Protein AF-A0A8A4TLY7-F1 (afdb_monomer)

Solvent-accessible surface area (backbone atoms only — not comparable to full-atom values): 33771 Å² total; per-residue (Å²): 129,90,72,63,81,39,60,44,93,92,32,53,36,43,56,42,56,28,84,80,42,100,59,26,86,75,41,83,77,33,62,30,24,40,37,38,47,52,96,90,32,53,32,36,40,30,24,27,74,54,91,55,27,34,25,43,28,35,39,38,34,41,57,95,89,39,61,37,50,36,40,36,80,76,35,32,53,64,45,65,43,84,80,46,86,71,40,71,50,76,32,67,37,42,30,53,30,44,52,90,88,43,61,31,42,35,45,35,38,29,36,28,33,23,77,46,73,42,73,47,74,58,92,93,47,75,44,62,69,22,39,30,34,40,34,42,36,41,34,38,38,40,33,69,59,95,88,43,80,45,57,34,42,37,39,37,43,35,41,35,30,33,29,84,87,46,99,53,51,48,31,39,38,36,38,38,40,37,37,47,88,86,46,78,46,77,50,77,50,75,44,57,56,57,82,54,66,96,62,84,66,59,68,59,60,50,60,48,66,46,91,71,59,89,87,72,46,46,46,48,26,38,37,39,36,28,71,34,92,48,70,43,52,35,34,42,34,30,19,49,70,44,42,74,75,52,72,44,80,47,79,36,50,43,37,22,45,45,79,41,51,38,57,74,75,29,70,93,57,70,47,41,28,33,32,37,36,73,48,90,44,48,45,76,47,79,49,69,44,56,67,43,103,71,54,49,61,63,46,77,44,71,48,89,64,73,33,40,63,49,58,39,51,61,48,92,47,89,79,37,53,56,26,40,34,40,27,29,71,29,94,51,61,23,42,35,36,38,37,34,21,33,69,67,50,48,82,74,47,74,46,78,77,44,77,65,36,38,46,56,16,62,51,74,46,35,43,73,76,76,35,100,69,71,66,47,23,40,38,34,42,36,38,86,28,33,30,26,40,32,39,36,27,46,53,62,86,92,59,83,68,75,90,85,58,74,60,77,74,80,66,97,62,91,56,86,56,60,49,74,44,81,48,81,47,78,56,59,97,88,41,46,41,45,48,33,41,37,39,35,23,72,32,93,50,67,42,57,34,38,36,38,29,16,30,52,77,30,48,77,65,46,77,43,78,48,77,33,49,47,49,29,49,48,78,35,47,51,50,61,66,52,78,58,55,84,50,32,26,31,39,34,41,21,47,63,42,51,46,77,48,79,48,73,44,66,74,38,94,86,54,44,56,59,52,73,52,67,53,89,52,83,21,42,38,48,50,35,40,56,32,86,60,79,67,61,46,54,26,34,43,36,31,30,69,24,95,51,61,21,41,31,36,38,31,32,18,33,54,65,48,48,78,74,49,77,46,77,77,37,78,66,38,39,43,48,12,49,47,79,46,62,48,54,88,76,54,53,83,70,78,47,36,28,40,38,37,37,33,83,33,35,25,40,44,34,39,36,26,47,53,61,96,86,61,76,80,71,51,82,51,77,59,93,77,50,79,133

Organism: Sulfidibacter corallicola (NCBI:txid2818388)

Secondary structure (DSSP, 8-state):
-----EEETTEEEEEE-GGGSTTGGG-TT-SEEEEEEETTEEEEEEEEEETTEEEEEEEEEEETTEEEEEEEEEEEEEEESS--TT-EEEEEEEEEEEETTEEEEEEEEEEEEEEEEEEEEETTEEEEEEEEEEEEEEEEEEEEETTEEEEEEEEEEEEEEEETT-SSEEEEEEEEEEEETTEEEEEEEEEE--SS-SS--------EE----TTSSEEEEEEEEE-SSS-EEEEEEEEETTEEEEEEEEEE-TT-EEEEEHHHHSSSS--SEEEEES-SSEEEEEEEEESSTTPPPPEEEE--S-EEEEEE--TT-TTTEEEEEEEE-SSS-EEEEEEEEETTS-EEEEEEEEEEE-TT-EEEE-HHHH-S---SEEEEEEEEEEEEEEEEE---TTPPP-------PPPS----S-EEEEEE----TT-SEEEEEEEEE-SSS-EEEEEEEE-TTS-EEEEEEEEEPTT-EEEEEHHHHTTT---SEEEEEE-TTEEEEEEEEE-STT-PPPEEEE-SS-EEEEEEE--SSS----EEEEEE-SSS-EEEEEEEE-TTS-EEEEEEEEEEE-TT-EEEE--HHHHTTS--SEEEEEEEEEEEEEEEEPPPTT------EE------

Nearest PDB structures (foldseek):
  1nqe-assembly1_A  TM=2.118E-01  e=2.341E+00  Escherichia coli
  3rgm-assembly1_A  TM=2.129E-01  e=8.788E+00  Escherichia coli K-12

Radius of gyration: 29.09 Å; Cα contacts (8 Å, |Δi|>4): 1602; chains: 1; bounding box: 74×59×86 Å

pLDDT: mean 78.03, std 18.23, range [28.12, 98.12]

Foldseek 3Di:
DDWDWFDDDPKIWTKDALVPDPCSVVQVQFGIWIWIDDPPKIKIWTWHDDQFAIFGQWMWMQDPNWIKTKGWPPTATATGPPDDAFDKDKDWTWIWIATPNWIKIKTKMKIKTQHDFAWDDDPPDIAGGKTKIKIKIWMKIWTQDPNDIWIKIKIKIKIFIDGPLDPGGQKMKMKMWMATPNDIDIDIDITGRDPDDSDPPPQQQQKDADDDWPPPFKWKKKKKFQQAQAWWKKKKWAAAQNHTLDIDIDIAGHGFIDIGTQCRRRVVTGGRIITMGGDPRMDMDMDIGGPDPFWDGWDKDWQRDWDQKFKFQCAPPQDWWQWKKKAFQFQFFKWKKKWKAALFLHTDDIDTPDGRRGHGGMDIDGVVRVDVGHHRTMMMIGMPGTMIMIIITTDHGPDFDDDGDGDRPPDPDPPQFFDKDKFFDDDDPVPFKWKKKKKFQQDQAKKKKKKWFAAQLRHTPDIDIDIAGHSGMDMATPCRVRVHGDGRMMIMTMGPRMDMDMDIGGRDDQWHDKDKDKQPDFAQKWKKFPFPDLDWFQWKKKFFQFPAFKWKKKFFAANRRDTQDMDTQDGGRGHGHMGIGGCNVPCSPRRGGMIMMGMPGTMMMITTTTDHPPDDDGDIDTDRDDDD

Mean predicted aligned error: 16.48 Å

Sequence (628 aa):
MPVTHLESNDRVIDILEVGDTPRGASFPGANAAFVTTEADVTGYTYYDMTASGIDYWGVSALQDGQELVSVNDNGALLLDFPLSYQSTSQSTYTSTFDFSGISTRREGTIESVSDAYGTLTVGEETFSNVLRVKTTQAHTDTVEVSGVSVTVETEVVSYSYFSEAYRYPVYVYSEVTAIASGVRTEAKNAYVLVTGDGGSAVMANRYVPHVTRPGQGFESSLILNNQGDATEEVEIVGFDNGRTLGSQPFTLAAKEIRTVPLGDAFPEEPPTNLAITGSEQVRVSIAYRASVDQAASAHLAEQPNQGRTLWVYPGNWDLVFDGAAIVNVGSNDTDITLTVYDATGQLVQETEVAGNLAPGEKFLATFDSLFDRVPQGLVKFSATQNISAIFLKGSYPGQSPNFLFANQPFTDRDITQADFRWLPHITAPGGGFETEVLLINRGSESQTIQMVGYRTDGSIVGNRSETLAAGATLRLGQDEVFDGDEFSHMSTVGGASITVSVGYRAIADQAATAYVHESTAEENSVQIYLGEGDLVFDGMALVNVGAAPATVTATLLAGDGQELDTLTLESDLAPFAKKLAVFNSTFSSQGGVAVRVQSDQPFHAVFLRGTYVGAEPAYLYTNPAFSD

Structure (mmCIF, N/CA/C/O backbone):
data_AF-A0A8A4TLY7-F1
#
_entry.id   AF-A0A8A4TLY7-F1
#
loop_
_atom_site.group_PDB
_atom_site.id
_atom_site.type_symbol
_atom_site.label_atom_id
_atom_site.label_alt_id
_atom_site.label_comp_id
_atom_site.label_asym_id
_atom_site.label_entity_id
_atom_site.label_seq_id
_atom_site.pdbx_PDB_ins_code
_atom_site.Cartn_x
_atom_site.Cartn_y
_atom_site.Cartn_z
_atom_site.occupancy
_atom_site.B_iso_or_equiv
_atom_site.auth_seq_id
_atom_site.auth_comp_id
_atom_site.auth_asym_id
_atom_site.auth_atom_id
_atom_site.pdbx_PDB_model_num
ATOM 1 N N . MET A 1 1 ? 3.477 -5.138 11.483 1.00 31.17 1 MET A N 1
ATOM 2 C CA . MET A 1 1 ? 2.655 -6.062 10.652 1.00 31.17 1 MET A CA 1
ATOM 3 C C . MET A 1 1 ? 2.154 -5.249 9.460 1.00 31.17 1 MET A C 1
ATOM 5 O O . MET A 1 1 ? 1.934 -4.072 9.691 1.00 31.17 1 MET A O 1
ATOM 9 N N . PRO A 1 2 ? 2.008 -5.759 8.221 1.00 28.61 2 PRO A N 1
ATOM 10 C CA . PRO A 1 2 ? 1.543 -4.903 7.127 1.00 28.61 2 PRO A CA 1
ATOM 11 C C . PRO A 1 2 ? 0.054 -4.556 7.304 1.00 28.61 2 PRO A C 1
ATOM 13 O O . PRO A 1 2 ? -0.775 -5.445 7.512 1.00 28.61 2 PRO A O 1
ATOM 16 N N . VAL A 1 3 ? -0.243 -3.256 7.263 1.00 33.78 3 VAL A N 1
ATOM 17 C CA . VAL A 1 3 ? -1.565 -2.633 7.433 1.00 33.78 3 VAL A CA 1
ATOM 18 C C . VAL A 1 3 ? -2.506 -3.080 6.310 1.00 33.78 3 VAL A C 1
ATOM 20 O O . VAL A 1 3 ? -2.136 -3.042 5.141 1.00 33.78 3 VAL A O 1
ATOM 23 N N . THR A 1 4 ? -3.710 -3.546 6.658 1.00 39.09 4 THR A N 1
ATOM 24 C CA . THR A 1 4 ? -4.744 -3.962 5.693 1.00 39.09 4 THR A CA 1
ATOM 25 C C . THR A 1 4 ? -5.996 -3.118 5.916 1.00 39.09 4 THR A C 1
ATOM 27 O O . THR A 1 4 ? -6.497 -3.051 7.036 1.00 39.09 4 THR A O 1
ATOM 30 N N . HIS A 1 5 ? -6.457 -2.469 4.850 1.00 38.25 5 HIS A N 1
ATOM 31 C CA . HIS A 1 5 ? -7.667 -1.652 4.777 1.00 38.25 5 HIS A CA 1
ATOM 32 C C . HIS A 1 5 ? -8.907 -2.557 4.668 1.00 38.25 5 HIS A C 1
ATOM 34 O O . HIS A 1 5 ? -8.881 -3.542 3.928 1.00 38.25 5 HIS A O 1
ATOM 40 N N . LEU A 1 6 ? -9.971 -2.251 5.414 1.00 41.78 6 LEU A N 1
ATOM 41 C CA . LEU A 1 6 ? -11.242 -2.986 5.401 1.00 41.78 6 LEU A CA 1
ATOM 42 C C . LEU A 1 6 ? -12.384 -2.000 5.113 1.00 41.78 6 LEU A C 1
ATOM 44 O O . LEU A 1 6 ? -12.629 -1.093 5.911 1.00 41.78 6 LEU A O 1
ATOM 48 N N . GLU A 1 7 ? -13.097 -2.187 4.000 1.00 38.94 7 GLU A N 1
ATOM 49 C CA . GLU A 1 7 ? -14.306 -1.420 3.679 1.00 38.94 7 GLU A CA 1
ATOM 50 C C . GLU A 1 7 ? -15.566 -2.208 4.068 1.00 38.94 7 GLU A C 1
ATOM 52 O O . GLU A 1 7 ? -15.727 -3.375 3.721 1.00 38.94 7 GLU A O 1
ATOM 57 N N . SER A 1 8 ? -16.508 -1.564 4.759 1.00 42.38 8 SER A N 1
ATOM 58 C CA . SER A 1 8 ? -17.895 -2.038 4.824 1.00 42.38 8 SER A CA 1
ATOM 59 C C . SER A 1 8 ? -18.823 -0.824 4.856 1.00 42.38 8 SER A C 1
ATOM 61 O O . SER A 1 8 ? -18.646 0.009 5.734 1.00 42.38 8 SER A O 1
ATOM 63 N N . ASN A 1 9 ? -19.781 -0.706 3.925 1.00 42.34 9 ASN A N 1
ATOM 64 C CA . ASN A 1 9 ? -20.840 0.325 3.879 1.00 42.34 9 ASN A CA 1
ATOM 65 C C . ASN A 1 9 ? -20.433 1.707 4.459 1.00 42.34 9 ASN A C 1
ATOM 67 O O . ASN A 1 9 ? -20.734 1.992 5.617 1.00 42.34 9 ASN A O 1
ATOM 71 N N . ASP A 1 10 ? -19.742 2.541 3.669 1.00 53.84 10 ASP A N 1
ATOM 72 C CA . ASP A 1 10 ? -19.230 3.890 4.022 1.00 53.84 10 ASP A CA 1
ATOM 73 C C . ASP A 1 10 ? -18.282 3.977 5.237 1.00 53.84 10 ASP A C 1
ATOM 75 O O . ASP A 1 10 ? -17.838 5.065 5.610 1.00 53.84 10 ASP A O 1
ATOM 79 N N . ARG A 1 11 ? -17.928 2.848 5.854 1.00 56.78 11 ARG A N 1
ATOM 80 C CA . ARG A 1 11 ? -17.071 2.788 7.035 1.00 56.78 11 ARG A CA 1
ATOM 81 C C . ARG A 1 11 ? -15.713 2.222 6.646 1.00 56.78 11 ARG A C 1
ATOM 83 O O . ARG A 1 11 ? -15.578 1.030 6.369 1.00 56.78 11 ARG A O 1
ATOM 90 N N . VAL A 1 12 ? -14.718 3.102 6.642 1.00 59.16 12 VAL A N 1
ATOM 91 C CA . VAL A 1 12 ? -13.308 2.746 6.485 1.00 59.16 12 VAL A CA 1
ATOM 92 C C . VAL A 1 12 ? -12.764 2.319 7.844 1.00 59.16 12 VAL A C 1
ATOM 94 O O . VAL A 1 12 ? -12.844 3.079 8.817 1.00 59.16 12 VAL A O 1
ATOM 97 N N . ILE A 1 13 ? -12.235 1.097 7.912 1.00 71.81 13 ILE A N 1
ATOM 98 C CA . ILE A 1 13 ? -11.452 0.621 9.050 1.00 71.81 13 ILE A CA 1
ATOM 99 C C . ILE A 1 13 ? -9.986 0.587 8.625 1.00 71.81 13 ILE A C 1
ATOM 101 O O . ILE A 1 13 ? -9.575 -0.274 7.844 1.00 71.81 13 ILE A O 1
ATOM 105 N N . ASP A 1 14 ? -9.205 1.512 9.177 1.00 80.31 14 ASP A N 1
ATOM 106 C CA . ASP A 1 14 ? -7.752 1.552 9.018 1.00 80.31 14 ASP A CA 1
ATOM 107 C C . ASP A 1 14 ? -7.070 1.017 10.279 1.00 80.31 14 ASP A C 1
ATOM 109 O O . ASP A 1 14 ? -7.567 1.191 11.395 1.00 80.31 14 ASP A O 1
ATOM 113 N N . ILE A 1 15 ? -5.913 0.379 10.113 1.00 84.62 15 ILE A N 1
ATOM 114 C CA . ILE A 1 15 ? -5.068 -0.060 11.228 1.00 84.62 15 ILE A CA 1
ATOM 115 C C . ILE A 1 15 ? -3.854 0.865 11.282 1.00 84.62 15 ILE A C 1
ATOM 117 O O . ILE A 1 15 ? -3.116 0.967 10.308 1.00 84.62 15 ILE A O 1
ATOM 121 N N . LEU A 1 16 ? -3.646 1.525 12.416 1.00 91.25 16 LEU A N 1
ATOM 122 C CA . LEU A 1 16 ? -2.521 2.424 12.665 1.00 91.25 16 LEU A CA 1
ATOM 123 C C . LEU A 1 16 ? -1.593 1.859 13.742 1.00 91.25 16 LEU A C 1
ATOM 125 O O . LEU A 1 16 ? -2.027 1.126 14.641 1.00 91.25 16 LEU A O 1
ATOM 129 N N . GLU A 1 17 ? -0.327 2.269 13.696 1.00 90.69 17 GLU A N 1
ATOM 130 C CA . GLU A 1 17 ? 0.570 2.150 14.842 1.00 90.69 17 GLU A CA 1
ATOM 131 C C . GLU A 1 17 ? 0.038 3.018 15.993 1.00 90.69 17 GLU A C 1
ATOM 133 O O . GLU A 1 17 ? -0.501 4.111 15.802 1.00 90.69 17 GLU A O 1
ATOM 138 N N . VAL A 1 18 ? 0.183 2.539 17.231 1.00 95.12 18 VAL A N 1
ATOM 139 C CA . VAL A 1 18 ? -0.403 3.212 18.407 1.00 95.12 18 VAL A CA 1
ATOM 140 C C . VAL A 1 18 ? 0.120 4.641 18.550 1.00 95.12 18 VAL A C 1
ATOM 142 O O . VAL A 1 18 ? -0.655 5.543 18.877 1.00 95.12 18 VAL A O 1
ATOM 145 N N . GLY A 1 19 ? 1.408 4.850 18.257 1.00 92.75 19 GLY A N 1
ATOM 146 C CA . GLY A 1 19 ? 2.078 6.152 18.314 1.00 92.75 19 GLY A CA 1
ATOM 147 C C . GLY A 1 19 ? 1.522 7.202 17.349 1.00 92.75 19 GLY A C 1
ATOM 148 O O . GLY A 1 19 ? 1.642 8.390 17.643 1.00 92.75 19 GLY A O 1
ATOM 149 N N . ASP A 1 20 ? 0.857 6.777 16.273 1.00 93.69 20 ASP A N 1
ATOM 150 C CA . ASP A 1 20 ? 0.289 7.671 15.256 1.00 93.69 20 ASP A CA 1
ATOM 151 C C . ASP A 1 20 ? -1.124 8.145 15.610 1.00 93.69 20 ASP A C 1
ATOM 153 O O . ASP A 1 20 ? -1.693 9.021 14.957 1.00 93.69 20 ASP A O 1
ATOM 157 N N . THR A 1 21 ? -1.712 7.594 16.673 1.00 95.25 21 THR A N 1
ATOM 158 C CA . THR A 1 21 ? -3.037 8.004 17.137 1.00 95.25 21 THR A CA 1
ATOM 159 C C . THR A 1 21 ? -2.960 9.152 18.150 1.00 95.25 21 THR A C 1
ATOM 161 O O . THR A 1 21 ? -2.024 9.207 18.955 1.00 95.25 21 THR A O 1
ATOM 164 N N . PRO A 1 22 ? -3.988 10.021 18.242 1.00 95.12 22 PRO A N 1
ATOM 165 C CA . PRO A 1 22 ? -4.001 11.134 19.199 1.00 95.12 22 PRO A CA 1
ATOM 166 C C . PRO A 1 22 ? -3.838 10.722 20.671 1.00 95.12 22 PRO A C 1
ATOM 168 O O . PRO A 1 22 ? -3.413 11.529 21.501 1.00 95.12 22 PRO A O 1
ATOM 171 N N . ARG A 1 23 ? -4.197 9.475 21.014 1.00 95.31 23 ARG A N 1
ATOM 172 C CA . ARG A 1 23 ? -4.203 8.949 22.387 1.00 95.31 23 ARG A CA 1
ATOM 173 C C . ARG A 1 23 ? -3.314 7.733 22.607 1.00 95.31 23 ARG A C 1
ATOM 175 O O . ARG A 1 23 ? -3.417 7.117 23.662 1.00 95.31 23 ARG A O 1
ATOM 182 N N . GLY A 1 24 ? -2.380 7.441 21.703 1.00 95.81 24 GLY A N 1
ATOM 183 C CA . GLY A 1 24 ? -1.514 6.263 21.812 1.00 95.81 24 GLY A CA 1
ATOM 184 C C . GLY A 1 24 ? -0.808 6.109 23.161 1.00 95.81 24 GLY A C 1
ATOM 185 O O . GLY A 1 24 ? -0.785 5.029 23.743 1.00 95.81 24 GLY A O 1
ATOM 186 N N . ALA A 1 25 ? -0.322 7.218 23.726 1.00 96.38 25 ALA A N 1
ATOM 187 C CA . ALA A 1 25 ? 0.366 7.232 25.019 1.00 96.38 25 ALA A CA 1
ATOM 188 C C . ALA A 1 25 ? -0.504 6.786 26.215 1.00 96.38 25 ALA A C 1
ATOM 190 O O . ALA A 1 25 ? 0.037 6.424 27.260 1.00 96.38 25 ALA A O 1
ATOM 191 N N . SER A 1 26 ? -1.836 6.813 26.090 1.00 95.50 26 SER A N 1
ATOM 192 C CA . SER A 1 26 ? -2.769 6.346 27.125 1.00 95.50 26 SER A CA 1
ATOM 193 C C . SER A 1 26 ? -2.947 4.824 27.137 1.00 95.50 26 SER A C 1
ATOM 195 O O . SER A 1 26 ? -3.505 4.300 28.098 1.00 95.50 26 SER A O 1
ATOM 197 N N . PHE A 1 27 ? -2.447 4.117 26.119 1.00 96.50 27 PHE A N 1
ATOM 198 C CA . PHE A 1 27 ? -2.595 2.670 25.949 1.00 96.50 27 PHE A CA 1
ATOM 199 C C . PHE A 1 27 ? -1.219 1.989 25.864 1.00 96.50 27 PHE A C 1
ATOM 201 O O . PHE A 1 27 ? -0.882 1.409 24.835 1.00 96.50 27 PHE A O 1
ATOM 208 N N . PRO A 1 28 ? -0.394 2.036 26.929 1.00 95.25 28 PRO A N 1
ATOM 209 C CA . PRO A 1 28 ? 1.005 1.597 26.878 1.00 95.25 28 PRO A CA 1
ATOM 210 C C . PRO A 1 28 ? 1.196 0.095 26.620 1.00 95.25 28 PRO A C 1
ATOM 212 O O . PRO A 1 28 ? 2.314 -0.326 26.338 1.00 95.25 28 PRO A O 1
ATOM 215 N N . GLY A 1 29 ? 0.140 -0.709 26.764 1.00 94.94 29 GLY A N 1
ATOM 216 C CA . GLY A 1 29 ? 0.161 -2.130 26.434 1.00 94.94 29 GLY A CA 1
ATOM 217 C C . GLY A 1 29 ? -0.299 -2.454 25.014 1.00 94.94 29 GLY A C 1
ATOM 218 O O . GLY A 1 29 ? -0.086 -3.573 24.575 1.00 94.94 29 GLY A O 1
ATOM 219 N N . ALA A 1 30 ? -0.905 -1.507 24.294 1.00 97.44 30 ALA A N 1
ATOM 220 C CA . ALA A 1 30 ? -1.347 -1.727 22.925 1.00 97.44 30 ALA A CA 1
ATOM 221 C C . ALA A 1 30 ? -0.176 -1.615 21.937 1.00 97.44 30 ALA A C 1
ATOM 223 O O . ALA A 1 30 ? 0.735 -0.807 22.123 1.00 97.44 30 ALA A O 1
ATOM 224 N N . ASN A 1 31 ? -0.247 -2.379 20.849 1.00 96.88 31 ASN A N 1
ATOM 225 C CA . ASN A 1 31 ? 0.682 -2.314 19.720 1.00 96.88 31 ASN A CA 1
ATOM 226 C C . ASN A 1 31 ? -0.010 -2.034 18.372 1.00 96.88 31 ASN A C 1
ATOM 228 O O . ASN A 1 31 ? 0.670 -1.868 17.368 1.00 96.88 31 ASN A O 1
ATOM 232 N N . ALA A 1 32 ? -1.343 -1.935 18.349 1.00 95.25 32 ALA A N 1
ATOM 233 C CA . ALA A 1 32 ? -2.105 -1.481 17.192 1.00 95.25 32 ALA A CA 1
ATOM 234 C C . ALA A 1 32 ? -3.360 -0.703 17.599 1.00 95.25 32 ALA A C 1
ATOM 236 O O . ALA A 1 32 ? -3.912 -0.898 18.688 1.00 95.25 32 ALA A O 1
ATOM 237 N N . ALA A 1 33 ? -3.842 0.148 16.695 1.00 96.56 33 ALA A N 1
ATOM 238 C CA . ALA A 1 33 ? -5.100 0.862 16.843 1.00 96.56 33 ALA A CA 1
ATOM 239 C C . ALA A 1 33 ? -5.955 0.745 15.578 1.00 96.56 33 ALA A C 1
ATOM 241 O O . ALA A 1 33 ? -5.486 1.003 14.476 1.00 96.56 33 ALA A O 1
ATOM 242 N N . PHE A 1 34 ? -7.224 0.386 15.742 1.00 92.25 34 PHE A N 1
ATOM 243 C CA . PHE A 1 34 ? -8.205 0.347 14.663 1.00 92.25 34 PHE A CA 1
ATOM 244 C C . PHE A 1 34 ? -8.957 1.669 14.659 1.00 92.25 34 PHE A C 1
ATOM 246 O O . PHE A 1 34 ? -9.604 2.017 15.652 1.00 92.25 34 PHE A O 1
ATOM 253 N N . VAL A 1 35 ? -8.860 2.399 13.557 1.00 92.38 35 VAL A N 1
ATOM 254 C CA . VAL A 1 35 ? -9.573 3.651 13.342 1.00 92.38 35 VAL A CA 1
ATOM 255 C C . VAL A 1 35 ? -10.919 3.341 12.743 1.00 92.38 35 VAL A C 1
ATOM 257 O O . VA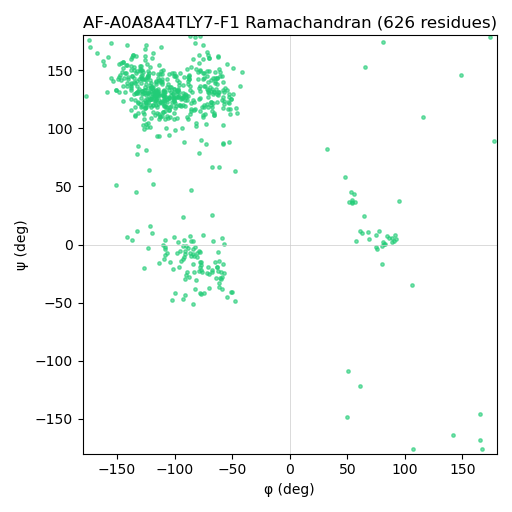L A 1 35 ? -11.081 2.453 11.911 1.00 92.38 35 VAL A O 1
ATOM 260 N N . THR A 1 36 ? -11.916 4.075 13.190 1.00 86.94 36 THR A N 1
ATOM 261 C CA . THR A 1 36 ? -13.249 3.979 12.651 1.00 86.94 36 THR A CA 1
ATOM 262 C C . THR A 1 36 ? -13.817 5.370 12.508 1.00 86.94 36 THR A C 1
ATOM 264 O O . THR A 1 36 ? -14.017 6.064 13.506 1.00 86.94 36 THR A O 1
ATOM 267 N N . THR A 1 37 ? -14.078 5.757 11.267 1.00 82.31 37 THR A N 1
ATOM 268 C CA . THR A 1 37 ? -14.646 7.062 10.937 1.00 82.31 37 THR A CA 1
ATOM 269 C C . THR A 1 37 ? -16.077 6.860 10.465 1.00 82.31 37 THR A C 1
ATOM 271 O O . THR A 1 37 ? -16.317 6.138 9.501 1.00 82.31 37 THR A O 1
ATOM 274 N N . GLU A 1 38 ? -17.033 7.468 11.161 1.00 80.81 38 GLU A N 1
ATOM 275 C CA . GLU A 1 38 ? -18.447 7.460 10.785 1.00 80.81 38 GLU A CA 1
ATOM 276 C C . GLU A 1 38 ? -18.995 8.885 10.917 1.00 80.81 38 GLU A C 1
ATOM 278 O O . GLU A 1 38 ? -19.113 9.415 12.024 1.00 80.81 38 GLU A O 1
ATOM 283 N N . ALA A 1 39 ? -19.298 9.516 9.777 1.00 82.62 39 ALA A N 1
ATOM 284 C CA . ALA A 1 39 ? -19.666 10.931 9.685 1.00 82.62 39 ALA A CA 1
ATOM 285 C C . ALA A 1 39 ? -18.655 11.850 10.410 1.00 82.62 39 ALA A C 1
ATOM 287 O O . ALA A 1 39 ? -17.528 12.000 9.945 1.00 82.62 39 ALA A O 1
ATOM 288 N N . ASP A 1 40 ? -19.047 12.428 11.551 1.00 79.44 40 ASP A N 1
ATOM 289 C CA . ASP A 1 40 ? -18.244 13.360 12.358 1.00 79.44 40 ASP A CA 1
ATOM 290 C C . ASP A 1 40 ? -17.583 12.694 13.585 1.00 79.44 40 ASP A C 1
ATOM 292 O O . ASP A 1 40 ? -17.007 13.374 14.437 1.00 79.44 40 ASP A O 1
ATOM 296 N N . VAL A 1 41 ? -17.685 11.366 13.714 1.00 81.31 41 VAL A N 1
ATOM 297 C CA . VAL A 1 41 ? -17.121 10.603 14.834 1.00 81.31 41 VAL A CA 1
ATOM 298 C C . VAL A 1 41 ? -15.911 9.816 14.351 1.00 81.31 41 VAL A C 1
ATOM 300 O O . VAL A 1 41 ? -16.023 8.925 13.510 1.00 81.31 41 VAL A O 1
ATOM 303 N N . THR A 1 42 ? -14.750 10.111 14.932 1.00 89.25 42 THR A N 1
ATOM 304 C CA . THR A 1 42 ? -13.548 9.282 14.798 1.00 89.25 42 THR A CA 1
ATOM 305 C C . THR A 1 42 ? -13.315 8.539 16.106 1.00 89.25 42 THR A C 1
ATOM 307 O O . THR A 1 42 ? -13.127 9.151 17.163 1.00 89.25 42 THR A O 1
ATOM 310 N N . GLY A 1 43 ? -13.353 7.211 16.032 1.00 93.19 43 GLY A N 1
ATOM 311 C CA . GLY A 1 43 ? -13.021 6.302 17.122 1.00 93.19 43 GLY A CA 1
ATOM 312 C C . GLY A 1 43 ? -11.723 5.549 16.847 1.00 93.19 43 GLY A C 1
ATOM 313 O O . GLY A 1 43 ? -11.424 5.213 15.707 1.00 93.19 43 GLY A O 1
ATOM 314 N N . TYR A 1 44 ? -10.979 5.261 17.906 1.00 95.56 44 TYR A N 1
ATOM 315 C CA . TYR A 1 44 ? -9.757 4.470 17.926 1.00 95.56 44 TYR A CA 1
ATOM 316 C C . TYR A 1 44 ? -9.934 3.344 18.934 1.00 95.56 44 TYR A C 1
ATOM 318 O O . TYR A 1 44 ? -10.186 3.597 20.113 1.00 95.56 44 TYR A O 1
ATOM 326 N N . THR A 1 45 ? -9.789 2.105 18.488 1.00 95.62 45 THR A N 1
ATOM 327 C CA . THR A 1 45 ? -9.860 0.925 19.353 1.00 95.62 45 THR A CA 1
ATOM 328 C C . THR A 1 45 ? -8.475 0.307 19.458 1.00 95.62 45 THR A C 1
ATOM 330 O O . THR A 1 45 ? -7.874 -0.027 18.442 1.00 95.62 45 THR A O 1
ATOM 333 N N . TYR A 1 46 ? -7.953 0.183 20.672 1.00 96.88 46 TYR A N 1
ATOM 334 C CA . TYR A 1 46 ? -6.564 -0.180 20.934 1.00 96.88 46 TYR A CA 1
ATOM 335 C C . TYR A 1 46 ? -6.437 -1.655 21.299 1.00 96.88 46 TYR A C 1
ATOM 337 O O . TYR A 1 46 ? -7.180 -2.159 22.148 1.00 96.88 46 TYR A O 1
ATOM 345 N N . TYR A 1 47 ? -5.462 -2.328 20.691 1.00 96.94 47 TYR A N 1
ATOM 346 C CA . TYR A 1 47 ? -5.213 -3.755 20.872 1.00 96.94 47 TYR A CA 1
ATOM 347 C C . TYR A 1 47 ? -3.728 -4.055 21.057 1.00 96.94 47 TYR A C 1
ATOM 349 O O . TYR A 1 47 ? -2.872 -3.349 20.527 1.00 96.94 47 TYR A O 1
ATOM 357 N N . ASP A 1 48 ? -3.429 -5.139 21.765 1.00 96.62 48 ASP A N 1
ATOM 358 C CA . ASP A 1 48 ? -2.136 -5.821 21.702 1.00 96.62 48 ASP A CA 1
ATOM 359 C C . ASP A 1 48 ? -2.326 -7.087 20.881 1.00 96.62 48 ASP A C 1
ATOM 361 O O . ASP A 1 48 ? -3.035 -8.010 21.283 1.00 96.62 48 ASP A O 1
ATOM 365 N N . MET A 1 49 ? -1.758 -7.091 19.682 1.00 94.06 49 MET A N 1
ATOM 366 C CA . MET A 1 49 ? -1.833 -8.211 18.758 1.00 94.06 49 MET A CA 1
ATOM 367 C C . MET A 1 49 ? -0.493 -8.929 18.746 1.00 94.06 49 MET A C 1
ATOM 369 O O . MET A 1 49 ? 0.524 -8.388 18.311 1.00 94.06 49 MET A O 1
ATOM 373 N N . THR A 1 50 ? -0.484 -10.174 19.197 1.00 93.19 50 THR A N 1
ATOM 374 C CA . THR A 1 50 ? 0.709 -11.021 19.228 1.00 93.19 50 THR A CA 1
ATOM 375 C C . THR A 1 50 ? 0.447 -12.322 18.480 1.00 93.19 50 THR A C 1
ATOM 377 O O . THR A 1 50 ? -0.682 -12.646 18.114 1.00 93.19 50 THR A O 1
ATOM 380 N N . ALA A 1 51 ? 1.491 -13.124 18.269 1.00 88.00 51 ALA A N 1
ATOM 381 C CA . ALA A 1 51 ? 1.319 -14.466 17.712 1.00 88.00 51 ALA A CA 1
ATOM 382 C C . ALA A 1 51 ? 0.486 -15.395 18.622 1.00 88.00 51 ALA A C 1
ATOM 384 O O . ALA A 1 51 ? -0.018 -16.408 18.145 1.00 88.00 51 ALA A O 1
ATOM 385 N N . SER A 1 52 ? 0.361 -15.066 19.913 1.00 92.06 52 SER A N 1
ATOM 386 C CA . SER A 1 52 ? -0.398 -15.831 20.908 1.00 92.06 52 SER A CA 1
ATOM 387 C C . SER A 1 52 ? -1.832 -15.352 21.106 1.00 92.06 52 SER A C 1
ATOM 389 O O . SER A 1 52 ? -2.611 -16.078 21.704 1.00 92.06 52 SER A O 1
ATOM 391 N N . GLY A 1 53 ? -2.216 -14.168 20.628 1.00 92.94 53 GLY A N 1
ATOM 392 C CA . GLY A 1 53 ? -3.579 -13.692 20.835 1.00 92.94 53 GLY A CA 1
ATOM 393 C C . GLY A 1 53 ? -3.788 -12.220 20.526 1.00 92.94 53 GLY A C 1
ATOM 394 O O . GLY A 1 53 ? -2.883 -11.523 20.064 1.00 92.94 53 GLY A O 1
ATOM 395 N N . ILE A 1 54 ? -5.010 -11.770 20.795 1.00 94.75 54 ILE A N 1
ATOM 396 C CA . ILE A 1 54 ? -5.426 -10.372 20.702 1.00 94.75 54 ILE A CA 1
ATOM 397 C C . ILE A 1 54 ? -6.019 -9.962 22.045 1.00 94.75 54 ILE A C 1
ATOM 399 O O . ILE A 1 54 ? -7.058 -10.494 22.446 1.00 94.75 54 ILE A O 1
ATOM 403 N N . ASP A 1 55 ? -5.398 -8.986 22.700 1.00 96.19 55 ASP A N 1
ATOM 404 C CA . ASP A 1 55 ? -5.924 -8.345 23.903 1.00 96.19 55 ASP A CA 1
ATOM 405 C C . ASP A 1 55 ? -6.539 -6.987 23.555 1.00 96.19 55 ASP A C 1
ATOM 407 O O . ASP A 1 55 ? -5.921 -6.150 22.898 1.00 96.19 55 ASP A O 1
ATOM 411 N N . TYR A 1 56 ? -7.763 -6.742 24.019 1.00 95.62 56 TYR A N 1
ATOM 412 C CA . TYR A 1 56 ? -8.429 -5.446 23.918 1.00 95.62 56 TYR A CA 1
ATOM 413 C C . TYR A 1 56 ? -7.959 -4.519 25.048 1.00 95.62 56 TYR A C 1
ATOM 415 O O . TYR A 1 56 ? -8.209 -4.783 26.227 1.00 95.62 56 TYR A O 1
ATOM 423 N N . TRP A 1 57 ? -7.298 -3.414 24.703 1.00 97.25 57 TRP A N 1
ATOM 424 C CA . TRP A 1 57 ? -6.747 -2.456 25.670 1.00 97.25 57 TRP A CA 1
ATOM 425 C C . TRP A 1 57 ? -7.652 -1.264 25.947 1.00 97.25 57 TRP A C 1
ATOM 427 O O . TRP A 1 57 ? -7.515 -0.634 26.994 1.00 97.25 57 TRP A O 1
ATOM 437 N N . GLY A 1 58 ? -8.600 -0.976 25.060 1.00 95.94 58 GLY A N 1
ATOM 438 C CA . GLY A 1 58 ? -9.602 0.051 25.296 1.00 95.94 58 GLY A CA 1
ATOM 439 C C . GLY A 1 58 ? -9.946 0.859 24.054 1.00 95.94 58 GLY A C 1
ATOM 440 O O . GLY A 1 58 ? -9.654 0.461 22.928 1.00 95.94 58 GLY A O 1
ATOM 441 N N . VAL A 1 59 ? -10.593 2.000 24.263 1.00 96.00 59 VAL A N 1
ATOM 442 C CA . VAL A 1 59 ? -11.131 2.838 23.190 1.00 96.00 59 VAL A CA 1
ATOM 443 C C . VAL A 1 59 ? -10.926 4.316 23.499 1.00 96.00 59 VAL A C 1
ATOM 445 O O . VAL A 1 59 ? -11.045 4.749 24.647 1.00 96.00 59 VAL A O 1
ATOM 448 N N . SER A 1 60 ? -10.655 5.099 22.459 1.00 95.38 60 SER A N 1
ATOM 449 C CA . SER A 1 60 ? -10.774 6.551 22.475 1.00 95.38 60 SER A CA 1
ATOM 450 C C . SER A 1 60 ? -11.710 7.000 21.362 1.00 95.38 60 SER A C 1
ATOM 452 O O . SER A 1 60 ? -11.560 6.564 20.229 1.00 95.38 60 SER A O 1
ATOM 454 N N . ALA A 1 61 ? -12.686 7.850 21.658 1.00 94.19 61 ALA A N 1
ATOM 455 C CA . ALA A 1 61 ? -13.598 8.375 20.647 1.00 94.19 61 ALA A CA 1
ATOM 456 C C . ALA A 1 61 ? -13.996 9.816 20.961 1.00 94.19 61 ALA A C 1
ATOM 458 O O . ALA A 1 61 ? -14.104 10.197 22.127 1.00 94.19 61 ALA A O 1
ATOM 459 N N . LEU A 1 62 ? -14.246 10.603 19.918 1.00 88.38 62 LEU A N 1
ATOM 460 C CA . LEU A 1 62 ? -14.855 11.925 20.039 1.00 88.38 62 LEU A CA 1
ATOM 461 C C . LEU A 1 62 ? -16.338 11.828 19.682 1.00 88.38 62 LEU A C 1
ATOM 463 O O . LEU A 1 62 ? -16.679 11.579 18.532 1.00 88.38 62 LEU A O 1
ATOM 467 N N . GLN A 1 63 ? -17.214 12.040 20.661 1.00 82.88 63 GLN A N 1
ATOM 468 C CA . GLN A 1 63 ? -18.663 12.048 20.477 1.00 82.88 63 GLN A CA 1
ATOM 469 C C . GLN A 1 63 ? -19.217 13.404 20.915 1.00 82.88 63 GLN A C 1
ATOM 471 O O . GLN A 1 63 ? -19.037 13.810 22.060 1.00 82.88 63 GLN A O 1
ATOM 476 N N . ASP A 1 64 ? -19.861 14.132 20.000 1.00 84.69 64 ASP A N 1
ATOM 477 C CA . ASP A 1 64 ? -20.414 15.474 20.250 1.00 84.69 64 ASP A CA 1
ATOM 478 C C . ASP A 1 64 ? -19.383 16.472 20.821 1.00 84.69 64 ASP A C 1
ATOM 480 O O . ASP A 1 64 ? -19.676 17.304 21.685 1.00 84.69 64 ASP A O 1
ATOM 484 N N . GLY A 1 65 ? -18.128 16.362 20.369 1.00 85.00 65 GLY A N 1
ATOM 485 C CA . GLY A 1 65 ? -17.005 17.166 20.863 1.00 85.00 65 GLY A CA 1
ATOM 486 C C . GLY A 1 65 ? -16.577 16.846 22.301 1.00 85.00 65 GLY A C 1
ATOM 487 O O . GLY A 1 65 ? -15.717 17.538 22.846 1.00 85.00 65 GLY A O 1
ATOM 488 N N . GLN A 1 66 ? -17.168 15.827 22.926 1.00 87.38 66 GLN A N 1
ATOM 489 C CA . GLN A 1 66 ? -16.708 15.254 24.183 1.00 87.38 66 GLN A CA 1
ATOM 490 C C . GLN A 1 66 ? -15.841 14.039 23.898 1.00 87.38 66 GLN A C 1
ATOM 492 O O . GLN A 1 66 ? -16.141 13.205 23.046 1.00 87.38 66 GLN A O 1
ATOM 497 N N . GLU A 1 67 ? -14.750 13.945 24.635 1.00 89.56 67 GLU A N 1
ATOM 498 C CA . GLU A 1 67 ? -13.828 12.841 24.496 1.00 89.56 67 GLU A CA 1
ATOM 499 C C . GLU A 1 67 ? -14.180 11.723 25.470 1.00 89.56 67 GLU A C 1
ATOM 501 O O . GLU A 1 67 ? -14.354 11.951 26.668 1.00 89.56 67 GLU A O 1
ATOM 506 N N . LEU A 1 68 ? -14.264 10.511 24.935 1.00 93.00 68 LEU A N 1
ATOM 507 C CA . LEU A 1 68 ? -14.298 9.269 25.681 1.00 93.00 68 LEU A CA 1
ATOM 508 C C . LEU A 1 68 ? -12.905 8.643 25.608 1.00 93.00 68 LEU A C 1
ATOM 510 O O . LEU A 1 68 ? -12.391 8.422 24.513 1.00 93.00 68 LEU A O 1
ATOM 514 N N . VAL A 1 69 ? -12.314 8.319 26.758 1.00 94.12 69 VAL A N 1
ATOM 515 C CA . VAL A 1 69 ? -11.104 7.487 26.847 1.00 94.12 69 VAL A CA 1
ATOM 516 C C . VAL A 1 69 ? -11.348 6.412 27.896 1.00 94.12 69 VAL A C 1
ATOM 518 O O . VAL A 1 69 ? -11.486 6.720 29.077 1.00 94.12 69 VAL A O 1
ATOM 521 N N . SER A 1 70 ? -11.413 5.156 27.464 1.00 95.19 70 SER A N 1
ATOM 522 C CA . SER A 1 70 ? -11.555 3.987 28.331 1.00 95.19 70 SER A CA 1
ATOM 523 C C . SER A 1 70 ? -10.353 3.089 28.148 1.00 95.19 70 SER A C 1
ATOM 525 O O . SER A 1 70 ? -10.112 2.621 27.042 1.00 95.19 70 SER A O 1
ATOM 527 N N . VAL A 1 71 ? -9.612 2.861 29.233 1.00 95.38 71 VAL A N 1
ATOM 528 C CA . VAL A 1 71 ? -8.406 2.022 29.261 1.00 95.38 71 VAL A CA 1
ATOM 529 C C . VAL A 1 71 ? -8.669 0.821 30.161 1.00 95.38 71 VAL A C 1
ATOM 531 O O . VAL A 1 71 ? -9.171 0.994 31.273 1.00 95.38 71 VAL A O 1
ATOM 534 N N . ASN A 1 72 ? -8.368 -0.386 29.688 1.00 95.06 72 ASN A N 1
ATOM 535 C CA . ASN A 1 72 ? -8.418 -1.602 30.496 1.00 95.06 72 ASN A CA 1
ATOM 536 C C . ASN A 1 72 ? -7.098 -1.759 31.263 1.00 95.06 72 ASN A C 1
ATOM 538 O O . ASN A 1 72 ? -6.028 -1.696 30.662 1.00 95.06 72 ASN A O 1
ATOM 542 N N . ASP A 1 73 ? -7.167 -2.012 32.571 1.00 92.06 73 ASP A N 1
ATOM 543 C CA . ASP A 1 73 ? -5.990 -2.016 33.457 1.00 92.06 73 ASP A CA 1
ATOM 544 C C . ASP A 1 73 ? -4.961 -3.112 33.118 1.00 92.06 73 ASP A C 1
ATOM 546 O O . ASP A 1 73 ? -3.770 -2.968 33.396 1.00 92.06 73 ASP A O 1
ATOM 550 N N . ASN A 1 74 ? -5.418 -4.229 32.550 1.00 89.75 74 ASN A N 1
ATOM 551 C CA . ASN A 1 74 ? -4.626 -5.439 32.332 1.00 89.75 74 ASN A CA 1
ATOM 552 C C . ASN A 1 74 ? -4.755 -6.031 30.919 1.00 89.75 74 ASN A C 1
ATOM 554 O O . ASN A 1 74 ? -4.326 -7.165 30.717 1.00 89.75 74 ASN A O 1
ATOM 558 N N . GLY A 1 75 ? -5.355 -5.296 29.976 1.00 91.31 75 GLY A N 1
ATOM 559 C CA . GLY A 1 75 ? -5.812 -5.864 28.706 1.00 91.31 75 GLY A CA 1
ATOM 560 C C . GLY A 1 75 ? -6.940 -6.889 28.906 1.00 91.31 75 GLY A C 1
ATOM 561 O O . GLY A 1 75 ? -7.085 -7.512 29.959 1.00 91.31 75 GLY A O 1
ATOM 562 N N . ALA A 1 76 ? -7.793 -7.052 27.902 1.00 95.25 76 ALA A N 1
ATOM 563 C CA . ALA A 1 76 ? -8.888 -8.012 27.939 1.00 95.25 76 ALA A CA 1
ATOM 564 C C . ALA A 1 76 ? -8.751 -8.998 26.774 1.00 95.25 76 ALA A C 1
ATOM 566 O O . ALA A 1 76 ? -9.091 -8.652 25.642 1.00 95.25 76 ALA A O 1
ATOM 567 N N . LEU A 1 77 ? -8.249 -10.209 27.054 1.00 96.00 77 LEU A N 1
ATOM 568 C CA . LEU A 1 77 ? -8.074 -11.272 26.057 1.00 96.00 77 LEU A CA 1
ATOM 569 C C . LEU A 1 77 ? -9.364 -11.517 25.280 1.00 96.00 77 LEU A C 1
ATOM 571 O O . LEU A 1 77 ? -10.355 -12.008 25.824 1.00 96.00 77 LEU A O 1
ATOM 575 N N . LEU A 1 78 ? -9.322 -11.167 23.998 1.00 93.81 78 LEU A N 1
ATOM 576 C CA . LEU A 1 78 ? -10.423 -11.310 23.060 1.00 93.81 78 LEU A CA 1
ATOM 577 C C . LEU A 1 78 ? -10.321 -12.651 22.328 1.00 93.81 78 LEU A C 1
ATOM 579 O O . LEU A 1 78 ? -11.304 -13.387 22.237 1.00 93.81 78 LEU A O 1
ATOM 583 N N . LEU A 1 79 ? -9.122 -12.982 21.838 1.00 93.50 79 LEU A N 1
ATOM 584 C CA . LEU A 1 79 ? -8.830 -14.206 21.090 1.00 93.50 79 LEU A CA 1
ATOM 585 C C . LEU A 1 79 ? -7.500 -14.806 21.544 1.00 93.50 79 LEU A C 1
ATOM 587 O O . LEU A 1 79 ? -6.519 -14.084 21.691 1.00 93.50 79 LEU A O 1
ATOM 591 N N . ASP A 1 80 ? -7.478 -16.126 21.717 1.00 93.75 80 ASP A N 1
ATOM 592 C CA . ASP A 1 80 ? -6.291 -16.912 22.069 1.00 93.75 80 ASP A CA 1
ATOM 593 C C . ASP A 1 80 ? -5.860 -17.743 20.852 1.00 93.75 80 ASP A C 1
ATOM 595 O O . ASP A 1 80 ? -6.674 -18.471 20.271 1.00 93.75 80 ASP A O 1
ATOM 599 N N . PHE A 1 81 ? -4.605 -17.597 20.430 1.00 91.06 81 PHE A N 1
ATOM 600 C CA . PHE A 1 81 ? -4.045 -18.261 19.255 1.00 91.06 81 PHE A CA 1
ATOM 601 C C . PHE A 1 81 ? -3.084 -19.395 19.652 1.00 91.06 81 PHE A C 1
ATOM 603 O O . PHE A 1 81 ? -2.280 -19.241 20.570 1.00 91.06 81 PHE A O 1
ATOM 610 N N . PRO A 1 82 ? -3.076 -20.522 18.912 1.00 92.31 82 PRO A N 1
ATOM 611 C CA . PRO A 1 82 ? -3.880 -20.809 17.722 1.00 92.31 82 PRO A CA 1
ATOM 612 C C . PRO A 1 82 ? -5.348 -21.129 18.048 1.00 92.31 82 PRO A C 1
ATOM 614 O O . PRO A 1 82 ? -5.647 -21.841 19.007 1.00 92.31 82 PRO A O 1
ATOM 617 N N . LEU A 1 83 ? -6.269 -20.670 17.193 1.00 90.62 83 LEU A N 1
ATOM 618 C CA . LEU A 1 83 ? -7.678 -21.054 17.293 1.00 90.62 83 LEU A CA 1
ATOM 619 C C . LEU A 1 83 ? -7.849 -22.521 16.881 1.00 90.62 83 LEU A C 1
ATOM 621 O O . LEU A 1 83 ? -7.353 -22.956 15.843 1.00 90.62 83 LEU A O 1
ATOM 625 N N . SER A 1 84 ? -8.583 -23.287 17.683 1.00 93.88 84 SER A N 1
ATOM 626 C CA . SER A 1 84 ? -8.940 -24.672 17.372 1.00 93.88 84 SER A CA 1
ATOM 627 C C . SER A 1 84 ? -10.394 -24.935 17.741 1.00 93.88 84 SER A C 1
ATOM 629 O O . SER A 1 84 ? -10.938 -24.310 18.646 1.00 93.88 84 SER A O 1
ATOM 631 N N . TYR A 1 85 ? -11.058 -25.844 17.026 1.00 96.56 85 TYR A N 1
ATOM 632 C CA . TYR A 1 85 ? -12.449 -26.184 17.325 1.00 96.56 85 TYR A CA 1
ATOM 633 C C . TYR A 1 85 ? -12.591 -26.679 18.773 1.00 96.56 85 TYR A C 1
ATOM 635 O O . TYR A 1 85 ? -11.827 -27.533 19.215 1.00 96.56 85 TYR A O 1
ATOM 643 N N . GLN A 1 86 ? -13.586 -26.146 19.488 1.00 96.31 86 GLN A N 1
ATOM 644 C CA . GLN A 1 86 ? -13.836 -26.326 20.925 1.00 96.31 86 GLN A CA 1
ATOM 645 C C . GLN A 1 86 ? -12.807 -25.684 21.871 1.00 96.31 86 GLN A C 1
ATOM 647 O O . GLN A 1 86 ? -12.873 -25.935 23.076 1.00 96.31 86 GLN A O 1
ATOM 652 N N . SER A 1 87 ? -11.893 -24.836 21.383 1.00 96.00 87 SER A N 1
ATOM 653 C CA . SER A 1 87 ? -11.079 -24.006 22.275 1.00 96.00 87 SER A CA 1
ATOM 654 C C . SER A 1 87 ? -11.955 -23.009 23.034 1.00 96.00 87 SER A C 1
ATOM 656 O O . SER A 1 87 ? -12.929 -22.476 22.494 1.00 96.00 87 SER A O 1
ATOM 658 N N . THR A 1 88 ? -11.600 -22.773 24.295 1.00 97.12 88 THR A N 1
ATOM 659 C CA . THR A 1 88 ? -12.269 -21.817 25.181 1.00 97.12 88 THR A CA 1
ATOM 660 C C . THR A 1 88 ? -11.230 -20.932 25.850 1.00 97.12 88 THR A C 1
ATOM 662 O O . THR A 1 88 ? -10.260 -21.462 26.398 1.00 97.12 88 THR A O 1
ATOM 665 N N . SER A 1 89 ? -11.458 -19.625 25.883 1.00 96.69 89 SER A N 1
ATOM 666 C CA . SER A 1 89 ? -10.681 -18.683 26.690 1.00 96.69 89 SER A CA 1
ATOM 667 C C . SER A 1 89 ? -11.612 -17.791 27.507 1.00 96.69 89 SER A C 1
ATOM 669 O O . SER A 1 89 ? -12.757 -17.545 27.126 1.00 96.69 89 SER A O 1
ATOM 671 N N . GLN A 1 90 ? -11.129 -17.337 28.662 1.00 96.75 90 GLN A N 1
ATOM 672 C CA . GLN A 1 90 ? -11.859 -16.421 29.529 1.00 96.75 90 GLN A CA 1
ATOM 673 C C . GLN A 1 90 ? -10.897 -15.399 30.126 1.00 96.75 90 GLN A C 1
ATOM 675 O O . GLN A 1 90 ? -9.817 -15.760 30.594 1.00 96.75 90 GLN A O 1
ATOM 680 N N . SER A 1 91 ? -11.309 -14.136 30.149 1.00 97.19 91 SER A N 1
ATOM 681 C CA . SER A 1 91 ? -10.584 -13.050 30.802 1.00 97.19 91 SER A CA 1
ATOM 682 C C . SER A 1 91 ? -11.525 -12.164 31.611 1.00 97.19 91 SER A C 1
ATOM 684 O O . SER A 1 91 ? -12.703 -12.021 31.288 1.00 97.19 91 SER A O 1
ATOM 686 N N . THR A 1 92 ? -11.000 -11.581 32.685 1.00 96.94 92 THR A N 1
ATOM 687 C CA . THR A 1 92 ? -11.654 -10.540 33.485 1.00 96.94 92 THR A CA 1
ATOM 688 C C . THR A 1 92 ? -10.885 -9.242 33.316 1.00 96.94 92 THR A C 1
ATOM 690 O O . THR A 1 92 ? -9.652 -9.259 33.365 1.00 96.94 92 THR A O 1
ATOM 693 N N . TYR A 1 93 ? -11.591 -8.124 33.206 1.00 96.50 93 TYR A N 1
ATOM 694 C CA . TYR A 1 93 ? -10.967 -6.814 33.061 1.00 96.50 93 TYR A CA 1
ATOM 695 C C . TYR A 1 93 ? -11.674 -5.758 33.907 1.00 96.50 93 TYR A C 1
ATOM 697 O O . TYR A 1 93 ? -12.869 -5.854 34.209 1.00 96.50 93 TYR A O 1
ATOM 705 N N . THR A 1 94 ? -10.915 -4.732 34.270 1.00 97.00 94 THR A N 1
ATOM 706 C CA . THR A 1 94 ? -11.416 -3.505 34.886 1.00 97.00 94 THR A CA 1
ATOM 707 C C . THR A 1 94 ? -10.996 -2.312 34.045 1.00 97.00 94 THR A C 1
ATOM 709 O O . THR A 1 94 ? -9.932 -2.321 33.428 1.00 97.00 94 THR A O 1
ATOM 712 N N . SER A 1 95 ? -11.856 -1.301 33.983 1.00 96.44 95 SER A N 1
ATOM 713 C CA . SER A 1 95 ? -11.569 -0.044 33.298 1.00 96.44 95 SER A CA 1
ATOM 714 C C . SER A 1 95 ? -12.181 1.119 34.063 1.00 96.44 95 SER A C 1
ATOM 716 O O . SER A 1 95 ? -13.245 0.994 34.675 1.00 96.44 95 SER A O 1
ATOM 718 N N . THR A 1 96 ? -11.522 2.268 34.012 1.00 93.81 96 THR A N 1
ATOM 719 C CA . THR A 1 96 ? -12.121 3.550 34.366 1.00 93.81 96 THR A CA 1
ATOM 720 C C . THR A 1 96 ? -12.150 4.440 33.136 1.00 93.81 96 THR A C 1
ATOM 722 O O . THR A 1 96 ? -11.219 4.447 32.328 1.00 93.81 96 THR A O 1
ATOM 725 N N . PHE A 1 97 ? -13.242 5.178 32.976 1.00 94.12 97 PHE A N 1
ATOM 726 C CA . PHE A 1 97 ? -13.372 6.168 31.920 1.00 94.12 97 PHE A CA 1
ATOM 727 C C . PHE A 1 97 ? -14.223 7.338 32.382 1.00 94.12 97 PHE A C 1
ATOM 729 O O . PHE A 1 97 ? -15.179 7.169 33.140 1.00 94.12 97 PHE A O 1
ATOM 736 N N . ASP A 1 98 ? -13.878 8.525 31.903 1.00 89.19 98 ASP A N 1
ATOM 737 C CA . ASP A 1 98 ? -14.672 9.724 32.119 1.00 89.19 98 ASP A CA 1
ATOM 738 C C . ASP A 1 98 ? -15.469 10.012 30.847 1.00 89.19 98 ASP A C 1
ATOM 740 O O . ASP A 1 98 ? -14.917 10.047 29.747 1.00 89.19 98 ASP A O 1
ATOM 744 N N . PHE A 1 99 ? -16.775 10.224 30.992 1.00 85.75 99 PHE A N 1
ATOM 745 C CA . PHE A 1 99 ? -17.637 10.662 29.898 1.00 85.75 99 PHE A CA 1
ATOM 746 C C . PHE A 1 99 ? -18.434 11.880 30.351 1.00 85.75 99 PHE A C 1
ATOM 748 O O . PHE A 1 99 ? -19.171 11.820 31.335 1.00 85.75 99 PHE A O 1
ATOM 755 N N . SER A 1 100 ? -18.264 13.014 29.665 1.00 87.00 100 SER A N 1
ATOM 756 C CA . SER A 1 100 ? -18.898 14.290 30.043 1.00 87.00 100 SER A CA 1
ATOM 757 C C . SER A 1 100 ? -18.624 14.709 31.503 1.00 87.00 100 SER A C 1
ATOM 759 O O . SER A 1 100 ? -19.503 15.217 32.200 1.00 87.00 100 SER A O 1
ATOM 761 N N . GLY A 1 101 ? -17.400 14.463 31.989 1.00 87.50 101 GLY A N 1
ATOM 762 C CA . GLY A 1 101 ? -16.974 14.791 33.358 1.00 87.50 101 GLY A CA 1
ATOM 763 C C . GLY A 1 101 ? -17.530 13.870 34.449 1.00 87.50 101 GLY A C 1
ATOM 764 O O . GLY A 1 101 ? -17.360 14.159 35.634 1.00 87.50 101 GLY A O 1
ATOM 765 N N . ILE A 1 102 ? -18.194 12.779 34.068 1.00 90.50 102 ILE A N 1
ATOM 766 C CA . ILE A 1 102 ? -18.707 11.768 34.985 1.00 90.50 102 ILE A CA 1
ATOM 767 C C . ILE A 1 102 ? -17.792 10.547 34.924 1.00 90.50 102 ILE A C 1
ATOM 769 O O . ILE A 1 102 ? -17.673 9.904 33.880 1.00 90.50 102 ILE A O 1
ATOM 773 N N . SER A 1 103 ? -17.172 10.228 36.060 1.00 93.19 103 SER A N 1
ATOM 774 C CA . SER A 1 103 ? -16.297 9.067 36.170 1.00 93.19 103 SER A CA 1
ATOM 775 C C . SER A 1 103 ? -17.106 7.786 36.290 1.00 93.19 103 SER A C 1
ATOM 777 O O . SER A 1 103 ? -17.984 7.665 37.151 1.00 93.19 103 SER A O 1
ATOM 779 N N . THR A 1 104 ? -16.802 6.842 35.410 1.00 95.88 104 THR A N 1
ATOM 780 C CA . THR A 1 104 ? -17.456 5.543 35.306 1.00 95.88 104 THR A CA 1
ATOM 781 C C . THR A 1 104 ? -16.432 4.450 35.554 1.00 95.88 104 THR A C 1
ATOM 783 O O . THR A 1 104 ? -15.334 4.461 34.993 1.00 95.88 104 THR A O 1
ATOM 786 N N . ARG A 1 105 ? -16.795 3.486 36.399 1.00 96.31 105 ARG A N 1
ATOM 787 C CA . ARG A 1 105 ? -16.002 2.281 36.639 1.00 96.31 105 ARG A CA 1
ATOM 788 C C . ARG A 1 105 ? -16.673 1.093 35.968 1.00 96.31 105 ARG A C 1
ATOM 790 O O . ARG A 1 105 ? -17.829 0.811 36.262 1.00 96.31 105 ARG A O 1
ATOM 797 N N . ARG A 1 106 ? -15.929 0.387 35.125 1.00 97.12 106 ARG A N 1
ATOM 798 C CA . ARG A 1 106 ? -16.349 -0.825 34.426 1.00 97.12 106 ARG A CA 1
ATOM 799 C C . ARG A 1 106 ? -15.635 -2.039 34.999 1.00 97.12 106 ARG A C 1
ATOM 801 O O . ARG A 1 106 ? -14.413 -2.032 35.144 1.00 97.12 106 ARG A O 1
ATOM 808 N N . GLU A 1 107 ? -16.386 -3.095 35.270 1.00 97.69 107 GLU A N 1
ATOM 809 C CA . GLU A 1 107 ? -15.855 -4.422 35.601 1.00 97.69 107 GLU A CA 1
ATOM 810 C C . GLU A 1 107 ? -16.527 -5.447 34.690 1.00 97.69 107 GLU A C 1
ATOM 812 O O . GLU A 1 107 ? -17.747 -5.411 34.525 1.00 97.69 107 GLU A O 1
ATOM 817 N N . GLY A 1 108 ? -15.757 -6.341 34.072 1.00 97.12 108 GLY A N 1
ATOM 818 C CA . GLY A 1 108 ? -16.313 -7.261 33.088 1.00 97.12 108 GLY A CA 1
ATOM 819 C C . GLY A 1 108 ? -15.551 -8.560 32.894 1.00 97.12 108 GLY A C 1
ATOM 820 O O . GLY A 1 108 ? -14.465 -8.781 33.429 1.00 97.12 108 GLY A O 1
ATOM 821 N N . THR A 1 109 ? -16.167 -9.424 32.095 1.00 97.81 109 THR A N 1
ATOM 822 C CA . THR A 1 109 ? -15.646 -10.709 31.631 1.00 97.81 109 THR A CA 1
ATOM 823 C C . THR A 1 109 ? -15.773 -10.798 30.118 1.00 97.81 109 THR A C 1
ATOM 825 O O . THR A 1 109 ? -16.736 -10.284 29.553 1.00 97.81 109 THR A O 1
ATOM 828 N N . ILE A 1 110 ? -14.809 -11.450 29.474 1.00 97.81 110 ILE A N 1
ATOM 829 C CA . ILE A 1 110 ? -14.864 -11.870 28.073 1.00 97.81 110 ILE A CA 1
ATOM 830 C C . ILE A 1 110 ? -14.674 -13.383 28.058 1.00 97.81 110 ILE A C 1
ATOM 832 O O . ILE A 1 110 ? -13.705 -13.881 28.626 1.00 97.81 110 ILE A O 1
ATOM 836 N N . GLU A 1 111 ? -15.593 -14.110 27.435 1.00 97.94 111 GLU A N 1
ATOM 837 C CA . GLU A 1 111 ? -15.495 -15.549 27.190 1.00 97.94 111 GLU A CA 1
ATOM 838 C C . GLU A 1 111 ? -15.563 -15.807 25.686 1.00 97.94 111 GLU A C 1
ATOM 840 O O . GLU A 1 111 ? -16.523 -15.392 25.041 1.00 97.94 111 GLU A O 1
ATOM 845 N N . SER A 1 112 ? -14.578 -16.506 25.128 1.00 97.69 112 SER A N 1
ATOM 846 C CA . SER A 1 112 ? -14.531 -16.861 23.707 1.00 97.69 112 SER A CA 1
ATOM 847 C C . SER A 1 112 ? -14.550 -18.377 23.537 1.00 97.69 112 SER A C 1
ATOM 849 O O . SER A 1 112 ? -13.776 -19.085 24.177 1.00 97.69 112 SER A O 1
ATOM 851 N N . VAL A 1 113 ? -15.424 -18.881 22.661 1.00 98.12 113 VAL A N 1
ATOM 852 C CA . VAL A 1 113 ? -15.590 -20.310 22.365 1.00 98.12 113 VAL A CA 1
ATOM 853 C C . VAL A 1 113 ? -15.595 -20.537 20.857 1.00 98.12 113 VAL A C 1
ATOM 855 O O . VAL A 1 113 ? -16.457 -20.021 20.146 1.00 98.12 113 VAL A O 1
ATOM 858 N N . SER A 1 114 ? -14.679 -21.367 20.365 1.00 97.75 114 SER A N 1
ATOM 859 C CA . SER A 1 114 ? -14.653 -21.814 18.965 1.00 97.75 114 SER A CA 1
ATOM 860 C C . SER A 1 114 ? -15.693 -22.919 18.739 1.00 97.75 114 SER A C 1
ATOM 862 O O . SER A 1 114 ? -15.375 -24.109 18.764 1.00 97.75 114 SER A O 1
ATOM 864 N N . ASP A 1 115 ? -16.966 -22.551 18.598 1.00 98.00 115 ASP A N 1
ATOM 865 C CA . ASP A 1 115 ? -18.104 -23.459 18.791 1.00 98.00 115 ASP A CA 1
ATOM 866 C C . ASP A 1 115 ? -18.694 -24.071 17.505 1.00 98.00 115 ASP A C 1
ATOM 868 O O . ASP A 1 115 ? -19.521 -24.986 17.589 1.00 98.00 115 ASP A O 1
ATOM 872 N N . ALA A 1 116 ? -18.251 -23.648 16.316 1.00 97.88 116 ALA A N 1
ATOM 873 C CA . ALA A 1 116 ? -18.648 -24.259 15.043 1.00 97.88 116 ALA A CA 1
ATOM 874 C C . ALA A 1 116 ? -17.510 -24.269 14.009 1.00 97.88 116 ALA A C 1
ATOM 876 O O . ALA A 1 116 ? -16.645 -23.400 14.022 1.00 97.88 116 ALA A O 1
ATOM 877 N N . TYR A 1 117 ? -17.533 -25.242 13.095 1.00 97.62 117 TYR A N 1
ATOM 878 C CA . TYR A 1 117 ? -16.624 -25.339 11.949 1.00 97.62 117 TYR A CA 1
ATOM 879 C C . TYR A 1 117 ? -17.391 -25.848 10.720 1.00 97.62 117 TYR A C 1
ATOM 881 O O . TYR A 1 117 ? -18.215 -26.757 10.856 1.00 97.62 117 TYR A O 1
ATOM 889 N N 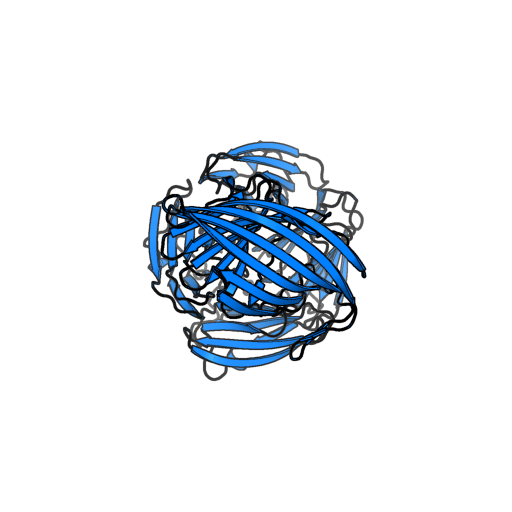. GLY A 1 118 ? -17.145 -25.288 9.532 1.00 97.19 118 GLY A N 1
ATOM 890 C CA . GLY A 1 118 ? -17.793 -25.744 8.299 1.00 97.19 118 GLY A CA 1
ATOM 891 C C . GLY A 1 118 ? -17.672 -24.779 7.121 1.00 97.19 118 GLY A C 1
ATOM 892 O O . GLY A 1 118 ? -16.659 -24.113 6.949 1.00 97.19 118 GLY A O 1
ATOM 893 N N . THR A 1 119 ? -18.709 -24.731 6.288 1.00 96.69 119 THR A N 1
ATOM 894 C CA . THR A 1 119 ? -18.822 -23.796 5.159 1.00 96.69 119 THR A CA 1
ATOM 895 C C . THR A 1 119 ? -19.721 -22.629 5.555 1.00 96.69 119 THR A C 1
ATOM 897 O O . THR A 1 119 ? -20.804 -22.850 6.100 1.00 96.69 119 THR A O 1
ATOM 900 N N . LEU A 1 120 ? -19.290 -21.403 5.263 1.00 95.62 120 LEU A N 1
ATOM 901 C CA . LEU A 1 120 ? -20.083 -20.189 5.434 1.00 95.62 120 LEU A CA 1
ATOM 902 C C . LEU A 1 120 ? -20.472 -19.642 4.059 1.00 95.62 120 LEU A C 1
ATOM 904 O O . LEU A 1 120 ? -19.605 -19.419 3.222 1.00 95.62 120 LEU A O 1
ATOM 908 N N . THR A 1 121 ? -21.760 -19.385 3.847 1.00 93.81 121 THR A N 1
ATOM 909 C CA . THR A 1 121 ? -22.258 -18.682 2.657 1.00 93.81 121 THR A CA 1
ATOM 910 C C . THR A 1 121 ? -22.819 -17.332 3.090 1.00 93.81 121 THR A C 1
ATOM 912 O O . THR A 1 121 ? -23.715 -17.293 3.937 1.00 93.81 121 THR A O 1
ATOM 915 N N . VAL A 1 122 ? -22.291 -16.241 2.531 1.00 86.62 122 VAL A N 1
ATOM 916 C CA . VAL A 1 122 ? -22.729 -14.863 2.804 1.00 86.62 122 VAL A CA 1
ATOM 917 C C . VAL A 1 122 ? -23.039 -14.190 1.473 1.00 86.62 122 VAL A C 1
ATOM 919 O O . VAL A 1 122 ? -22.148 -13.972 0.663 1.00 86.62 122 VAL A O 1
ATOM 922 N N . GLY A 1 123 ? -24.312 -13.879 1.223 1.00 87.06 123 GLY A N 1
ATOM 923 C CA . GLY A 1 123 ? -24.727 -13.388 -0.093 1.00 87.06 123 GLY A CA 1
ATOM 924 C C . GLY A 1 123 ? -24.447 -14.425 -1.186 1.00 87.06 123 GLY A C 1
ATOM 925 O O . GLY A 1 123 ? -24.950 -15.546 -1.108 1.00 87.06 123 GLY A O 1
ATOM 926 N N . GLU A 1 124 ? -23.659 -14.041 -2.190 1.00 85.38 124 GLU A N 1
ATOM 927 C CA . GLU A 1 124 ? -23.230 -14.910 -3.298 1.00 85.38 124 GLU A CA 1
ATOM 928 C C . GLU A 1 124 ? -21.892 -15.623 -3.019 1.00 85.38 124 GLU A C 1
ATOM 930 O O . GLU A 1 124 ? -21.539 -16.574 -3.718 1.00 85.38 124 GLU A O 1
ATOM 935 N N . GLU A 1 125 ? -21.174 -15.228 -1.965 1.00 86.12 125 GLU A N 1
ATOM 936 C CA . GLU A 1 125 ? -19.855 -15.763 -1.633 1.00 86.12 125 GLU A CA 1
ATOM 937 C C . GLU A 1 125 ? -19.939 -17.013 -0.755 1.00 86.12 125 GLU A C 1
ATOM 939 O O . GLU A 1 125 ? -20.806 -17.153 0.116 1.00 86.12 125 GLU A O 1
ATOM 944 N N . THR A 1 126 ? -19.011 -17.948 -0.975 1.00 92.56 126 THR A N 1
ATOM 945 C CA . THR A 1 126 ? -18.903 -19.188 -0.199 1.00 92.56 126 THR A CA 1
ATOM 946 C C . THR A 1 126 ? -17.478 -19.393 0.293 1.00 92.56 126 THR A C 1
ATOM 948 O O . THR A 1 126 ? -16.556 -19.601 -0.489 1.00 92.56 126 THR A O 1
ATOM 951 N N . PHE A 1 127 ? -17.326 -19.426 1.613 1.00 93.12 127 PHE A N 1
ATOM 952 C CA . PHE A 1 127 ? -16.072 -19.664 2.311 1.00 93.12 127 PHE A CA 1
ATOM 953 C C . PHE A 1 127 ? -16.043 -21.097 2.851 1.00 93.12 127 PHE A C 1
ATOM 955 O O . PHE A 1 127 ? -16.884 -21.496 3.664 1.00 93.12 127 PHE A O 1
ATOM 962 N N . SER A 1 128 ? -15.073 -21.895 2.412 1.00 94.88 128 SER A N 1
ATOM 963 C CA . SER A 1 128 ? -14.796 -23.223 2.971 1.00 94.88 128 SER A CA 1
ATOM 964 C C . SER A 1 128 ? -13.897 -23.147 4.210 1.00 94.88 128 SER A C 1
ATOM 966 O O . SER A 1 128 ? -13.158 -22.183 4.373 1.00 94.88 128 SER A O 1
ATOM 968 N N . ASN A 1 129 ? -13.916 -24.194 5.043 1.00 95.31 129 ASN A N 1
ATOM 969 C CA . ASN A 1 129 ? -13.042 -24.349 6.217 1.00 95.31 129 ASN A CA 1
ATOM 970 C C . ASN A 1 129 ? -13.115 -23.179 7.212 1.00 95.31 129 ASN A C 1
ATOM 972 O O . ASN A 1 129 ? -12.102 -22.712 7.726 1.00 95.31 129 ASN A O 1
ATOM 976 N N . VAL A 1 130 ? -14.327 -22.706 7.489 1.00 96.88 130 VAL A N 1
ATOM 977 C CA . VAL A 1 130 ? -14.572 -21.571 8.374 1.00 96.88 130 VAL A CA 1
ATOM 978 C C . VAL A 1 130 ? -14.780 -22.035 9.809 1.00 96.88 130 VAL A C 1
ATOM 980 O O . VAL A 1 130 ? -15.685 -22.825 10.083 1.00 96.88 130 VAL A O 1
ATOM 983 N N . LEU A 1 131 ? -13.983 -21.501 10.732 1.00 97.94 131 LEU A N 1
ATOM 984 C CA . LEU A 1 131 ? -14.150 -21.638 12.174 1.00 97.94 131 LEU A CA 1
ATOM 985 C C . LEU A 1 131 ? -14.950 -20.450 12.720 1.00 97.94 131 LEU A C 1
ATOM 987 O O . LEU A 1 131 ? -14.573 -19.297 12.529 1.00 97.94 131 LEU A O 1
ATOM 991 N N . ARG A 1 132 ? -16.042 -20.716 13.436 1.00 98.06 132 ARG A N 1
ATOM 992 C CA . ARG A 1 132 ? -16.790 -19.689 14.164 1.00 98.06 132 ARG A CA 1
ATOM 993 C C . ARG A 1 132 ? -16.276 -19.591 15.593 1.00 98.06 132 ARG A C 1
ATOM 995 O O . ARG A 1 132 ? -16.257 -20.591 16.309 1.00 98.06 132 ARG A O 1
ATOM 1002 N N . VAL A 1 133 ? -15.945 -18.378 16.013 1.00 97.81 133 VAL A N 1
ATOM 1003 C CA . VAL A 1 133 ? -15.654 -18.025 17.401 1.00 97.81 133 VAL A CA 1
ATOM 1004 C C . VAL A 1 133 ? -16.804 -17.184 17.932 1.00 97.81 133 VAL A C 1
ATOM 1006 O O . VAL A 1 133 ? -17.103 -16.117 17.396 1.00 97.81 133 VAL A O 1
ATOM 1009 N N . LYS A 1 134 ? -17.467 -17.680 18.974 1.00 98.12 134 LYS A N 1
ATOM 1010 C CA . LYS A 1 134 ? -18.471 -16.945 19.734 1.00 98.12 134 LYS A CA 1
ATOM 1011 C C . LYS A 1 134 ? -17.791 -16.265 20.916 1.00 98.12 134 LYS A C 1
ATOM 1013 O O . LYS A 1 134 ? -17.274 -16.963 21.783 1.00 98.12 134 LYS A O 1
ATOM 1018 N N . THR A 1 135 ? -17.861 -14.944 20.995 1.00 97.50 135 THR A N 1
ATOM 1019 C CA . THR A 1 135 ? -17.359 -14.167 22.130 1.00 97.50 135 THR A CA 1
ATOM 1020 C C . THR A 1 135 ? -18.527 -13.557 22.897 1.00 97.50 135 THR A C 1
ATOM 1022 O O . THR A 1 135 ? -19.403 -12.930 22.311 1.00 97.50 135 THR A O 1
ATOM 1025 N N . THR A 1 136 ? -18.564 -13.759 24.211 1.00 98.06 136 THR A N 1
ATOM 1026 C CA . THR A 1 136 ? -19.544 -13.172 25.131 1.00 98.06 136 THR A CA 1
ATOM 1027 C C . THR A 1 136 ? -18.809 -12.238 26.078 1.00 98.06 136 THR A C 1
ATOM 1029 O O . THR A 1 136 ? -18.000 -12.681 26.889 1.00 98.06 136 THR A O 1
ATOM 1032 N N . GLN A 1 137 ? -19.077 -10.944 25.968 1.00 97.44 137 GLN A N 1
ATOM 1033 C CA . GLN A 1 137 ? -18.544 -9.918 26.848 1.00 97.44 137 GLN A CA 1
ATOM 1034 C C . GLN A 1 137 ? -19.663 -9.402 27.747 1.00 97.44 137 GLN A C 1
ATOM 1036 O O . GLN A 1 137 ? -20.597 -8.768 27.268 1.00 97.44 137 GLN A O 1
ATOM 1041 N N . ALA A 1 138 ? -19.553 -9.632 29.050 1.00 97.69 138 ALA A N 1
ATOM 1042 C CA . ALA A 1 138 ? -20.503 -9.136 30.041 1.00 97.69 138 ALA A CA 1
ATOM 1043 C C . ALA A 1 138 ? -19.794 -8.172 30.992 1.00 97.69 138 ALA A C 1
ATOM 1045 O O . ALA A 1 138 ? -18.756 -8.524 31.554 1.00 97.69 138 ALA A O 1
ATOM 1046 N N . HIS A 1 139 ? -20.331 -6.967 31.174 1.00 97.38 139 HIS A N 1
ATOM 1047 C CA . HIS A 1 139 ? -19.759 -5.974 32.080 1.00 97.38 139 HIS A CA 1
ATOM 1048 C C . HIS A 1 139 ? -20.809 -5.120 32.783 1.00 97.38 139 HIS A C 1
ATOM 1050 O O . HIS A 1 139 ? -21.924 -4.941 32.294 1.00 97.38 139 HIS A O 1
ATOM 1056 N N . THR A 1 140 ? -20.406 -4.560 33.920 1.00 97.75 140 THR A N 1
ATOM 1057 C CA . THR A 1 140 ? -21.190 -3.609 34.703 1.00 97.75 140 THR A CA 1
ATOM 1058 C C . THR A 1 140 ? -20.464 -2.276 34.751 1.00 97.75 140 THR A C 1
ATOM 1060 O O . THR A 1 140 ? -19.331 -2.199 35.230 1.00 97.75 140 THR A O 1
ATOM 1063 N N . ASP A 1 141 ? -21.145 -1.227 34.304 1.00 96.94 141 ASP A N 1
ATOM 1064 C CA . ASP A 1 141 ? -20.718 0.157 34.459 1.00 96.94 141 ASP A CA 1
ATOM 1065 C C . ASP A 1 141 ? -21.363 0.743 35.709 1.00 96.94 141 ASP A C 1
ATOM 1067 O O . ASP A 1 141 ? -22.583 0.706 35.863 1.00 96.94 141 ASP A O 1
ATOM 1071 N N . THR A 1 142 ? -20.546 1.279 36.611 1.00 96.44 142 THR A N 1
ATOM 1072 C CA . THR A 1 142 ? -20.981 1.944 37.840 1.00 96.44 142 THR A CA 1
ATOM 1073 C C . THR A 1 142 ? -20.641 3.420 37.763 1.00 96.44 142 THR A C 1
ATOM 1075 O O . THR A 1 142 ? -19.480 3.794 37.580 1.00 96.44 142 THR A O 1
ATOM 1078 N N . VAL A 1 143 ? -21.665 4.250 37.933 1.00 95.00 143 VAL A N 1
ATOM 1079 C CA . VAL A 1 143 ? -21.580 5.705 37.863 1.00 95.00 143 VAL A CA 1
ATOM 1080 C C . VAL A 1 143 ? -22.073 6.307 39.173 1.00 95.00 143 VAL A C 1
ATOM 1082 O O . VAL A 1 143 ? -23.161 5.975 39.638 1.00 95.00 143 VAL A O 1
ATOM 1085 N N . GLU A 1 144 ? -21.312 7.232 39.752 1.00 92.69 144 GLU A N 1
ATOM 1086 C CA . GLU A 1 144 ? -21.720 7.969 40.953 1.00 92.69 144 GLU A CA 1
ATOM 1087 C C . GLU A 1 144 ? -22.226 9.366 40.576 1.00 92.69 144 GLU A C 1
ATOM 1089 O O . GLU A 1 144 ? -21.446 10.259 40.243 1.00 92.69 144 GLU A O 1
ATOM 1094 N N . VAL A 1 145 ? -23.541 9.590 40.668 1.00 91.00 145 VAL A N 1
ATOM 1095 C CA . VAL A 1 145 ? -24.152 10.902 40.404 1.00 91.00 145 VAL A CA 1
ATOM 1096 C C . VAL A 1 145 ? -24.717 11.458 41.701 1.00 91.00 145 VAL A C 1
ATOM 1098 O O . VAL A 1 145 ? -25.724 10.983 42.218 1.00 91.00 145 VAL A O 1
ATOM 1101 N N . SER A 1 146 ? -24.079 12.502 42.237 1.00 91.31 146 SER A N 1
ATOM 1102 C CA . SER A 1 146 ? -24.516 13.162 43.481 1.00 91.31 146 SER A CA 1
ATOM 1103 C C . SER A 1 146 ? -24.623 12.206 44.687 1.00 91.31 146 SER A C 1
ATOM 1105 O O . SER A 1 146 ? -25.513 12.351 45.524 1.00 91.31 146 SER A O 1
ATOM 1107 N N . GLY A 1 147 ? -23.711 11.229 44.778 1.00 90.50 147 GLY A N 1
ATOM 1108 C CA . GLY A 1 147 ? -23.662 10.228 45.854 1.00 90.50 147 GLY A CA 1
ATOM 1109 C C . GLY A 1 147 ? -24.688 9.097 45.730 1.00 90.50 147 GLY A C 1
ATOM 1110 O O . GLY A 1 147 ? -24.902 8.367 46.698 1.00 90.50 147 GLY A O 1
ATOM 1111 N N . VAL A 1 148 ? -25.345 8.978 44.574 1.00 92.44 148 VAL A N 1
ATOM 1112 C CA . VAL A 1 148 ? -26.190 7.838 44.217 1.00 92.44 148 VAL A CA 1
ATOM 1113 C C . VAL A 1 148 ? -25.480 7.028 43.139 1.00 92.44 148 VAL A C 1
ATOM 1115 O O . VAL A 1 148 ? -25.172 7.555 42.068 1.00 92.44 148 VAL A O 1
ATOM 1118 N N . SER A 1 149 ? -25.282 5.742 43.425 1.00 93.38 149 SER A N 1
ATOM 1119 C CA . SER A 1 149 ? -24.719 4.775 42.488 1.00 93.38 149 SER A CA 1
ATOM 1120 C C . SER A 1 149 ? -25.780 4.318 41.492 1.00 93.38 149 SER A C 1
ATOM 1122 O O . SER A 1 149 ? -26.849 3.843 41.888 1.00 93.38 149 SER A O 1
ATOM 1124 N N . VAL A 1 150 ? -25.491 4.460 40.203 1.00 94.38 150 VAL A N 1
ATOM 1125 C CA . VAL A 1 150 ? -26.299 3.940 39.100 1.00 94.38 150 VAL A CA 1
ATOM 1126 C C . VAL A 1 150 ? -25.476 2.886 38.377 1.00 94.38 150 VAL A C 1
ATOM 1128 O O . VAL A 1 150 ? -24.333 3.144 38.006 1.00 94.38 150 VAL A O 1
ATOM 1131 N N . THR A 1 151 ? -26.065 1.709 38.169 1.00 95.88 151 THR A N 1
ATOM 1132 C CA . THR A 1 151 ? -25.430 0.616 37.434 1.00 95.88 151 THR A CA 1
ATOM 1133 C C . THR A 1 151 ? -26.111 0.373 36.092 1.00 95.88 151 THR A C 1
ATOM 1135 O O . THR A 1 151 ? -27.340 0.455 35.970 1.00 95.88 151 THR A O 1
ATOM 1138 N N . VAL A 1 152 ? -25.297 0.061 35.087 1.00 96.00 152 VAL A N 1
ATOM 1139 C CA . VAL A 1 152 ? -25.734 -0.405 33.770 1.00 96.00 152 VAL A CA 1
ATOM 1140 C C . VAL A 1 152 ? -25.047 -1.733 33.494 1.00 96.00 152 VAL A C 1
ATOM 1142 O O . VAL A 1 152 ? -23.822 -1.813 33.519 1.00 96.00 152 VAL A O 1
ATOM 1145 N N . GLU A 1 153 ? -25.834 -2.777 33.262 1.00 97.44 153 GLU A N 1
ATOM 1146 C CA . GLU A 1 153 ? -25.331 -4.099 32.885 1.00 97.44 153 GLU A CA 1
ATOM 1147 C C . GLU A 1 153 ? -25.396 -4.232 31.366 1.00 97.44 153 GLU A C 1
ATOM 1149 O O . GLU A 1 153 ? -26.450 -4.002 30.771 1.00 97.44 153 GLU A O 1
ATOM 1154 N N . THR A 1 154 ? -24.290 -4.612 30.737 1.00 97.38 154 THR A N 1
ATOM 1155 C CA . THR A 1 154 ? -24.199 -4.772 29.285 1.00 97.38 154 THR A CA 1
ATOM 1156 C C . THR A 1 154 ? -23.647 -6.149 28.949 1.00 97.38 154 THR A C 1
ATOM 1158 O O . THR A 1 154 ? -22.602 -6.551 29.458 1.00 97.38 154 THR A O 1
ATOM 1161 N N . GLU A 1 155 ? -24.328 -6.851 28.050 1.00 97.81 155 GLU A N 1
ATOM 1162 C CA . GLU A 1 155 ? -23.883 -8.101 27.441 1.00 97.81 155 GLU A CA 1
ATOM 1163 C C . GLU A 1 155 ? -23.740 -7.903 25.928 1.00 97.81 155 GLU A C 1
ATOM 1165 O O . GLU A 1 155 ? -24.671 -7.461 25.254 1.00 97.81 155 GLU A O 1
ATOM 1170 N N . VAL A 1 156 ? -22.570 -8.234 25.391 1.00 96.50 156 VAL A N 1
ATOM 1171 C CA . VAL A 1 156 ? -22.281 -8.256 23.958 1.00 96.50 156 VAL A CA 1
ATOM 1172 C C . VAL A 1 156 ? -21.965 -9.688 23.562 1.00 96.50 156 VAL A C 1
ATOM 1174 O O . VAL A 1 156 ? -21.012 -10.275 24.067 1.00 96.50 156 VAL A O 1
ATOM 1177 N N . VAL A 1 157 ? -22.742 -10.248 22.641 1.00 97.81 157 VAL A N 1
ATOM 1178 C CA . VAL A 1 157 ? -22.472 -11.557 22.046 1.00 97.81 157 VAL A CA 1
ATOM 1179 C C . VAL A 1 157 ? -22.073 -11.342 20.598 1.00 97.81 157 VAL A C 1
ATOM 1181 O O . VAL A 1 157 ? -22.897 -10.914 19.793 1.00 97.81 157 VAL A O 1
ATOM 1184 N N . SER A 1 158 ? -20.827 -11.645 20.250 1.00 96.69 158 SER A N 1
ATOM 1185 C CA . SER A 1 158 ? -20.341 -11.617 18.874 1.00 96.69 158 SER A CA 1
ATOM 1186 C C . SER A 1 158 ? -20.025 -13.016 18.353 1.00 96.69 158 SER A C 1
ATOM 1188 O O . SER A 1 158 ? -19.669 -13.928 19.096 1.00 96.69 158 SER A O 1
ATOM 1190 N N . TYR A 1 159 ? -20.189 -13.189 17.048 1.00 97.38 159 TYR A N 1
ATOM 1191 C CA . TYR A 1 159 ? -19.863 -14.385 16.293 1.00 97.38 159 TYR A CA 1
ATOM 1192 C C . TYR A 1 159 ? -18.955 -13.960 15.147 1.00 97.38 159 TYR A C 1
ATOM 1194 O O . TYR A 1 159 ? -19.414 -13.329 14.193 1.00 97.38 159 TYR A O 1
ATOM 1202 N N . SER A 1 160 ? -17.682 -14.311 15.255 1.00 96.44 160 SER A N 1
ATOM 1203 C CA . SER A 1 160 ? -16.653 -14.027 14.259 1.00 96.44 160 SER A CA 1
ATOM 1204 C C . SER A 1 160 ? -16.332 -15.300 13.488 1.00 96.44 160 SER A C 1
ATOM 1206 O O . SER A 1 160 ? -16.161 -16.363 14.082 1.00 96.44 160 SER A O 1
ATOM 1208 N N . TYR A 1 161 ? -16.267 -15.210 12.166 1.00 96.62 161 TYR A N 1
ATOM 1209 C CA . TYR A 1 161 ? -16.089 -16.357 11.281 1.00 96.62 161 TYR A CA 1
ATOM 1210 C C . TYR A 1 161 ? -14.730 -16.260 10.593 1.00 96.62 161 TYR A C 1
ATOM 1212 O O . TYR A 1 161 ? -14.522 -15.363 9.788 1.00 96.62 161 TYR A O 1
ATOM 1220 N N . PHE A 1 162 ? -13.804 -17.161 10.904 1.00 94.62 162 PHE A N 1
ATOM 1221 C CA . PHE A 1 162 ? -12.428 -17.160 10.404 1.00 94.62 162 PHE A CA 1
ATOM 1222 C C . PHE A 1 162 ? -12.242 -18.235 9.339 1.00 94.62 162 PHE A C 1
ATOM 1224 O O . PHE A 1 162 ? -12.530 -19.399 9.595 1.00 94.62 162 PHE A O 1
ATOM 1231 N N . SER A 1 163 ? -11.745 -17.855 8.166 1.00 92.88 163 SER A N 1
ATOM 1232 C CA . SER A 1 163 ? -11.344 -18.779 7.099 1.00 92.88 163 SER A CA 1
ATOM 1233 C C . SER A 1 163 ? -9.826 -18.946 7.110 1.00 92.88 163 SER A C 1
ATOM 1235 O O . SER A 1 163 ? -9.116 -17.989 7.393 1.00 92.88 163 SER A O 1
ATOM 1237 N N . GLU A 1 164 ? -9.310 -20.121 6.748 1.00 85.69 164 GLU A N 1
ATOM 1238 C CA . GLU A 1 164 ? -7.860 -20.345 6.601 1.00 85.69 164 GLU A CA 1
ATOM 1239 C C . GLU A 1 164 ? -7.214 -19.432 5.542 1.00 85.69 164 GLU A C 1
ATOM 1241 O O . GLU A 1 164 ? -6.015 -19.170 5.603 1.00 85.69 164 GLU A O 1
ATOM 1246 N N . ALA A 1 165 ? -8.004 -18.937 4.583 1.00 82.94 165 ALA A N 1
ATOM 1247 C CA . ALA A 1 165 ? -7.527 -18.055 3.520 1.00 82.94 165 ALA A CA 1
ATOM 1248 C C . ALA A 1 165 ? -7.297 -16.603 3.982 1.00 82.94 165 ALA A C 1
ATOM 1250 O O . ALA A 1 165 ? -6.595 -15.856 3.304 1.00 82.94 165 ALA A O 1
ATOM 1251 N N . TYR A 1 166 ? -7.859 -16.200 5.127 1.00 81.44 166 TYR A N 1
ATOM 1252 C CA . TYR A 1 166 ? -7.838 -14.814 5.593 1.00 81.44 166 TYR A CA 1
ATOM 1253 C C . TYR A 1 166 ? -7.313 -14.728 7.024 1.00 81.44 166 TYR A C 1
ATOM 1255 O O . TYR A 1 166 ? -7.595 -15.566 7.876 1.00 81.44 166 TYR A O 1
ATOM 1263 N N . ARG A 1 167 ? -6.544 -13.677 7.314 1.00 73.56 167 ARG A N 1
ATOM 1264 C CA . ARG A 1 167 ? -5.996 -13.445 8.664 1.00 73.56 167 ARG A CA 1
ATOM 1265 C C . ARG A 1 167 ? -6.981 -12.750 9.609 1.00 73.56 167 ARG A C 1
ATOM 1267 O O . ARG A 1 167 ? -6.720 -12.670 10.804 1.00 73.56 167 ARG A O 1
ATOM 1274 N N . TYR A 1 168 ? -8.093 -12.257 9.077 1.00 82.69 168 TYR A N 1
ATOM 1275 C CA . TYR A 1 168 ? -9.174 -11.570 9.780 1.00 82.69 168 TYR A CA 1
ATOM 1276 C C . TYR A 1 168 ? -10.489 -12.345 9.600 1.00 82.69 168 TYR A C 1
ATOM 1278 O O . TYR A 1 168 ? -10.592 -13.178 8.692 1.00 82.69 168 TYR A O 1
ATOM 1286 N N . PRO A 1 169 ? -11.497 -12.131 10.468 1.00 90.94 169 PRO A N 1
ATOM 1287 C CA . PRO A 1 169 ? -12.783 -12.781 10.281 1.00 90.94 169 PRO A CA 1
ATOM 1288 C C . PRO A 1 169 ? -13.422 -12.294 8.978 1.00 90.94 169 PRO A C 1
ATOM 1290 O O . PRO A 1 169 ? -13.449 -11.099 8.716 1.00 90.94 169 PRO A O 1
ATOM 1293 N N . VAL A 1 170 ? -13.950 -13.215 8.174 1.00 91.12 170 VAL A N 1
ATOM 1294 C CA . VAL A 1 170 ? -14.621 -12.913 6.898 1.00 91.12 170 VAL A CA 1
ATOM 1295 C C . VAL A 1 170 ? -16.037 -12.365 7.105 1.00 91.12 170 VAL A C 1
ATOM 1297 O O . VAL A 1 170 ? -16.593 -11.663 6.264 1.00 91.12 170 VAL A O 1
ATOM 1300 N N . TYR A 1 171 ? -16.623 -12.657 8.264 1.00 92.88 171 TYR A N 1
ATOM 1301 C CA . TYR A 1 171 ? -17.935 -12.176 8.674 1.00 92.88 171 TYR A CA 1
ATOM 1302 C C . TYR A 1 171 ? -17.971 -12.017 10.192 1.00 92.88 171 TYR A C 1
ATOM 1304 O O . TYR A 1 171 ? -17.404 -12.837 10.923 1.00 92.88 171 TYR A O 1
ATOM 1312 N N . VAL A 1 172 ? -18.650 -10.976 10.667 1.00 93.19 172 VAL A N 1
ATOM 1313 C CA . VAL A 1 172 ? -18.895 -10.735 12.090 1.00 93.19 172 VAL A CA 1
ATOM 1314 C C . VAL A 1 172 ? -20.361 -10.381 12.292 1.00 93.19 172 VAL A C 1
ATOM 1316 O O . VAL A 1 172 ? -20.909 -9.496 11.642 1.00 93.19 172 VAL A O 1
ATOM 1319 N N . TYR A 1 173 ? -20.996 -11.051 13.243 1.00 93.81 173 TYR A N 1
ATOM 1320 C CA . TYR A 1 173 ? -22.337 -10.729 13.716 1.00 93.81 173 TYR A CA 1
ATOM 1321 C C . TYR A 1 173 ? -22.278 -10.413 15.205 1.00 93.81 173 TYR A C 1
ATOM 1323 O O . TYR A 1 173 ? -21.634 -11.154 15.940 1.00 93.81 173 TYR A O 1
ATOM 1331 N N . SER A 1 174 ? -22.938 -9.358 15.674 1.00 94.06 174 SER A N 1
ATOM 1332 C CA . SER A 1 174 ? -23.000 -9.043 17.100 1.00 94.06 174 SER A CA 1
ATOM 1333 C C . SER A 1 174 ? -24.387 -8.615 17.564 1.00 94.06 174 SER A C 1
ATOM 1335 O O . SER A 1 174 ? -25.142 -7.953 16.852 1.00 94.06 174 SER A O 1
ATOM 1337 N N . GLU A 1 175 ? -24.714 -8.998 18.792 1.00 95.38 175 GLU A N 1
ATOM 1338 C CA . GLU A 1 175 ? -25.896 -8.573 19.530 1.00 95.38 175 GLU A CA 1
ATOM 1339 C C . GLU A 1 175 ? -25.439 -7.882 20.814 1.00 95.38 175 GLU A C 1
ATOM 1341 O O . GLU A 1 175 ? -24.588 -8.397 21.535 1.00 95.38 175 GLU A O 1
ATOM 1346 N N . VAL A 1 176 ? -26.006 -6.715 21.102 1.00 94.56 176 VAL A N 1
ATOM 1347 C CA . VAL A 1 176 ? -25.754 -5.953 22.325 1.00 94.56 176 VAL A CA 1
ATOM 1348 C C . VAL A 1 176 ? -27.058 -5.872 23.100 1.00 94.56 176 VAL A C 1
ATOM 1350 O O . VAL A 1 176 ? -28.061 -5.405 22.563 1.00 94.56 176 VAL A O 1
ATOM 1353 N N . THR A 1 177 ? -27.043 -6.292 24.360 1.00 95.75 177 THR A N 1
ATOM 1354 C CA . THR A 1 177 ? -28.136 -6.107 25.316 1.00 95.75 177 THR A CA 1
ATOM 1355 C C . THR A 1 177 ? -27.639 -5.239 26.462 1.00 95.75 177 THR A C 1
ATOM 1357 O O . THR A 1 177 ? -26.669 -5.593 27.121 1.00 95.75 177 THR A O 1
ATOM 1360 N N . ALA A 1 178 ? -28.311 -4.122 26.728 1.00 94.56 178 ALA A N 1
ATOM 1361 C CA . ALA A 1 178 ? -28.014 -3.256 27.866 1.00 94.56 178 ALA A CA 1
ATOM 1362 C C . ALA A 1 178 ? -29.236 -3.148 28.784 1.00 94.56 178 ALA A C 1
ATOM 1364 O O . ALA A 1 178 ? -30.359 -2.958 28.312 1.00 94.56 178 ALA A O 1
ATOM 1365 N N . ILE A 1 179 ? -29.025 -3.257 30.095 1.00 93.44 179 ILE A N 1
ATOM 1366 C CA . ILE A 1 179 ? -30.046 -3.112 31.130 1.00 93.44 179 ILE A CA 1
ATOM 1367 C C . ILE A 1 179 ? -29.640 -1.961 32.049 1.00 93.44 179 ILE A C 1
ATOM 1369 O O . ILE A 1 179 ? -28.722 -2.076 32.858 1.00 93.44 179 ILE A O 1
ATOM 1373 N N . ALA A 1 180 ? -30.362 -0.847 31.952 1.00 90.31 180 ALA A N 1
ATOM 1374 C CA . ALA A 1 180 ? -30.174 0.321 32.805 1.00 90.31 180 ALA A CA 1
ATOM 1375 C C . ALA A 1 180 ? -31.430 0.535 33.652 1.00 90.31 180 ALA A C 1
ATOM 1377 O O . ALA A 1 180 ? -32.518 0.756 33.121 1.00 90.31 180 ALA A O 1
ATOM 1378 N N . SER A 1 181 ? -31.304 0.460 34.981 1.00 89.06 181 SER A N 1
ATOM 1379 C CA . SER A 1 181 ? -32.439 0.650 35.908 1.00 89.06 181 SER A CA 1
ATOM 1380 C C . SER A 1 181 ? -33.676 -0.215 35.578 1.00 89.06 181 SER A C 1
ATOM 1382 O O . SER A 1 181 ? -34.817 0.230 35.704 1.00 89.06 181 SER A O 1
ATOM 1384 N N . GLY A 1 182 ? -33.457 -1.451 35.117 1.00 88.19 182 GLY A N 1
ATOM 1385 C CA . GLY A 1 182 ? -34.518 -2.388 34.724 1.00 88.19 182 GLY A CA 1
ATOM 1386 C C . GLY A 1 182 ? -35.109 -2.163 33.325 1.00 88.19 182 GLY A C 1
ATOM 1387 O O . GLY A 1 182 ? -35.969 -2.939 32.908 1.00 88.19 182 GLY A O 1
ATOM 1388 N N . VAL A 1 183 ? -34.657 -1.146 32.586 1.00 89.19 183 VAL A N 1
ATOM 1389 C CA . VAL A 1 183 ? -35.014 -0.934 31.176 1.00 89.19 183 VAL A CA 1
ATOM 1390 C C . VAL A 1 183 ? -34.015 -1.674 30.296 1.00 89.19 183 VAL A C 1
ATOM 1392 O O . VAL A 1 183 ? -32.815 -1.444 30.409 1.00 89.19 183 VAL A O 1
ATOM 1395 N N . ARG A 1 184 ? -34.521 -2.550 29.422 1.00 94.12 184 ARG A N 1
ATOM 1396 C CA . ARG A 1 184 ? -33.727 -3.347 28.480 1.00 94.12 184 ARG A CA 1
ATOM 1397 C C . ARG A 1 184 ? -33.715 -2.696 27.097 1.00 94.12 184 ARG A C 1
ATOM 1399 O O . ARG A 1 184 ? -34.780 -2.411 26.552 1.00 94.12 184 ARG A O 1
ATOM 1406 N N . THR A 1 185 ? -32.525 -2.553 26.528 1.00 91.25 185 THR A N 1
ATOM 1407 C CA . THR A 1 185 ? -32.281 -2.106 25.152 1.00 91.25 185 THR A CA 1
ATOM 1408 C C . THR A 1 185 ? -31.503 -3.182 24.406 1.00 91.25 185 THR A C 1
ATOM 1410 O O . THR A 1 185 ? -30.618 -3.810 24.984 1.00 91.25 185 THR A O 1
ATOM 1413 N N . GLU A 1 186 ? -31.825 -3.387 23.130 1.00 92.31 186 GLU A N 1
ATOM 1414 C CA . GLU A 1 186 ? -31.148 -4.352 22.261 1.00 92.31 186 GLU A CA 1
ATOM 1415 C C . GLU A 1 186 ? -30.716 -3.692 20.952 1.00 92.31 186 GLU A C 1
ATOM 1417 O O . GLU A 1 186 ? -31.477 -2.922 20.362 1.00 92.31 186 GLU A O 1
ATOM 1422 N N . ALA A 1 187 ? -29.517 -4.026 20.484 1.00 87.06 187 ALA A N 1
ATOM 1423 C CA . ALA A 1 187 ? -29.006 -3.656 19.170 1.00 87.06 187 ALA A CA 1
ATOM 1424 C C . ALA A 1 187 ? -28.369 -4.877 18.499 1.00 87.06 187 ALA A C 1
ATOM 1426 O O . ALA A 1 187 ? -27.819 -5.750 19.169 1.00 87.06 187 ALA A O 1
ATOM 1427 N N . LYS A 1 188 ? -28.452 -4.950 17.170 1.00 88.69 188 LYS A N 1
ATOM 1428 C CA . LYS A 1 188 ? -27.870 -6.034 16.373 1.00 88.69 188 LYS A CA 1
ATOM 1429 C C . LYS A 1 188 ? -27.096 -5.431 15.217 1.00 88.69 188 LYS A C 1
ATOM 1431 O O . LYS A 1 188 ? -27.643 -4.591 14.511 1.00 88.69 188 LYS A O 1
ATOM 1436 N N . ASN A 1 189 ? -25.872 -5.895 15.017 1.00 84.00 189 ASN A N 1
ATOM 1437 C CA . ASN A 1 189 ? -24.998 -5.449 13.943 1.00 84.00 189 ASN A CA 1
ATOM 1438 C C . ASN A 1 189 ? -24.471 -6.662 13.176 1.00 84.00 189 ASN A C 1
ATOM 1440 O O . ASN A 1 189 ? -24.241 -7.726 13.750 1.00 84.00 189 ASN A O 1
ATOM 1444 N N . ALA A 1 190 ? -24.281 -6.505 11.873 1.00 84.31 190 ALA A N 1
ATOM 1445 C CA . ALA A 1 190 ? -23.668 -7.510 11.020 1.00 84.31 190 ALA A CA 1
ATOM 1446 C C . ALA A 1 190 ? -22.714 -6.805 10.061 1.00 84.31 190 ALA A C 1
ATOM 1448 O O . ALA A 1 190 ? -23.094 -5.810 9.446 1.00 84.31 190 ALA A O 1
ATOM 1449 N N . TYR A 1 191 ? -21.503 -7.334 9.938 1.00 79.12 191 TYR A N 1
ATOM 1450 C CA . TYR A 1 191 ? -20.459 -6.823 9.065 1.00 79.12 191 TYR A CA 1
ATOM 1451 C C . TYR A 1 191 ? -19.930 -7.976 8.220 1.00 79.12 191 TYR A C 1
ATOM 1453 O O . TYR A 1 191 ? -19.524 -9.013 8.750 1.00 79.12 191 TYR A O 1
ATOM 1461 N N . VAL A 1 192 ? -19.940 -7.793 6.905 1.00 76.94 192 VAL A N 1
ATOM 1462 C CA . VAL A 1 192 ? -19.149 -8.615 5.989 1.00 76.94 192 VAL A CA 1
ATOM 1463 C C . VAL A 1 192 ? -17.823 -7.888 5.838 1.00 76.94 192 VAL A C 1
ATOM 1465 O O . VAL A 1 192 ? -17.813 -6.719 5.472 1.00 76.94 192 VAL A O 1
ATOM 1468 N N . LEU A 1 193 ? -16.734 -8.548 6.222 1.00 69.19 193 LEU A N 1
ATOM 1469 C CA . LEU A 1 193 ? -15.382 -7.972 6.208 1.00 69.19 193 LEU A CA 1
ATOM 1470 C C . LEU A 1 193 ? -14.611 -8.375 4.945 1.00 69.19 193 LEU A C 1
ATOM 1472 O O . LEU A 1 193 ? -13.454 -8.012 4.778 1.00 69.19 193 LEU A O 1
ATOM 1476 N N . VAL A 1 194 ? -15.265 -9.125 4.057 1.00 57.56 194 VAL A N 1
ATOM 1477 C CA . VAL A 1 194 ? -14.797 -9.410 2.706 1.00 57.56 194 VAL A CA 1
ATOM 1478 C C . VAL A 1 194 ? -15.677 -8.613 1.754 1.00 57.56 194 VAL A C 1
ATOM 1480 O O . VAL A 1 194 ? -16.818 -8.977 1.492 1.00 57.56 194 VAL A O 1
ATOM 1483 N N . THR A 1 195 ? -15.164 -7.485 1.283 1.00 46.12 195 THR A N 1
ATOM 1484 C CA . THR A 1 195 ? -15.579 -6.891 0.000 1.00 46.12 195 THR A CA 1
ATOM 1485 C C . THR A 1 195 ? -14.404 -6.785 -0.970 1.00 46.12 195 THR A C 1
ATOM 1487 O O . THR A 1 195 ? -14.526 -6.180 -2.029 1.00 46.12 195 THR A O 1
ATOM 1490 N N . GLY A 1 196 ? -13.272 -7.405 -0.638 1.00 41.47 196 GLY A N 1
ATOM 1491 C CA . GLY A 1 196 ? -12.154 -7.591 -1.546 1.00 41.47 196 GLY A CA 1
ATOM 1492 C C . GLY A 1 196 ? -11.717 -9.040 -1.470 1.00 41.47 196 GLY A C 1
ATOM 1493 O O . GLY A 1 196 ? -11.399 -9.530 -0.383 1.00 41.47 196 GLY A O 1
ATOM 1494 N N . ASP A 1 197 ? -11.735 -9.720 -2.613 1.00 38.22 197 ASP A N 1
ATOM 1495 C CA . ASP A 1 197 ? -11.113 -11.024 -2.794 1.00 38.22 197 ASP A CA 1
ATOM 1496 C C . ASP A 1 197 ? -9.740 -11.080 -2.102 1.00 38.22 197 ASP A C 1
ATOM 1498 O O . ASP A 1 197 ? -9.030 -10.084 -1.955 1.00 38.22 197 ASP A O 1
ATOM 1502 N N . GLY A 1 198 ? -9.366 -12.262 -1.615 1.00 37.09 198 GLY A N 1
ATOM 1503 C CA . GLY A 1 198 ? -8.044 -12.484 -1.040 1.00 37.09 198 GLY A CA 1
ATOM 1504 C C . GLY A 1 198 ? -6.962 -12.162 -2.072 1.00 37.09 198 GLY A C 1
ATOM 1505 O O . GLY A 1 198 ? -6.707 -12.956 -2.970 1.00 37.09 198 GLY A O 1
ATOM 1506 N N . GLY A 1 199 ? -6.337 -10.997 -1.913 1.00 33.34 199 GLY A N 1
ATOM 1507 C CA . GLY A 1 199 ? -5.482 -10.367 -2.914 1.00 33.34 199 GLY A CA 1
ATOM 1508 C C . GLY A 1 199 ? -6.146 -9.067 -3.329 1.00 33.34 199 GLY A C 1
ATOM 1509 O O . GLY A 1 199 ? -7.201 -9.092 -3.938 1.00 33.34 199 GLY A O 1
ATOM 1510 N N . SER A 1 200 ? -5.558 -7.945 -2.929 1.00 36.75 200 SER A N 1
ATOM 1511 C CA . SER A 1 200 ? -6.058 -6.591 -3.148 1.00 36.75 200 SER A CA 1
ATOM 1512 C C . SER A 1 200 ? -6.177 -6.232 -4.637 1.00 36.75 200 SER A C 1
ATOM 1514 O O . SER A 1 200 ? -5.553 -5.264 -5.046 1.00 36.75 200 SER A O 1
ATOM 1516 N N . ALA A 1 201 ? -7.077 -6.879 -5.381 1.00 33.28 201 ALA A N 1
ATOM 1517 C CA . ALA A 1 201 ? -7.792 -6.288 -6.495 1.00 33.28 201 ALA A CA 1
ATOM 1518 C C . ALA A 1 201 ? -8.738 -5.224 -5.930 1.00 33.28 201 ALA A C 1
ATOM 1520 O O . ALA A 1 201 ? -9.958 -5.273 -6.062 1.00 33.28 201 ALA A O 1
ATOM 1521 N N . VAL A 1 202 ? -8.138 -4.164 -5.379 1.00 37.59 202 VAL A N 1
ATOM 1522 C CA . VAL A 1 202 ? -8.576 -2.846 -5.811 1.00 37.59 202 VAL A CA 1
ATOM 1523 C C . VAL A 1 202 ? -8.617 -2.993 -7.323 1.00 37.59 202 VAL A C 1
ATOM 1525 O O . VAL A 1 202 ? -7.600 -3.325 -7.930 1.00 37.59 202 VAL A O 1
ATOM 1528 N N . MET A 1 203 ? -9.792 -2.849 -7.930 1.00 39.75 203 MET A N 1
ATOM 1529 C CA . MET A 1 203 ? -9.873 -2.484 -9.337 1.00 39.75 203 MET A CA 1
ATOM 1530 C C . MET A 1 203 ? -9.023 -1.229 -9.439 1.00 39.75 203 MET A C 1
ATOM 1532 O O . MET A 1 203 ? -9.494 -0.130 -9.146 1.00 39.75 203 MET A O 1
ATOM 1536 N N . ALA A 1 204 ? -7.724 -1.418 -9.669 1.00 43.09 204 ALA A N 1
ATOM 1537 C CA . ALA A 1 204 ? -6.740 -0.374 -9.666 1.00 43.09 204 ALA A CA 1
ATOM 1538 C C . ALA A 1 204 ? -7.057 0.355 -10.946 1.00 43.09 204 ALA A C 1
ATOM 1540 O O . ALA A 1 204 ? -6.520 0.024 -12.000 1.00 43.09 204 ALA A O 1
ATOM 1541 N N . ASN A 1 205 ? -8.001 1.293 -10.839 1.00 47.31 205 ASN A N 1
ATOM 1542 C CA . ASN A 1 205 ? -8.308 2.273 -11.847 1.00 47.31 205 ASN A CA 1
ATOM 1543 C C . ASN A 1 205 ? -6.994 3.005 -12.065 1.00 47.31 205 ASN A C 1
ATOM 1545 O O . ASN A 1 205 ? -6.652 3.972 -11.382 1.00 47.31 205 ASN A O 1
ATOM 1549 N N . ARG A 1 206 ? -6.177 2.448 -12.951 1.00 61.69 206 ARG A N 1
ATOM 1550 C CA . ARG A 1 206 ? -4.887 2.996 -13.293 1.00 61.69 206 ARG A CA 1
ATOM 1551 C C . ARG A 1 206 ? -5.199 4.075 -14.295 1.00 61.69 206 ARG A C 1
ATOM 1553 O O . ARG A 1 206 ? -5.512 3.790 -15.446 1.00 61.69 206 ARG A O 1
ATOM 1560 N N . TYR A 1 207 ? -5.177 5.308 -13.814 1.00 61.69 207 TYR A N 1
ATOM 1561 C CA . TYR A 1 207 ? -5.382 6.447 -14.675 1.00 61.69 207 TYR A CA 1
ATOM 1562 C C . TYR A 1 207 ? -4.104 6.733 -15.442 1.00 61.69 207 TYR A C 1
ATOM 1564 O O . TYR A 1 207 ? -3.103 7.111 -14.832 1.00 61.69 207 TYR A O 1
ATOM 1572 N N . VAL A 1 208 ? -4.153 6.575 -16.762 1.00 63.59 208 VAL A N 1
ATOM 1573 C CA . VAL A 1 208 ? -3.061 6.988 -17.646 1.00 63.59 208 VAL A CA 1
ATOM 1574 C C . VAL A 1 208 ? -3.415 8.358 -18.227 1.00 63.59 208 VAL A C 1
ATOM 1576 O O . VAL A 1 208 ? -4.344 8.445 -19.040 1.00 63.59 208 VAL A O 1
ATOM 1579 N N . PRO A 1 209 ? -2.742 9.449 -17.812 1.00 60.75 209 PRO A N 1
ATOM 1580 C CA . PRO A 1 209 ? -2.963 10.768 -18.387 1.00 60.75 209 PRO A CA 1
ATOM 1581 C C . PRO A 1 209 ? -2.521 10.772 -19.853 1.00 60.75 209 PRO A C 1
ATOM 1583 O O . PRO A 1 209 ? -1.412 10.348 -20.178 1.00 60.75 209 PRO A O 1
ATOM 1586 N N . HIS A 1 210 ? -3.367 11.285 -20.743 1.00 65.06 210 HIS A N 1
ATOM 1587 C CA . HIS A 1 210 ? -3.046 11.464 -22.158 1.00 65.06 210 HIS A CA 1
ATOM 1588 C C . HIS A 1 210 ? -2.977 12.948 -22.508 1.00 65.06 210 HIS A C 1
ATOM 1590 O O . HIS A 1 210 ? -3.681 13.761 -21.913 1.00 65.06 210 HIS A O 1
ATOM 1596 N N . VAL A 1 211 ? -2.112 13.354 -23.436 1.00 55.34 211 VAL A N 1
ATOM 1597 C CA . VAL A 1 211 ? -1.814 14.784 -23.649 1.00 55.34 211 VAL A CA 1
ATOM 1598 C C . VAL A 1 211 ? -2.284 15.317 -25.003 1.00 55.34 211 VAL A C 1
ATOM 1600 O O . VAL A 1 211 ? -2.416 16.530 -25.155 1.00 55.34 211 VAL A O 1
ATOM 1603 N N . THR A 1 212 ? -2.607 14.473 -25.987 1.00 55.69 212 THR A N 1
ATOM 1604 C CA . THR A 1 212 ? -2.782 14.958 -27.365 1.00 55.69 212 THR A CA 1
ATOM 1605 C C . THR A 1 212 ? -4.213 14.840 -27.885 1.00 55.69 212 THR A C 1
ATOM 1607 O O . THR A 1 212 ? -4.842 13.789 -27.874 1.00 55.69 212 THR A O 1
ATOM 1610 N N . ARG A 1 213 ? -4.735 15.954 -28.411 1.00 53.66 213 ARG A N 1
ATOM 1611 C CA . ARG A 1 213 ? -5.913 15.933 -29.289 1.00 53.66 213 ARG A CA 1
ATOM 1612 C C . ARG A 1 213 ? -5.485 15.483 -30.699 1.00 53.66 213 ARG A C 1
ATOM 1614 O O . ARG A 1 213 ? -4.357 15.789 -31.100 1.00 53.66 213 ARG A O 1
ATOM 1621 N N . PRO A 1 214 ? -6.353 14.827 -31.490 1.00 45.59 214 PRO A N 1
ATOM 1622 C CA . PRO A 1 214 ? -6.036 14.415 -32.854 1.00 45.59 214 PRO A CA 1
ATOM 1623 C C . PRO A 1 214 ? -5.616 15.624 -33.688 1.00 45.59 214 PRO A C 1
ATOM 1625 O O . PRO A 1 214 ? -6.250 16.678 -33.624 1.00 45.59 214 PRO A O 1
ATOM 1628 N N . GLY A 1 215 ? -4.539 15.482 -34.463 1.00 54.31 215 GLY A N 1
ATOM 1629 C CA . GLY A 1 215 ? -4.012 16.548 -35.325 1.00 54.31 215 GLY A CA 1
ATOM 1630 C C . GLY A 1 215 ? -2.998 17.495 -34.671 1.00 54.31 215 GLY A C 1
ATOM 1631 O O . GLY A 1 215 ? -2.515 18.400 -35.344 1.00 54.31 215 GLY A O 1
ATOM 1632 N N . GLN A 1 216 ? -2.630 17.285 -33.402 1.00 58.16 216 GLN A N 1
ATOM 1633 C CA . GLN A 1 216 ? -1.607 18.068 -32.681 1.00 58.16 216 GLN A CA 1
ATOM 1634 C C . GLN A 1 216 ? -0.194 17.446 -32.758 1.00 58.16 216 GLN A C 1
ATOM 1636 O O . GLN A 1 216 ? 0.640 17.689 -31.893 1.00 58.16 216 GLN A O 1
ATOM 1641 N N . GLY A 1 217 ? 0.090 16.634 -33.782 1.00 61.78 217 GLY A N 1
ATOM 1642 C CA . GLY A 1 217 ? 1.448 16.145 -34.054 1.00 61.78 217 GLY A CA 1
ATOM 1643 C C . GLY A 1 217 ? 1.827 14.801 -33.430 1.00 61.78 217 GLY A C 1
ATOM 1644 O O . GLY A 1 217 ? 2.973 14.396 -33.605 1.00 61.78 217 GLY A O 1
ATOM 1645 N N . PHE A 1 218 ? 0.907 14.090 -32.761 1.00 66.19 218 PHE A N 1
ATOM 1646 C CA . PHE A 1 218 ? 1.148 12.729 -32.269 1.00 66.19 218 PHE A CA 1
ATOM 1647 C C . PHE A 1 218 ? -0.053 11.797 -32.494 1.00 66.19 218 PHE A C 1
ATOM 1649 O O . PHE A 1 218 ? -1.190 12.154 -32.190 1.00 66.19 218 PHE A O 1
ATOM 1656 N N . GLU A 1 219 ? 0.221 10.592 -32.980 1.00 73.81 219 GLU A N 1
ATOM 1657 C CA . GLU A 1 219 ? -0.624 9.406 -32.873 1.00 73.81 219 GLU A CA 1
ATOM 1658 C C . GLU A 1 219 ? -0.327 8.708 -31.543 1.00 73.81 219 GLU A C 1
ATOM 1660 O O . GLU A 1 219 ? 0.761 8.841 -30.978 1.00 73.81 219 GLU A O 1
ATOM 1665 N N . SER A 1 220 ? -1.290 7.981 -30.993 1.00 76.38 220 SER A N 1
ATOM 1666 C CA . SER A 1 220 ? -1.096 7.297 -29.717 1.00 76.38 220 SER A CA 1
ATOM 1667 C C . SER A 1 220 ? -1.660 5.895 -29.763 1.00 76.38 220 SER A C 1
ATOM 1669 O O . SER A 1 220 ? -2.688 5.663 -30.396 1.00 76.38 220 SER A O 1
ATOM 1671 N N . SER A 1 221 ? -0.992 4.982 -29.070 1.00 80.12 221 SER A N 1
ATOM 1672 C CA . SER A 1 221 ? -1.371 3.576 -28.995 1.00 80.12 221 SER A CA 1
ATOM 1673 C C . SER A 1 221 ? -1.338 3.107 -27.549 1.00 80.12 221 SER A C 1
ATOM 1675 O O . SER A 1 221 ? -0.401 3.412 -26.815 1.00 80.12 221 SER A O 1
ATOM 1677 N N . LEU A 1 222 ? -2.354 2.351 -27.153 1.00 83.06 222 LEU A N 1
ATOM 1678 C CA . LEU A 1 222 ? -2.362 1.565 -25.928 1.00 83.06 222 LEU A CA 1
ATOM 1679 C C . LEU A 1 222 ? -1.454 0.362 -26.118 1.00 83.06 222 LEU A C 1
ATOM 1681 O O . LEU A 1 222 ? -1.525 -0.299 -27.148 1.00 83.06 222 LEU A O 1
ATOM 1685 N N . ILE A 1 223 ? -0.645 0.055 -25.118 1.00 79.44 223 ILE A N 1
ATOM 1686 C CA . ILE A 1 223 ? 0.075 -1.208 -25.012 1.00 79.44 223 ILE A CA 1
ATOM 1687 C C . ILE A 1 223 ? -0.524 -1.928 -23.816 1.00 79.44 223 ILE A C 1
ATOM 1689 O O . ILE A 1 223 ? -0.356 -1.481 -22.685 1.00 79.44 223 ILE A O 1
ATOM 1693 N N . LEU A 1 224 ? -1.247 -3.012 -24.073 1.00 84.50 224 LEU A N 1
ATOM 1694 C CA . LEU A 1 224 ? -1.791 -3.907 -23.060 1.00 84.50 224 LEU A CA 1
ATOM 1695 C C . LEU A 1 224 ? -0.831 -5.086 -22.913 1.00 84.50 224 LEU A C 1
ATOM 1697 O O . LEU A 1 224 ? -0.498 -5.722 -23.906 1.00 84.50 224 LEU A O 1
ATOM 1701 N N . ASN A 1 225 ? -0.379 -5.381 -21.703 1.00 82.19 225 ASN A N 1
ATOM 1702 C CA . ASN A 1 225 ? 0.569 -6.453 -21.422 1.00 82.19 225 ASN A CA 1
ATOM 1703 C C . ASN A 1 225 ? 0.004 -7.350 -20.323 1.00 82.19 225 ASN A C 1
ATOM 1705 O O . ASN A 1 225 ? 0.034 -6.972 -19.151 1.00 82.19 225 ASN A O 1
ATOM 1709 N N . ASN A 1 226 ? -0.516 -8.516 -20.699 1.00 86.25 226 ASN A N 1
ATOM 1710 C CA . ASN A 1 226 ? -0.951 -9.518 -19.738 1.00 86.25 226 ASN A CA 1
ATOM 1711 C C . ASN A 1 226 ? 0.271 -10.218 -19.138 1.00 86.25 226 ASN A C 1
ATOM 1713 O O . ASN A 1 226 ? 0.959 -10.970 -19.815 1.00 86.25 226 ASN A O 1
ATOM 1717 N N . GLN A 1 227 ? 0.540 -9.992 -17.857 1.00 77.06 227 GLN A N 1
ATOM 1718 C CA . GLN A 1 227 ? 1.634 -10.633 -17.134 1.00 77.06 227 GLN A CA 1
ATOM 1719 C C . GLN A 1 227 ? 1.247 -12.002 -16.558 1.00 77.06 227 GLN A C 1
ATOM 1721 O O . GLN A 1 227 ? 2.131 -12.733 -16.116 1.00 77.06 227 GLN A O 1
ATOM 1726 N N . GLY A 1 228 ? -0.033 -12.372 -16.584 1.00 77.38 228 GLY A N 1
ATOM 1727 C CA . GLY A 1 228 ? -0.547 -13.622 -16.038 1.00 77.38 228 GLY A CA 1
ATOM 1728 C C . GLY A 1 228 ? -0.235 -14.844 -16.906 1.00 77.38 228 GLY A C 1
ATOM 1729 O O . GLY A 1 228 ? 0.032 -14.748 -18.107 1.00 77.38 228 GLY A O 1
ATOM 1730 N N . ASP A 1 229 ? -0.292 -16.020 -16.279 1.00 84.94 229 ASP A N 1
ATOM 1731 C CA . ASP A 1 229 ? -0.218 -17.327 -16.955 1.00 84.94 229 ASP A CA 1
ATOM 1732 C C . ASP A 1 229 ? -1.592 -17.805 -17.462 1.00 84.94 229 ASP A C 1
ATOM 1734 O O . ASP A 1 229 ? -1.724 -18.902 -18.012 1.00 84.94 229 ASP A O 1
ATOM 1738 N N . ALA A 1 230 ? -2.625 -16.982 -17.283 1.00 88.88 230 ALA A N 1
ATOM 1739 C CA . ALA A 1 230 ? -3.988 -17.230 -17.719 1.00 88.88 230 ALA A CA 1
ATOM 1740 C C . ALA A 1 230 ? -4.448 -16.168 -18.725 1.00 88.88 230 ALA A C 1
ATOM 1742 O O . ALA A 1 230 ? -3.820 -15.128 -18.915 1.00 88.88 230 ALA A O 1
ATOM 1743 N N . THR A 1 231 ? -5.550 -16.468 -19.411 1.00 92.19 231 THR A N 1
ATOM 1744 C CA . THR A 1 231 ? -6.254 -15.461 -20.210 1.00 92.19 231 THR A CA 1
ATOM 1745 C C . THR A 1 231 ? -6.938 -14.481 -19.268 1.00 92.19 231 THR A C 1
ATOM 1747 O O . THR A 1 231 ? -7.643 -14.917 -18.364 1.00 92.19 231 THR A O 1
ATOM 1750 N N . GLU A 1 232 ? -6.755 -13.190 -19.515 1.00 92.75 232 GLU A N 1
ATOM 1751 C CA . GLU A 1 232 ? -7.304 -12.110 -18.699 1.00 92.75 232 GLU A CA 1
ATOM 1752 C C . GLU A 1 232 ? -8.329 -11.305 -19.501 1.00 92.75 232 GLU A C 1
ATOM 1754 O O . GLU A 1 232 ? -8.156 -11.066 -20.702 1.00 92.75 232 GLU A O 1
ATOM 1759 N N . GLU A 1 233 ? -9.387 -10.863 -18.830 1.00 92.94 233 GLU A N 1
ATOM 1760 C CA . GLU A 1 233 ? -10.355 -9.916 -19.376 1.00 92.94 233 GLU A CA 1
ATOM 1761 C C . GLU A 1 233 ? -10.159 -8.562 -18.697 1.00 92.94 233 GLU A C 1
ATOM 1763 O O . GLU A 1 233 ? -10.140 -8.459 -17.472 1.00 92.94 233 GLU A O 1
ATOM 1768 N N . VAL A 1 234 ? -9.993 -7.515 -19.500 1.00 91.69 234 VAL A N 1
ATOM 1769 C CA . VAL A 1 234 ? -9.879 -6.139 -19.016 1.00 91.69 234 VAL A CA 1
ATOM 1770 C C . VAL A 1 234 ? -10.832 -5.223 -19.745 1.00 91.69 234 VAL A C 1
ATOM 1772 O O . VAL A 1 234 ? -11.173 -5.445 -20.904 1.00 91.69 234 VAL A O 1
ATOM 1775 N N . GLU A 1 235 ? -11.217 -4.148 -19.081 1.00 93.19 235 GLU A N 1
ATOM 1776 C CA . GLU A 1 235 ? -12.030 -3.088 -19.649 1.00 93.19 235 GLU A CA 1
ATOM 1777 C C . GLU A 1 235 ? -11.299 -1.749 -19.502 1.00 93.19 235 GLU A C 1
ATOM 1779 O O . GLU A 1 235 ? -10.885 -1.355 -18.408 1.00 93.19 235 GLU A O 1
ATOM 1784 N N . ILE A 1 236 ? -11.116 -1.057 -20.630 1.00 90.50 236 ILE A N 1
ATOM 1785 C CA . ILE A 1 236 ? -10.494 0.267 -20.697 1.00 90.50 236 ILE A CA 1
ATOM 1786 C C . ILE A 1 236 ? -11.592 1.317 -20.790 1.00 90.50 236 ILE A C 1
ATOM 1788 O O . ILE A 1 236 ? -12.329 1.358 -21.773 1.00 90.50 236 ILE A O 1
ATOM 1792 N N . VAL A 1 237 ? -11.677 2.198 -19.800 1.00 89.25 237 VAL A N 1
ATOM 1793 C CA . VAL A 1 237 ? -12.639 3.300 -19.752 1.00 89.25 237 VAL A CA 1
ATOM 1794 C C . VAL A 1 237 ? -11.949 4.585 -20.189 1.00 89.25 237 VAL A C 1
ATOM 1796 O O . VAL A 1 237 ? -10.959 4.997 -19.587 1.00 89.25 237 VAL A O 1
ATOM 1799 N N . GLY A 1 238 ? -12.460 5.229 -21.236 1.00 88.12 238 GLY A N 1
ATOM 1800 C CA . GLY A 1 238 ? -11.957 6.523 -21.694 1.00 88.12 238 GLY A CA 1
ATOM 1801 C C . GLY A 1 238 ? -12.648 7.678 -20.980 1.00 88.12 238 GLY A C 1
ATOM 1802 O O . GLY A 1 238 ? -13.847 7.614 -20.716 1.00 88.12 238 GLY A O 1
ATOM 1803 N N . PHE A 1 239 ? -11.918 8.755 -20.708 1.00 84.62 239 PHE A N 1
ATOM 1804 C CA . PHE A 1 239 ? -12.452 9.991 -20.134 1.00 84.62 239 PHE A CA 1
ATOM 1805 C C . PHE A 1 239 ? -12.057 11.192 -20.987 1.00 84.62 239 PHE A C 1
ATOM 1807 O O . PHE A 1 239 ? -10.974 11.194 -21.557 1.00 84.62 239 PHE A O 1
ATOM 1814 N N . ASP A 1 240 ? -12.906 12.214 -21.033 1.00 84.94 240 ASP A N 1
ATOM 1815 C CA . ASP A 1 240 ? -12.636 13.557 -21.550 1.00 84.94 240 ASP A CA 1
ATOM 1816 C C . ASP A 1 240 ? -12.999 14.585 -20.469 1.00 84.94 240 ASP A C 1
ATOM 1818 O O . ASP A 1 240 ? -14.173 14.889 -20.258 1.00 84.94 240 ASP A O 1
ATOM 1822 N N . ASN A 1 241 ? -11.991 15.078 -19.744 1.00 79.31 241 ASN A N 1
ATOM 1823 C CA . ASN A 1 241 ? -12.131 16.025 -18.626 1.00 79.31 241 ASN A CA 1
ATOM 1824 C C . ASN A 1 241 ? -13.226 15.599 -17.625 1.00 79.31 241 ASN A C 1
ATOM 1826 O O . ASN A 1 241 ? -14.214 16.301 -17.420 1.00 79.31 241 ASN A O 1
ATOM 1830 N N . GLY A 1 242 ? -13.083 14.401 -17.050 1.00 76.50 242 GLY A N 1
ATOM 1831 C CA . GLY A 1 242 ? -14.035 13.834 -16.086 1.00 76.50 242 GLY A CA 1
ATOM 1832 C C . GLY A 1 242 ? -15.297 13.206 -16.699 1.00 76.50 242 GLY A C 1
ATOM 1833 O O . GLY A 1 242 ? -15.954 12.399 -16.045 1.00 76.50 242 GLY A O 1
ATOM 1834 N N . ARG A 1 243 ? -15.634 13.484 -17.967 1.00 87.00 243 ARG A N 1
ATOM 1835 C CA . ARG A 1 243 ? -16.751 12.820 -18.663 1.00 87.00 243 ARG A CA 1
ATOM 1836 C C . ARG A 1 243 ? -16.305 11.483 -19.254 1.00 87.00 243 ARG A C 1
ATOM 1838 O O . ARG A 1 243 ? -15.410 11.452 -20.088 1.00 87.00 243 ARG A O 1
ATOM 1845 N N . THR A 1 244 ? -16.976 10.387 -18.914 1.00 86.31 244 THR A N 1
ATOM 1846 C CA . THR A 1 244 ? -16.721 9.073 -19.530 1.00 86.31 244 THR A CA 1
ATOM 1847 C C . THR A 1 244 ? -17.087 9.063 -21.024 1.00 86.31 244 THR A C 1
ATOM 1849 O O . THR A 1 244 ? -18.180 9.481 -21.408 1.00 86.31 244 THR A O 1
ATOM 1852 N N . LEU A 1 245 ? -16.179 8.561 -21.864 1.00 87.31 245 LEU A N 1
ATOM 1853 C CA . LEU A 1 245 ? -16.345 8.343 -23.310 1.00 87.31 245 LEU A CA 1
ATOM 1854 C C . LEU A 1 245 ? -16.890 6.945 -23.651 1.00 87.31 245 LEU A C 1
ATOM 1856 O O . LEU A 1 245 ? -17.100 6.622 -24.816 1.00 87.31 245 LEU A O 1
ATOM 1860 N N . GLY A 1 246 ? -17.114 6.118 -22.631 1.00 91.06 246 GLY A N 1
ATOM 1861 C CA . GLY A 1 246 ? -17.472 4.710 -22.750 1.00 91.06 246 GLY A CA 1
ATOM 1862 C C . GLY A 1 246 ? -16.311 3.801 -22.361 1.00 91.06 246 GLY A C 1
ATOM 1863 O O . GLY A 1 246 ? -15.254 4.264 -21.919 1.00 91.06 246 GLY A O 1
ATOM 1864 N N . SER A 1 247 ? -16.530 2.502 -22.517 1.00 92.19 247 SER A N 1
ATOM 1865 C CA . SER A 1 247 ? -15.574 1.465 -22.163 1.00 92.19 247 SER A CA 1
ATOM 1866 C C . SER A 1 247 ? -15.352 0.484 -23.313 1.00 92.19 247 SER A C 1
ATOM 1868 O O . SER A 1 247 ? -16.234 0.274 -24.148 1.00 92.19 247 SER A O 1
ATOM 1870 N N . GLN A 1 248 ? -14.147 -0.082 -23.382 1.00 94.75 248 GLN A N 1
ATOM 1871 C CA . GLN A 1 248 ? -13.740 -1.052 -24.396 1.00 94.75 248 GLN A CA 1
ATOM 1872 C C . GLN A 1 248 ? -13.208 -2.325 -23.731 1.00 94.75 248 GLN A C 1
ATOM 1874 O O . GLN A 1 248 ? -12.188 -2.251 -23.037 1.00 94.75 248 GLN A O 1
ATOM 1879 N N . PRO A 1 249 ? -13.855 -3.486 -23.936 1.00 95.88 249 PRO A N 1
ATOM 1880 C CA . PRO A 1 249 ? -13.375 -4.751 -23.405 1.00 95.88 249 PRO A CA 1
ATOM 1881 C C . PRO A 1 249 ? -12.244 -5.330 -24.268 1.00 95.88 249 PRO A C 1
ATOM 1883 O O . PRO A 1 249 ? -12.293 -5.297 -25.499 1.00 95.88 249 PRO A O 1
ATOM 1886 N N . PHE A 1 250 ? -11.254 -5.935 -23.619 1.00 95.00 250 PHE A N 1
ATOM 1887 C CA . PHE A 1 250 ? -10.177 -6.691 -24.246 1.00 95.00 250 PHE A CA 1
ATOM 1888 C C . PHE A 1 250 ? -9.988 -8.026 -23.527 1.00 95.00 250 PHE A C 1
ATOM 1890 O O . PHE A 1 250 ? -9.834 -8.073 -22.313 1.00 95.00 250 PHE A O 1
ATOM 1897 N N . THR A 1 251 ? -9.921 -9.109 -24.298 1.00 95.31 251 THR A N 1
ATOM 1898 C CA . THR A 1 251 ? -9.450 -10.415 -23.821 1.00 95.31 251 THR A CA 1
ATOM 1899 C C . THR A 1 251 ? -8.009 -10.596 -24.275 1.00 95.31 251 THR A C 1
ATOM 1901 O O . THR A 1 251 ? -7.741 -10.491 -25.479 1.00 95.31 251 THR A O 1
ATOM 1904 N N . LEU A 1 252 ? -7.096 -10.844 -23.341 1.00 91.44 252 LEU A N 1
ATOM 1905 C CA . LEU A 1 252 ? -5.666 -11.023 -23.590 1.00 91.44 252 LEU A CA 1
ATOM 1906 C C . LEU A 1 252 ? -5.266 -12.447 -23.213 1.00 91.44 252 LEU A C 1
ATOM 1908 O O . LEU A 1 252 ? -5.491 -12.872 -22.081 1.00 91.44 252 LEU A O 1
ATOM 1912 N N . ALA A 1 253 ? -4.663 -13.192 -24.137 1.00 92.12 253 ALA A N 1
ATOM 1913 C CA . ALA A 1 253 ? -4.106 -14.506 -23.826 1.00 92.12 253 ALA A CA 1
ATOM 1914 C C . ALA A 1 253 ? -2.979 -14.392 -22.783 1.00 92.12 253 ALA A C 1
ATOM 1916 O O . ALA A 1 253 ? -2.432 -13.309 -22.557 1.00 92.12 253 ALA A O 1
ATOM 1917 N N . ALA A 1 254 ? -2.633 -15.509 -22.138 1.00 87.19 254 ALA A N 1
ATOM 1918 C CA . ALA A 1 254 ? -1.518 -15.562 -21.193 1.00 87.19 254 ALA A CA 1
ATOM 1919 C C . ALA A 1 254 ? -0.241 -15.011 -21.842 1.00 87.19 254 ALA A C 1
ATOM 1921 O O . ALA A 1 254 ? 0.109 -15.429 -22.947 1.00 87.19 254 ALA A O 1
ATOM 1922 N N . LYS A 1 255 ? 0.439 -14.083 -21.160 1.00 79.25 255 LYS A N 1
ATOM 1923 C CA . LYS A 1 255 ? 1.648 -13.391 -21.652 1.00 79.25 255 LYS A CA 1
ATOM 1924 C C . LYS A 1 255 ? 1.478 -12.559 -22.936 1.00 79.25 255 LYS A C 1
ATOM 1926 O O . LYS A 1 255 ? 2.482 -12.124 -23.499 1.00 79.25 255 LYS A O 1
ATOM 1931 N N . GLU A 1 256 ? 0.250 -12.315 -23.404 1.00 86.00 256 GLU A N 1
ATOM 1932 C CA . GLU A 1 256 ? 0.014 -11.521 -24.616 1.00 86.00 256 GLU A CA 1
ATOM 1933 C C . GLU A 1 256 ? 0.365 -10.044 -24.401 1.00 86.00 256 GLU A C 1
ATOM 1935 O O . GLU A 1 256 ? -0.066 -9.419 -23.425 1.00 86.00 256 GLU A O 1
ATOM 1940 N N . ILE A 1 257 ? 1.066 -9.463 -25.379 1.00 77.75 257 ILE A N 1
ATOM 1941 C CA . ILE A 1 257 ? 1.217 -8.018 -25.518 1.00 77.75 257 ILE A CA 1
ATOM 1942 C C . ILE A 1 257 ? 0.429 -7.560 -26.743 1.00 77.75 257 ILE A C 1
ATOM 1944 O O . ILE A 1 257 ? 0.661 -8.008 -27.865 1.00 77.75 257 ILE A O 1
ATOM 1948 N N . ARG A 1 258 ? -0.490 -6.617 -26.546 1.00 87.25 258 ARG A N 1
ATOM 1949 C CA . ARG A 1 258 ? -1.330 -6.071 -27.608 1.00 87.25 258 ARG A CA 1
ATOM 1950 C C . ARG A 1 258 ? -1.170 -4.564 -27.711 1.00 87.25 258 ARG A C 1
ATOM 1952 O O . ARG A 1 258 ? -1.462 -3.839 -26.764 1.00 87.25 258 ARG A O 1
ATOM 1959 N N . THR A 1 259 ? -0.785 -4.096 -28.894 1.00 83.56 259 THR A N 1
ATOM 1960 C CA . THR A 1 259 ? -0.795 -2.670 -29.237 1.00 83.56 259 THR A CA 1
ATOM 1961 C C . THR A 1 259 ? -2.118 -2.312 -29.910 1.00 83.56 259 THR A C 1
ATOM 1963 O O . THR A 1 259 ? -2.504 -2.946 -30.890 1.00 83.56 259 THR A O 1
ATOM 1966 N N . VAL A 1 260 ? -2.817 -1.298 -29.401 1.00 87.94 260 VAL A N 1
ATOM 1967 C CA . VAL A 1 260 ? -4.118 -0.839 -29.906 1.00 87.94 260 VAL A CA 1
ATOM 1968 C C . VAL A 1 260 ? -4.050 0.665 -30.166 1.00 87.94 260 VAL A C 1
ATOM 1970 O O . VAL A 1 260 ? -3.907 1.423 -29.207 1.00 87.94 260 VAL A O 1
ATOM 1973 N N . PRO A 1 261 ? -4.158 1.147 -31.416 1.00 88.25 261 PRO A N 1
ATOM 1974 C CA . PRO A 1 261 ? -4.259 2.579 -31.682 1.00 88.25 261 PRO A CA 1
ATOM 1975 C C . PRO A 1 261 ? -5.422 3.201 -30.899 1.00 88.25 261 PRO A C 1
ATOM 1977 O O . PRO A 1 261 ? -6.537 2.681 -30.895 1.00 88.25 261 PRO A O 1
ATOM 1980 N N . LEU A 1 262 ? -5.188 4.332 -30.232 1.00 84.75 262 LEU A N 1
ATOM 1981 C CA . LEU A 1 262 ? -6.205 4.974 -29.391 1.00 84.75 262 LEU A CA 1
ATOM 1982 C C . LEU A 1 262 ? -7.441 5.399 -30.193 1.00 84.75 262 LEU A C 1
ATOM 198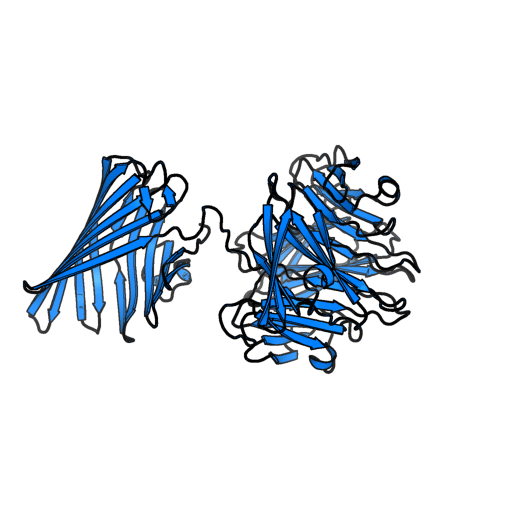4 O O . LEU A 1 262 ? -8.553 5.319 -29.680 1.00 84.75 262 LEU A O 1
ATOM 1988 N N . GLY A 1 263 ? -7.250 5.796 -31.454 1.00 87.12 263 GLY A N 1
ATOM 1989 C CA . GLY A 1 263 ? -8.349 6.110 -32.370 1.00 87.12 263 GLY A CA 1
ATOM 1990 C C . GLY A 1 263 ? -9.200 4.896 -32.758 1.00 87.12 263 GLY A C 1
ATOM 1991 O O . GLY A 1 263 ? -10.355 5.076 -33.125 1.00 87.12 263 GLY A O 1
ATOM 1992 N N . ASP A 1 264 ? -8.673 3.675 -32.635 1.00 90.19 264 ASP A N 1
ATOM 1993 C CA . ASP A 1 264 ? -9.449 2.454 -32.873 1.00 90.19 264 ASP A CA 1
ATOM 1994 C C . ASP A 1 264 ? -10.271 2.080 -31.632 1.00 90.19 264 ASP A C 1
ATOM 1996 O O . ASP A 1 264 ? -11.424 1.669 -31.754 1.00 90.19 264 ASP A O 1
ATOM 2000 N N . ALA A 1 265 ? -9.701 2.261 -30.434 1.00 87.62 265 ALA A N 1
ATOM 2001 C CA . ALA A 1 265 ? -10.405 2.033 -29.171 1.00 87.62 265 ALA A CA 1
ATOM 2002 C C . ALA A 1 265 ? -11.491 3.098 -28.907 1.00 87.62 265 ALA A C 1
ATOM 2004 O O . ALA A 1 265 ? -12.569 2.785 -28.406 1.00 87.62 265 ALA A O 1
ATOM 2005 N N . PHE A 1 266 ? -11.239 4.356 -29.272 1.00 90.62 266 PHE A N 1
ATOM 2006 C CA . PHE A 1 266 ? -12.148 5.480 -29.033 1.00 90.62 266 PHE A CA 1
ATOM 2007 C C . PHE A 1 266 ? -12.319 6.319 -30.315 1.00 90.62 266 PHE A C 1
ATOM 2009 O O . PHE A 1 266 ? -11.707 7.381 -30.455 1.00 90.62 266 PHE A O 1
ATOM 2016 N N . PRO A 1 267 ? -13.137 5.847 -31.279 1.00 87.00 267 PRO A N 1
ATOM 2017 C CA . PRO A 1 267 ? -13.201 6.417 -32.629 1.00 87.00 267 PRO A CA 1
ATOM 2018 C C . PRO A 1 267 ? -13.960 7.742 -32.729 1.00 87.00 267 PRO A C 1
ATOM 2020 O O . PRO A 1 267 ? -13.748 8.497 -33.678 1.00 87.00 267 PRO A O 1
ATOM 2023 N N . GLU A 1 268 ? -14.867 8.025 -31.793 1.00 87.94 268 GLU A N 1
ATOM 2024 C CA . GLU A 1 268 ? -15.644 9.270 -31.808 1.00 87.94 268 GLU A CA 1
ATOM 2025 C C . GLU A 1 268 ? -14.810 10.458 -31.324 1.00 87.94 268 GLU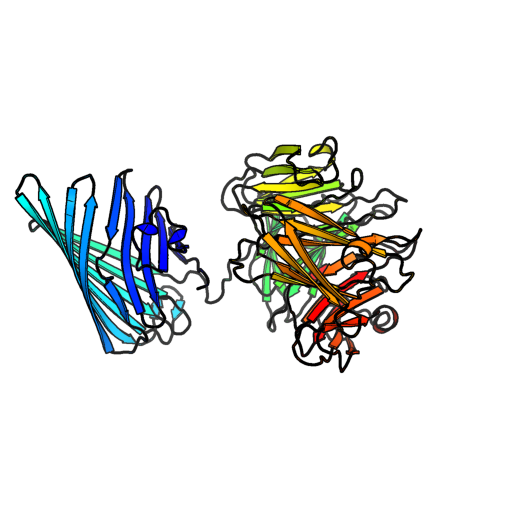 A C 1
ATOM 2027 O O . GLU A 1 268 ? -14.848 11.540 -31.911 1.00 87.94 268 GLU A O 1
ATOM 2032 N N . GLU A 1 269 ? -14.041 10.242 -30.260 1.00 83.81 269 GLU A N 1
ATOM 2033 C CA . GLU A 1 269 ? -13.247 11.255 -29.583 1.00 83.81 269 GLU A CA 1
ATOM 2034 C C . GLU A 1 269 ? -12.145 10.554 -28.785 1.00 83.81 269 GLU A C 1
ATOM 2036 O O . GLU A 1 269 ? -12.447 9.596 -28.071 1.00 83.81 269 GLU A O 1
ATOM 2041 N N . PRO A 1 270 ? -10.873 10.977 -28.877 1.00 80.25 270 PRO A N 1
ATOM 2042 C CA . PRO A 1 270 ? -9.848 10.342 -28.078 1.00 80.25 270 PRO A CA 1
ATOM 2043 C C . PRO A 1 270 ? -9.948 10.782 -26.615 1.00 80.25 270 PRO A C 1
ATOM 2045 O O . PRO A 1 270 ? -10.195 11.956 -26.321 1.00 80.25 270 PRO A O 1
ATOM 2048 N N . PRO A 1 271 ? -9.672 9.860 -25.692 1.00 83.50 271 PRO A N 1
ATOM 2049 C CA . PRO A 1 271 ? -9.681 10.150 -24.276 1.00 83.50 271 PRO A CA 1
ATOM 2050 C C . PRO A 1 271 ? -8.545 11.089 -23.874 1.00 83.50 271 PRO A C 1
ATOM 2052 O O . PRO A 1 271 ? -7.405 10.958 -24.313 1.00 83.50 271 PRO A O 1
ATOM 2055 N N . THR A 1 272 ? -8.849 12.003 -22.956 1.00 76.75 272 THR A N 1
ATOM 2056 C CA . THR A 1 272 ? -7.878 12.785 -22.195 1.00 76.75 272 THR A CA 1
ATOM 2057 C C . THR A 1 272 ? -7.139 11.965 -21.150 1.00 76.75 272 THR A C 1
ATOM 2059 O O . THR A 1 272 ? -6.048 12.368 -20.749 1.00 76.75 272 THR A O 1
ATOM 2062 N N . ASN A 1 273 ? -7.736 10.873 -20.683 1.00 79.75 273 ASN A N 1
ATOM 2063 C CA . ASN A 1 273 ? -7.180 9.926 -19.725 1.00 79.75 273 ASN A CA 1
ATOM 2064 C C . ASN A 1 273 ? -7.967 8.614 -19.791 1.00 79.75 273 ASN A C 1
ATOM 2066 O O . ASN A 1 273 ? -9.108 8.581 -20.251 1.00 79.75 273 ASN A O 1
ATOM 2070 N N . LEU A 1 274 ? -7.347 7.533 -19.338 1.00 83.38 274 LEU A N 1
ATOM 2071 C CA . LEU A 1 274 ? -7.904 6.181 -19.392 1.00 83.38 274 LEU A CA 1
ATOM 2072 C C . LEU A 1 274 ? -7.901 5.569 -18.006 1.00 83.38 274 LEU A C 1
ATOM 2074 O O . LEU A 1 274 ? -6.903 5.755 -17.329 1.00 83.38 274 LEU A O 1
ATOM 2078 N N . ALA A 1 275 ? -8.919 4.803 -17.627 1.00 80.75 275 ALA A N 1
ATOM 2079 C CA . ALA A 1 275 ? -8.846 3.866 -16.506 1.00 80.75 275 ALA A CA 1
ATOM 2080 C C . ALA A 1 275 ? -8.872 2.425 -17.022 1.00 80.75 275 ALA A C 1
ATOM 2082 O O . ALA A 1 275 ? -9.475 2.148 -18.058 1.00 80.75 275 ALA A O 1
ATOM 2083 N N . ILE A 1 276 ? -8.234 1.513 -16.293 1.00 81.31 276 ILE A N 1
ATOM 2084 C CA . ILE A 1 276 ? -8.281 0.074 -16.567 1.00 81.31 276 ILE A CA 1
ATOM 2085 C C . ILE A 1 276 ? -8.954 -0.629 -15.406 1.00 81.31 276 ILE A C 1
ATOM 2087 O O . ILE A 1 276 ? -8.674 -0.327 -14.249 1.00 81.31 276 ILE A O 1
ATOM 2091 N N . THR A 1 277 ? -9.810 -1.581 -15.742 1.00 80.81 277 THR A N 1
ATOM 2092 C CA . THR A 1 277 ? -10.516 -2.452 -14.805 1.00 80.81 277 THR A CA 1
ATOM 2093 C C . THR A 1 277 ? -10.432 -3.903 -15.284 1.00 80.81 277 THR A C 1
ATOM 2095 O O . THR A 1 277 ? -10.111 -4.154 -16.446 1.00 80.81 277 THR A O 1
ATOM 2098 N N . GLY A 1 278 ? -10.691 -4.867 -14.399 1.00 78.56 278 GLY A N 1
ATOM 2099 C CA . GLY A 1 278 ? -10.870 -6.283 -14.751 1.00 78.56 278 GLY A CA 1
ATOM 2100 C C . GLY A 1 278 ? -9.721 -7.227 -14.385 1.00 78.56 278 GLY A C 1
ATOM 2101 O O . GLY A 1 278 ? -9.995 -8.350 -13.980 1.00 78.56 278 GLY A O 1
ATOM 2102 N N . SER A 1 279 ? -8.454 -6.797 -14.445 1.00 81.00 279 SER A N 1
ATOM 2103 C CA . SER A 1 279 ? -7.324 -7.668 -14.079 1.00 81.00 279 SER A CA 1
ATOM 2104 C C . SER A 1 279 ? -6.127 -6.901 -13.529 1.00 81.00 279 SER A C 1
ATOM 2106 O O . SER A 1 279 ? -5.648 -5.940 -14.131 1.00 81.00 279 SER A O 1
ATOM 2108 N N . GLU A 1 280 ? -5.589 -7.389 -12.411 1.00 76.81 280 GLU A N 1
ATOM 2109 C CA . GLU A 1 280 ? -4.326 -6.916 -11.837 1.00 76.81 280 GLU A CA 1
ATOM 2110 C C . GLU A 1 280 ? -3.095 -7.455 -12.561 1.00 76.81 280 GLU A C 1
ATOM 2112 O O . GLU A 1 280 ? -1.987 -6.959 -12.354 1.00 76.81 280 GLU A O 1
ATOM 2117 N N . GLN A 1 281 ? -3.266 -8.486 -13.384 1.00 82.06 281 GLN A N 1
ATOM 2118 C CA . GLN A 1 281 ? -2.177 -9.092 -14.140 1.00 82.06 281 GLN A CA 1
ATOM 2119 C C . GLN A 1 281 ? -1.908 -8.325 -15.432 1.00 82.06 281 GLN A C 1
ATOM 2121 O O . GLN A 1 281 ? -0.835 -8.448 -16.015 1.00 82.06 281 GLN A O 1
ATOM 2126 N N . VAL A 1 282 ? -2.842 -7.487 -15.880 1.00 79.88 282 VAL A N 1
ATOM 2127 C CA . VAL A 1 282 ? -2.674 -6.696 -17.097 1.00 79.88 282 VAL A CA 1
ATOM 2128 C C . VAL A 1 282 ? -2.111 -5.320 -16.764 1.00 79.88 282 VAL A C 1
ATOM 2130 O O . VAL A 1 282 ? -2.642 -4.558 -15.955 1.00 79.88 282 VAL A O 1
ATOM 2133 N N . ARG A 1 283 ? -1.006 -4.975 -17.418 1.00 75.06 283 ARG A N 1
ATOM 2134 C CA . ARG A 1 283 ? -0.414 -3.636 -17.392 1.00 75.06 283 ARG A CA 1
ATOM 2135 C C . ARG A 1 283 ? -0.818 -2.890 -18.647 1.00 75.06 283 ARG A C 1
ATOM 2137 O O . ARG A 1 283 ? -0.900 -3.479 -19.720 1.00 75.06 283 ARG A O 1
ATOM 2144 N N . VAL A 1 284 ? -1.026 -1.588 -18.512 1.00 73.94 284 VAL A N 1
ATOM 2145 C CA . VAL A 1 284 ? -1.294 -0.710 -19.648 1.00 73.94 284 VAL A CA 1
ATOM 2146 C C . VAL A 1 284 ? -0.299 0.425 -19.661 1.00 73.94 284 VAL A C 1
ATOM 2148 O O . VAL A 1 284 ? 0.077 0.950 -18.612 1.00 73.94 284 VAL A O 1
ATOM 2151 N N . SER A 1 285 ? 0.123 0.775 -20.863 1.00 72.94 285 SER A N 1
ATOM 2152 C CA . SER A 1 285 ? 1.015 1.890 -21.151 1.00 72.94 285 SER A CA 1
ATOM 2153 C C . SER A 1 285 ? 0.509 2.615 -22.390 1.00 72.94 285 SER A C 1
ATOM 2155 O O . SER A 1 285 ? -0.226 2.036 -23.192 1.00 72.94 285 SER A O 1
ATOM 2157 N N . ILE A 1 286 ? 0.911 3.870 -22.578 1.00 71.12 286 ILE A N 1
ATOM 2158 C CA . ILE A 1 286 ? 0.634 4.604 -23.817 1.00 71.12 286 ILE A CA 1
ATOM 2159 C C . ILE A 1 286 ? 1.947 4.906 -24.533 1.00 71.12 286 ILE A C 1
ATOM 2161 O O . ILE A 1 286 ? 2.864 5.493 -23.961 1.00 71.12 286 ILE A O 1
ATOM 2165 N N . ALA A 1 287 ? 2.015 4.545 -25.811 1.00 67.25 287 ALA A N 1
ATOM 2166 C CA . ALA A 1 287 ? 3.059 4.978 -26.730 1.00 67.25 287 ALA A CA 1
ATOM 2167 C C . ALA A 1 287 ? 2.565 6.150 -27.588 1.00 67.25 287 ALA A C 1
ATOM 2169 O O . ALA A 1 287 ? 1.397 6.192 -27.976 1.00 67.25 287 ALA A O 1
ATOM 2170 N N . TYR A 1 288 ? 3.459 7.089 -27.908 1.00 69.06 288 TYR A N 1
ATOM 2171 C CA . TYR A 1 288 ? 3.133 8.322 -28.637 1.00 69.06 288 TYR A CA 1
ATOM 2172 C C . TYR A 1 288 ? 3.994 8.480 -29.882 1.00 69.06 288 TYR A C 1
ATOM 2174 O O . TYR A 1 288 ? 5.141 8.910 -29.777 1.00 69.06 288 TYR A O 1
ATOM 2182 N N . ARG A 1 289 ? 3.452 8.219 -31.069 1.00 65.25 289 ARG A N 1
ATOM 2183 C CA . ARG A 1 289 ? 4.152 8.407 -32.342 1.00 65.25 289 ARG A CA 1
ATOM 2184 C C . ARG A 1 289 ? 4.023 9.823 -32.864 1.00 65.25 289 ARG A C 1
ATOM 2186 O O . ARG A 1 289 ? 2.917 10.270 -33.107 1.00 65.25 289 ARG A O 1
ATOM 2193 N N . ALA A 1 290 ? 5.135 10.522 -33.086 1.00 62.12 290 ALA A N 1
ATOM 2194 C CA . ALA A 1 290 ? 5.108 11.799 -33.795 1.00 62.12 290 ALA A CA 1
ATOM 2195 C C . ALA A 1 290 ? 4.468 11.614 -35.187 1.00 62.12 290 ALA A C 1
ATOM 2197 O O . ALA A 1 290 ? 4.920 10.788 -35.973 1.00 62.12 290 ALA A O 1
ATOM 2198 N N . SER A 1 291 ? 3.412 12.371 -35.488 1.00 63.53 291 SER A N 1
ATOM 2199 C CA . SER A 1 291 ? 2.645 12.272 -36.739 1.00 63.53 291 SER A CA 1
ATOM 2200 C C . SER A 1 291 ? 3.163 13.211 -37.839 1.00 63.53 291 SER A C 1
ATOM 2202 O O . SER A 1 291 ? 2.534 13.346 -38.887 1.00 63.53 291 SER A O 1
ATOM 2204 N N . VAL A 1 292 ? 4.262 13.928 -37.583 1.00 62.00 292 VAL A N 1
ATOM 2205 C CA . VAL A 1 292 ? 4.921 14.839 -38.528 1.00 62.00 292 VAL A CA 1
ATOM 2206 C C . VAL A 1 292 ? 6.433 14.623 -38.487 1.00 62.00 292 VAL A C 1
ATOM 2208 O O . VAL A 1 292 ? 7.002 14.503 -37.403 1.00 62.00 292 VAL A O 1
ATOM 2211 N N . ASP A 1 293 ? 7.083 14.651 -39.656 1.00 55.84 293 ASP A N 1
ATOM 2212 C CA . ASP A 1 293 ? 8.515 14.355 -39.890 1.00 55.84 293 ASP A CA 1
ATOM 2213 C C . ASP A 1 293 ? 9.522 15.252 -39.122 1.00 55.84 293 ASP A C 1
ATOM 2215 O O . ASP A 1 293 ? 10.727 15.192 -39.360 1.00 55.84 293 ASP A O 1
ATOM 2219 N N . GLN A 1 294 ? 9.059 16.135 -38.229 1.00 53.41 294 GLN A N 1
ATOM 2220 C CA . GLN A 1 294 ? 9.885 17.105 -37.498 1.00 53.41 294 GLN A CA 1
ATOM 2221 C C . GLN A 1 294 ? 9.548 17.247 -36.005 1.00 53.41 294 GLN A C 1
ATOM 2223 O O . GLN A 1 294 ? 10.147 18.091 -35.339 1.00 53.41 294 GLN A O 1
ATOM 2228 N N . ALA A 1 295 ? 8.622 16.455 -35.458 1.00 46.69 295 ALA A N 1
ATOM 2229 C CA . ALA A 1 295 ? 8.402 16.436 -34.014 1.00 46.69 295 ALA A CA 1
ATOM 2230 C C . ALA A 1 295 ? 9.391 15.456 -33.369 1.00 46.69 295 ALA A C 1
ATOM 2232 O O . ALA A 1 295 ? 9.380 14.259 -33.657 1.00 46.69 295 ALA A O 1
ATOM 2233 N N . ALA A 1 296 ? 10.280 15.971 -32.518 1.00 44.81 296 ALA A N 1
ATOM 2234 C CA . ALA A 1 296 ? 11.107 15.117 -31.679 1.00 44.81 296 ALA A CA 1
ATOM 2235 C C . ALA A 1 296 ? 10.216 14.384 -30.668 1.00 44.81 296 ALA A C 1
ATOM 2237 O O . ALA A 1 296 ? 9.233 14.940 -30.177 1.00 44.81 296 ALA A O 1
ATOM 2238 N N . SER A 1 297 ? 10.554 13.129 -30.382 1.00 44.66 297 SER A N 1
ATOM 2239 C CA . SER A 1 297 ? 9.817 12.257 -29.470 1.00 44.66 297 SER A CA 1
ATOM 2240 C C . SER A 1 297 ? 9.567 12.953 -28.134 1.00 44.66 297 SER A C 1
ATOM 2242 O O . SER A 1 297 ? 10.510 13.378 -27.464 1.00 44.66 297 SER A O 1
ATOM 2244 N N . ALA A 1 298 ? 8.300 13.016 -27.731 1.00 44.88 298 ALA A N 1
ATOM 2245 C CA . ALA A 1 298 ? 7.934 13.443 -26.397 1.00 44.88 298 ALA A CA 1
ATOM 2246 C C . ALA A 1 298 ? 8.422 12.387 -25.398 1.00 44.88 298 ALA A C 1
ATOM 2248 O O . ALA A 1 298 ? 8.028 11.222 -25.480 1.00 44.88 298 ALA A O 1
ATOM 2249 N N . HIS A 1 299 ? 9.316 12.759 -24.479 1.00 52.66 299 HIS A N 1
ATOM 2250 C CA . HIS A 1 299 ? 9.661 11.850 -23.387 1.00 52.66 299 HIS A CA 1
ATOM 2251 C C . HIS A 1 299 ? 8.514 11.806 -22.383 1.00 52.66 299 HIS A C 1
ATOM 2253 O O . HIS A 1 299 ? 7.980 12.854 -22.031 1.00 52.66 299 HIS A O 1
ATOM 2259 N N . LEU A 1 300 ? 8.184 10.595 -21.935 1.00 53.88 300 LEU A N 1
ATOM 2260 C CA . LEU A 1 300 ? 7.137 10.288 -20.972 1.00 53.88 300 LEU A CA 1
ATOM 2261 C C . LEU A 1 300 ? 7.791 9.924 -19.635 1.00 53.88 300 LEU A C 1
ATOM 2263 O O . LEU A 1 300 ? 8.424 8.875 -19.525 1.00 53.88 300 LEU A O 1
ATOM 2267 N N . ALA A 1 301 ? 7.663 10.773 -18.621 1.00 54.44 301 ALA A N 1
ATOM 2268 C CA . ALA A 1 301 ? 7.753 10.304 -17.240 1.00 54.44 301 ALA A CA 1
ATOM 2269 C C . ALA A 1 301 ? 6.323 10.024 -16.779 1.00 54.44 301 ALA A C 1
ATOM 2271 O O . ALA A 1 301 ? 5.598 10.967 -16.479 1.00 54.44 301 ALA A O 1
ATOM 2272 N N . GLU A 1 302 ? 5.909 8.758 -16.785 1.00 54.12 302 GLU A N 1
ATOM 2273 C CA . GLU A 1 302 ? 4.641 8.327 -16.192 1.00 54.12 302 GLU A CA 1
ATOM 2274 C C . GLU A 1 302 ? 4.898 7.936 -14.735 1.00 54.12 302 GLU A C 1
ATOM 2276 O O . GLU A 1 302 ? 5.818 7.165 -14.444 1.00 54.12 302 GLU A O 1
ATOM 2281 N N . GLN A 1 303 ? 4.103 8.474 -13.809 1.00 59.88 303 GLN A N 1
ATOM 2282 C CA . GLN A 1 303 ? 4.042 7.928 -12.459 1.00 59.88 303 GLN A CA 1
ATOM 2283 C C . GLN A 1 303 ? 2.974 6.829 -12.398 1.00 59.88 303 GLN A C 1
ATOM 2285 O O . GLN A 1 303 ? 1.788 7.143 -12.423 1.00 59.88 303 GLN A O 1
ATOM 2290 N N . PRO A 1 304 ? 3.363 5.545 -12.295 1.00 50.00 304 PRO A N 1
ATOM 2291 C CA . PRO A 1 304 ? 2.432 4.439 -12.121 1.00 50.00 304 PRO A CA 1
ATOM 2292 C C . PRO A 1 304 ? 1.800 4.434 -10.723 1.00 50.00 304 PRO A C 1
ATOM 2294 O O . PRO A 1 304 ? 0.762 3.802 -10.532 1.00 50.00 304 PRO A O 1
ATOM 2297 N N . ASN A 1 305 ? 2.421 5.114 -9.753 1.00 57.31 305 ASN A N 1
ATOM 2298 C CA . ASN A 1 305 ? 1.982 5.137 -8.369 1.00 57.31 305 ASN A CA 1
ATOM 2299 C C . ASN A 1 305 ? 1.113 6.364 -8.103 1.00 57.31 305 ASN A C 1
ATOM 2301 O O . ASN A 1 305 ? 1.563 7.500 -8.239 1.00 57.31 305 ASN A O 1
ATOM 2305 N N . GLN A 1 306 ? -0.127 6.113 -7.692 1.00 66.69 306 GLN A N 1
ATOM 2306 C CA . GLN A 1 306 ? -1.025 7.146 -7.202 1.00 66.69 306 GLN A CA 1
ATOM 2307 C C . GLN A 1 306 ? -0.477 7.700 -5.883 1.00 66.69 306 GLN A C 1
ATOM 2309 O O . GLN A 1 306 ? -0.155 6.939 -4.971 1.00 66.69 306 GLN A O 1
ATOM 2314 N N . GLY A 1 307 ? -0.373 9.019 -5.768 1.00 77.00 307 GLY A N 1
ATOM 2315 C CA . GLY A 1 307 ? 0.086 9.650 -4.536 1.00 77.00 307 GLY A CA 1
ATOM 2316 C C . GLY A 1 307 ? -0.364 11.095 -4.438 1.00 77.00 307 GLY A C 1
ATOM 2317 O O . GLY A 1 307 ? -0.713 11.718 -5.434 1.00 77.00 307 GLY A O 1
ATOM 2318 N N . ARG A 1 308 ? -0.345 11.647 -3.225 1.00 84.00 308 ARG A N 1
ATOM 2319 C CA . ARG A 1 308 ? -0.649 13.066 -2.967 1.00 84.00 308 ARG A CA 1
ATOM 2320 C C . ARG A 1 308 ? 0.514 13.996 -3.287 1.00 84.00 308 ARG A C 1
ATOM 2322 O O . ARG A 1 308 ? 0.410 15.208 -3.126 1.00 84.00 308 ARG A O 1
ATOM 2329 N N . THR A 1 309 ? 1.675 13.450 -3.631 1.00 80.62 309 THR A N 1
ATOM 2330 C CA . THR A 1 309 ? 2.883 14.229 -3.876 1.00 80.62 309 THR A CA 1
ATOM 2331 C C . THR A 1 309 ? 3.715 13.606 -4.982 1.00 80.62 309 THR A C 1
ATOM 2333 O O . THR A 1 309 ? 3.973 12.406 -4.990 1.00 80.62 309 THR A O 1
ATOM 2336 N N . LEU A 1 310 ? 4.204 14.463 -5.867 1.00 79.88 310 LEU A N 1
ATOM 2337 C CA . LEU A 1 310 ? 5.017 14.125 -7.020 1.00 79.88 310 LEU A CA 1
ATOM 2338 C C . LEU A 1 310 ? 6.209 15.074 -7.077 1.00 79.88 310 LEU A C 1
ATOM 2340 O O . LEU A 1 310 ? 6.047 16.286 -7.002 1.00 79.88 310 LEU A O 1
ATOM 2344 N N . TRP A 1 311 ? 7.409 14.528 -7.224 1.00 75.31 311 TRP A N 1
ATOM 2345 C CA . TRP A 1 311 ? 8.639 15.307 -7.311 1.00 75.31 311 TRP A CA 1
ATOM 2346 C C . TRP A 1 311 ? 9.271 15.153 -8.691 1.00 75.31 311 TRP A C 1
ATOM 2348 O O . TRP A 1 311 ? 9.437 14.041 -9.186 1.00 75.31 311 TRP A O 1
ATOM 2358 N N . VAL A 1 312 ? 9.676 16.271 -9.283 1.00 74.69 312 VAL A N 1
ATOM 2359 C CA . VAL A 1 312 ? 10.352 16.351 -10.577 1.00 74.69 312 VAL A CA 1
ATOM 2360 C C . VAL A 1 312 ? 11.615 17.174 -10.402 1.00 74.69 312 VAL A C 1
ATOM 2362 O O . VAL A 1 312 ? 11.569 18.261 -9.834 1.00 74.69 312 VAL A O 1
ATOM 2365 N N . TYR A 1 313 ? 12.749 16.690 -10.903 1.00 69.19 313 TYR A N 1
ATOM 2366 C CA . TYR A 1 313 ? 13.986 17.471 -10.935 1.00 69.19 313 TYR A CA 1
ATOM 2367 C C . TYR A 1 313 ? 14.261 17.953 -12.365 1.00 69.19 313 TYR A C 1
ATOM 2369 O O . TYR A 1 313 ? 14.839 17.205 -13.157 1.00 69.19 313 TYR A O 1
ATOM 2377 N N . PRO A 1 314 ? 13.835 19.176 -12.729 1.00 59.03 314 PRO A N 1
ATOM 2378 C CA . PRO A 1 314 ? 13.999 19.706 -14.078 1.00 59.03 314 PRO A CA 1
ATOM 2379 C C . PRO A 1 314 ? 15.423 20.160 -14.447 1.00 59.03 314 PRO A C 1
ATOM 2381 O O . PRO A 1 314 ? 15.572 20.759 -15.498 1.00 59.03 314 PRO A O 1
ATOM 2384 N N . GLY A 1 315 ? 16.478 19.923 -13.655 1.00 58.62 315 GLY A N 1
ATOM 2385 C CA . GLY A 1 315 ? 17.870 20.226 -14.053 1.00 58.62 315 GLY A CA 1
ATOM 2386 C C . GLY A 1 315 ? 18.126 21.650 -14.609 1.00 58.62 315 GLY A C 1
ATOM 2387 O O . GLY A 1 315 ? 17.500 22.616 -14.189 1.00 58.62 315 GLY A O 1
ATOM 2388 N N . ASN A 1 316 ? 19.085 21.794 -15.539 1.00 51.22 316 ASN A N 1
ATOM 2389 C CA . ASN A 1 316 ? 19.435 23.039 -16.266 1.00 51.22 316 ASN A CA 1
ATOM 2390 C C . ASN A 1 316 ? 18.559 23.263 -17.518 1.00 51.22 316 ASN A C 1
ATOM 2392 O O . ASN A 1 316 ? 19.086 23.397 -18.625 1.00 51.22 316 ASN A O 1
ATOM 2396 N N . TRP A 1 317 ? 17.238 23.115 -17.393 1.00 58.62 317 TRP A N 1
ATOM 2397 C CA . TRP A 1 317 ? 16.363 22.854 -18.544 1.00 58.62 317 TRP A CA 1
ATOM 2398 C C . TRP A 1 317 ? 15.310 23.934 -18.796 1.00 58.62 317 TRP A C 1
ATOM 2400 O O . TRP A 1 317 ? 14.143 23.632 -19.034 1.00 58.62 317 TRP A O 1
ATOM 2410 N N . ASP A 1 318 ? 15.746 25.184 -18.871 1.00 45.06 318 ASP A N 1
ATOM 2411 C CA . ASP A 1 318 ? 14.948 26.371 -19.204 1.00 45.06 318 ASP A CA 1
ATOM 2412 C C . ASP A 1 318 ? 14.214 26.295 -20.576 1.00 45.06 318 ASP A C 1
ATOM 2414 O O . ASP A 1 318 ? 13.593 27.271 -20.983 1.00 45.06 318 ASP A O 1
ATOM 2418 N N . LEU A 1 319 ? 14.332 25.198 -21.343 1.00 49.50 319 LEU A N 1
ATOM 2419 C CA . LEU A 1 319 ? 13.951 25.112 -22.765 1.00 49.50 319 LEU A CA 1
ATOM 2420 C C . LEU A 1 319 ? 13.295 23.788 -23.206 1.00 49.50 319 LEU A C 1
ATOM 2422 O O . LEU A 1 319 ? 13.168 23.568 -24.409 1.00 49.50 319 LEU A O 1
ATOM 2426 N N . VAL A 1 320 ? 12.980 22.860 -22.295 1.00 50.97 320 VAL A N 1
ATOM 2427 C CA . VAL A 1 320 ? 12.912 21.436 -22.688 1.00 50.97 320 VAL A CA 1
ATOM 2428 C C . VAL A 1 320 ? 11.601 20.724 -22.336 1.00 50.97 320 VAL A C 1
ATOM 2430 O O . VAL A 1 320 ? 11.283 19.718 -22.961 1.00 50.97 320 VAL A O 1
ATOM 2433 N N . PHE A 1 321 ? 10.803 21.218 -21.390 1.00 55.34 321 PHE A N 1
ATOM 2434 C CA . PHE A 1 321 ? 9.481 20.640 -21.138 1.00 55.34 321 PHE A CA 1
ATOM 2435 C C . PHE A 1 321 ? 8.385 21.425 -21.846 1.00 55.34 321 PHE A C 1
ATOM 2437 O O . PHE A 1 321 ? 8.237 22.624 -21.628 1.00 55.34 321 PHE A O 1
ATOM 2444 N N . ASP A 1 322 ? 7.573 20.718 -22.628 1.00 63.59 322 ASP A N 1
ATOM 2445 C CA . ASP A 1 322 ? 6.428 21.320 -23.309 1.00 63.59 322 ASP A CA 1
ATOM 2446 C C . ASP A 1 322 ? 5.236 21.443 -22.355 1.00 63.59 322 ASP A C 1
ATOM 2448 O O . ASP A 1 322 ? 4.453 22.384 -22.462 1.00 63.59 322 ASP A O 1
ATOM 2452 N N . GLY A 1 323 ? 5.111 20.533 -21.380 1.00 72.12 323 GLY A N 1
ATOM 2453 C CA . GLY A 1 323 ? 4.038 20.593 -20.395 1.00 72.12 323 GLY A CA 1
ATOM 2454 C C . GLY A 1 323 ? 3.947 19.413 -19.436 1.00 72.12 323 GLY A C 1
ATOM 2455 O O . GLY A 1 323 ? 4.711 18.450 -19.506 1.00 72.12 323 GLY A O 1
ATOM 2456 N N . ALA A 1 324 ? 2.982 19.514 -18.531 1.00 80.94 324 ALA A N 1
ATOM 2457 C CA . ALA A 1 324 ? 2.554 18.485 -17.601 1.00 80.94 324 ALA A CA 1
ATOM 2458 C C . ALA A 1 324 ? 1.055 18.216 -17.793 1.00 80.94 324 ALA A C 1
ATOM 2460 O O . ALA A 1 324 ? 0.281 19.147 -18.041 1.00 80.94 324 ALA A O 1
ATOM 2461 N N . ALA A 1 325 ? 0.646 16.958 -17.646 1.00 80.69 325 ALA A N 1
ATOM 2462 C CA . ALA A 1 325 ? -0.749 16.596 -17.444 1.00 80.69 325 ALA A CA 1
ATOM 2463 C C . ALA A 1 325 ? -0.902 15.891 -16.100 1.00 80.69 325 ALA A C 1
ATOM 2465 O O . ALA A 1 325 ? -0.177 14.939 -15.825 1.00 80.69 325 ALA A O 1
ATOM 2466 N N . ILE A 1 326 ? -1.834 16.359 -15.277 1.00 85.06 326 ILE A N 1
ATOM 2467 C CA . ILE A 1 326 ? -2.096 15.842 -13.933 1.00 85.06 326 ILE A CA 1
ATOM 2468 C C . ILE A 1 326 ? -3.577 15.493 -13.857 1.00 85.06 326 ILE A C 1
ATOM 2470 O O . ILE A 1 326 ? -4.414 16.302 -14.239 1.00 85.06 326 ILE A O 1
ATOM 2474 N N . VAL A 1 327 ? -3.906 14.296 -13.390 1.00 82.12 327 VAL A N 1
ATOM 2475 C CA . VAL A 1 327 ? -5.279 13.801 -13.248 1.00 82.12 327 VAL A CA 1
ATOM 2476 C C . VAL A 1 327 ? -5.559 13.568 -11.772 1.00 82.12 327 VAL A C 1
ATOM 2478 O O . VAL A 1 327 ? -4.745 12.945 -11.087 1.00 82.12 327 VAL A O 1
ATOM 2481 N N . ASN A 1 328 ? -6.709 14.039 -11.293 1.00 86.00 328 ASN A N 1
ATOM 2482 C CA . ASN A 1 328 ? -7.204 13.668 -9.972 1.00 86.00 328 ASN A CA 1
ATOM 2483 C C . ASN A 1 328 ? -7.741 12.234 -10.016 1.00 86.00 328 ASN A C 1
ATOM 2485 O O . ASN A 1 328 ? -8.686 11.944 -10.748 1.00 86.00 328 ASN A O 1
ATOM 2489 N N . VAL A 1 329 ? -7.136 11.343 -9.236 1.00 82.88 329 VAL A N 1
ATOM 2490 C CA . VAL A 1 329 ? -7.535 9.931 -9.157 1.00 82.88 329 VAL A CA 1
ATOM 2491 C C . VAL A 1 329 ? -8.215 9.589 -7.829 1.00 82.88 329 VAL A C 1
ATOM 2493 O O . VAL A 1 329 ? -8.535 8.427 -7.594 1.00 82.88 329 VAL A O 1
ATOM 2496 N N . GLY A 1 330 ? -8.429 10.580 -6.956 1.00 79.12 330 GLY A N 1
ATOM 2497 C CA . GLY A 1 330 ? -9.217 10.434 -5.734 1.00 79.12 330 GLY A CA 1
ATOM 2498 C C . GLY A 1 330 ? -10.723 10.561 -5.963 1.00 79.12 330 GLY A C 1
ATOM 2499 O O . GLY A 1 330 ? -11.193 10.790 -7.075 1.00 79.12 330 GLY A O 1
ATOM 2500 N N . SER A 1 331 ? -11.490 10.408 -4.881 1.00 83.06 331 SER A N 1
ATOM 2501 C CA . SER A 1 331 ? -12.961 10.415 -4.903 1.00 83.06 331 SER A CA 1
ATOM 2502 C C . SER A 1 331 ? -13.592 11.795 -4.691 1.00 83.06 331 SER A C 1
ATOM 2504 O O . SER A 1 331 ? -14.801 11.940 -4.850 1.00 83.06 331 SER A O 1
ATOM 2506 N N . ASN A 1 332 ? -12.791 12.804 -4.347 1.00 88.25 332 ASN A N 1
ATOM 2507 C CA . ASN A 1 332 ? -13.229 14.179 -4.104 1.00 88.25 332 ASN A CA 1
ATOM 2508 C C . ASN A 1 332 ? -12.441 15.153 -4.977 1.00 88.25 332 ASN A C 1
ATOM 2510 O O . ASN A 1 332 ? -11.417 14.778 -5.540 1.00 88.25 332 ASN A O 1
ATOM 2514 N N . ASP A 1 333 ? -12.877 16.405 -5.044 1.00 91.56 333 ASP A N 1
ATOM 2515 C CA . ASP A 1 333 ? -12.121 17.474 -5.697 1.00 91.56 333 ASP A CA 1
ATOM 2516 C C . ASP A 1 333 ? -10.752 17.676 -5.018 1.00 91.56 333 ASP A C 1
ATOM 2518 O O . ASP A 1 333 ? -10.600 17.475 -3.806 1.00 91.56 333 ASP A O 1
ATOM 2522 N N . THR A 1 334 ? -9.742 18.078 -5.794 1.00 91.38 334 THR A N 1
ATOM 2523 C CA . THR A 1 334 ? -8.401 18.377 -5.272 1.00 91.38 334 THR A CA 1
ATOM 2524 C C . THR A 1 334 ? -7.826 19.657 -5.844 1.00 91.38 334 THR A C 1
ATOM 2526 O O . THR A 1 334 ? -7.934 19.931 -7.036 1.00 91.38 334 THR A O 1
ATOM 2529 N N . ASP A 1 335 ? -7.110 20.391 -5.003 1.00 93.44 335 ASP A N 1
ATOM 2530 C CA . ASP A 1 335 ? -6.221 21.454 -5.454 1.00 93.44 335 ASP A CA 1
ATOM 2531 C C . ASP A 1 335 ? -4.846 20.855 -5.759 1.00 93.44 335 ASP A C 1
ATOM 2533 O O . ASP A 1 335 ? -4.418 19.900 -5.104 1.00 93.44 335 ASP A O 1
ATOM 2537 N N . ILE A 1 336 ? -4.163 21.398 -6.764 1.00 91.69 336 ILE A N 1
ATOM 2538 C CA . ILE A 1 336 ? -2.789 21.060 -7.123 1.00 91.69 336 ILE A CA 1
ATOM 2539 C C . ILE A 1 336 ? -1.901 22.247 -6.773 1.00 91.69 336 ILE A C 1
ATOM 2541 O O . ILE A 1 336 ? -1.960 23.303 -7.409 1.00 91.69 336 ILE A O 1
ATOM 2545 N N . THR A 1 337 ? -1.021 22.044 -5.800 1.00 92.12 337 THR A N 1
ATOM 2546 C CA . THR A 1 337 ? -0.006 23.014 -5.391 1.00 92.12 337 THR A CA 1
ATOM 2547 C C . THR A 1 337 ? 1.338 22.636 -5.982 1.00 92.12 337 THR A C 1
ATOM 2549 O O . THR A 1 337 ? 1.824 21.523 -5.798 1.00 92.12 337 THR A O 1
ATOM 2552 N N . LEU A 1 338 ? 1.963 23.583 -6.663 1.00 90.56 338 LEU A N 1
ATOM 2553 C CA . LEU A 1 338 ? 3.310 23.482 -7.187 1.00 90.56 338 LEU A CA 1
ATOM 2554 C C . LEU A 1 338 ? 4.281 24.215 -6.257 1.00 90.56 338 LEU A C 1
ATOM 2556 O O . LEU A 1 338 ? 4.106 25.399 -5.983 1.00 90.56 338 LEU A O 1
ATOM 2560 N N . THR A 1 339 ? 5.328 23.530 -5.812 1.00 88.62 339 THR A N 1
ATOM 2561 C CA . THR A 1 339 ? 6.381 24.065 -4.946 1.00 88.62 339 THR A CA 1
ATOM 2562 C C . THR A 1 339 ? 7.734 23.903 -5.639 1.00 88.62 339 THR A C 1
ATOM 2564 O O . THR A 1 339 ? 8.114 22.801 -6.021 1.00 88.62 339 THR A O 1
ATOM 2567 N N . VAL A 1 340 ? 8.479 24.988 -5.816 1.00 86.19 340 VAL A N 1
ATOM 2568 C CA . VAL A 1 340 ? 9.787 25.030 -6.480 1.00 86.19 340 VAL A CA 1
ATOM 2569 C C . VAL A 1 340 ? 10.858 25.298 -5.446 1.00 86.19 340 VAL A C 1
ATOM 2571 O O . VAL A 1 340 ? 10.774 26.276 -4.708 1.00 86.19 340 VAL A O 1
ATOM 2574 N N . TYR A 1 341 ? 11.891 24.476 -5.444 1.00 82.75 341 TYR A N 1
ATOM 2575 C CA . TYR A 1 341 ? 13.098 24.633 -4.651 1.00 82.75 341 TYR A CA 1
ATOM 2576 C C . TYR A 1 341 ? 14.276 24.874 -5.591 1.00 82.75 341 TYR A C 1
ATOM 2578 O O . TYR A 1 341 ? 14.293 24.332 -6.691 1.00 82.75 341 TYR A O 1
ATOM 2586 N N . ASP A 1 342 ? 15.267 25.659 -5.185 1.00 82.75 342 ASP A N 1
ATOM 2587 C CA . ASP A 1 342 ? 16.510 25.806 -5.944 1.00 82.75 342 ASP A CA 1
ATOM 2588 C C . ASP A 1 342 ? 17.452 24.603 -5.739 1.00 82.75 342 ASP A C 1
ATOM 2590 O O . ASP A 1 342 ? 17.160 23.663 -4.997 1.00 82.75 342 ASP A O 1
ATOM 2594 N N . ALA A 1 343 ? 18.612 24.622 -6.398 1.00 74.00 343 ALA A N 1
ATOM 2595 C CA . ALA A 1 343 ? 19.622 23.568 -6.318 1.00 74.00 343 ALA A CA 1
ATOM 2596 C C . ALA A 1 343 ? 20.200 23.356 -4.906 1.00 74.00 343 ALA A C 1
ATOM 2598 O O . ALA A 1 343 ? 20.856 22.343 -4.671 1.00 74.00 343 ALA A O 1
ATOM 2599 N N . THR A 1 344 ? 19.982 24.290 -3.975 1.00 75.38 344 THR A N 1
ATOM 2600 C CA . THR A 1 344 ? 20.391 24.155 -2.570 1.00 75.38 344 THR A CA 1
ATOM 2601 C C . THR A 1 344 ? 19.299 23.537 -1.694 1.00 75.38 344 THR A C 1
ATOM 2603 O O . THR A 1 344 ? 19.545 23.248 -0.525 1.00 75.38 344 THR A O 1
ATOM 2606 N N . GLY A 1 345 ? 18.107 23.304 -2.254 1.00 73.25 345 GLY A N 1
ATOM 2607 C CA . GLY A 1 345 ? 16.927 22.840 -1.529 1.00 73.25 345 GLY A CA 1
ATOM 2608 C C . GLY A 1 345 ? 16.137 23.971 -0.865 1.00 73.25 345 GLY A C 1
ATOM 2609 O O . GLY A 1 345 ? 15.194 23.698 -0.123 1.00 73.25 345 GLY A O 1
ATOM 2610 N N . GLN A 1 346 ? 16.481 25.239 -1.111 1.00 81.00 346 GLN A N 1
ATOM 2611 C CA . GLN A 1 346 ? 15.733 26.366 -0.563 1.00 81.00 346 GLN A CA 1
ATOM 2612 C C . GLN A 1 346 ? 14.456 26.598 -1.377 1.00 81.00 346 GLN A C 1
ATOM 2614 O O . GLN A 1 346 ? 14.490 26.625 -2.604 1.00 81.00 346 GLN A O 1
ATOM 2619 N N . LEU A 1 347 ? 13.328 26.807 -0.691 1.00 86.31 347 LEU A N 1
ATOM 2620 C CA . LEU A 1 347 ? 12.057 27.173 -1.319 1.00 86.31 347 LEU A CA 1
ATOM 2621 C C . LEU A 1 347 ? 12.191 28.490 -2.106 1.00 86.31 347 LEU A C 1
ATOM 2623 O O . LEU A 1 347 ? 12.554 29.523 -1.542 1.00 86.31 347 LEU A O 1
ATOM 2627 N N . VAL A 1 348 ? 11.846 28.443 -3.391 1.00 87.88 348 VAL A N 1
ATOM 2628 C CA . VAL A 1 348 ? 11.833 29.574 -4.332 1.00 87.88 348 VAL A CA 1
ATOM 2629 C C . VAL A 1 348 ? 10.414 30.082 -4.553 1.00 87.88 348 VAL A C 1
ATOM 2631 O O . VAL A 1 348 ? 10.177 31.288 -4.500 1.00 87.88 348 VAL A O 1
ATOM 2634 N N . GLN A 1 349 ? 9.475 29.173 -4.818 1.00 88.25 349 GLN A N 1
ATOM 2635 C CA . GLN A 1 349 ? 8.103 29.506 -5.193 1.00 88.25 349 GLN A CA 1
ATOM 2636 C C . GLN A 1 349 ? 7.139 28.441 -4.677 1.00 88.25 349 GLN A C 1
ATOM 2638 O O . GLN A 1 349 ? 7.456 27.259 -4.692 1.00 88.25 349 GLN A O 1
ATOM 2643 N N . GLU A 1 350 ? 5.946 28.852 -4.265 1.00 91.31 350 GLU A N 1
ATOM 2644 C CA . GLU A 1 350 ? 4.811 27.958 -4.050 1.00 91.31 350 GLU A CA 1
ATOM 2645 C C . GLU A 1 350 ? 3.569 28.603 -4.663 1.00 91.31 350 GLU A C 1
ATOM 2647 O O . GLU A 1 350 ? 3.333 29.801 -4.490 1.00 91.31 350 GLU A O 1
ATOM 2652 N N . THR A 1 351 ? 2.826 27.865 -5.482 1.00 90.06 351 THR A N 1
ATOM 2653 C CA . THR A 1 351 ? 1.692 28.397 -6.243 1.00 90.06 351 THR A CA 1
ATOM 2654 C C . THR A 1 351 ? 0.663 27.300 -6.477 1.00 90.06 351 THR A C 1
ATOM 2656 O O . THR A 1 351 ? 1.009 26.198 -6.890 1.00 90.06 351 THR A O 1
ATOM 2659 N N . GLU A 1 352 ? -0.609 27.600 -6.231 1.00 90.75 352 GLU A N 1
ATOM 2660 C CA . GLU A 1 352 ? -1.718 26.750 -6.666 1.00 90.75 352 GLU A CA 1
ATOM 2661 C C . GLU A 1 352 ? -1.841 26.849 -8.190 1.00 90.75 352 GLU A C 1
ATOM 2663 O O . GLU A 1 352 ? -2.028 27.939 -8.735 1.00 90.75 352 GLU A O 1
ATOM 2668 N N . VAL A 1 353 ? -1.667 25.724 -8.882 1.00 86.69 353 VAL A N 1
ATOM 2669 C CA . VAL A 1 353 ? -1.653 25.671 -10.353 1.00 86.69 353 VAL A CA 1
ATOM 2670 C C . VAL A 1 353 ? -2.973 25.163 -10.924 1.00 86.69 353 VAL A C 1
ATOM 2672 O O . VAL A 1 353 ? -3.297 25.483 -12.064 1.00 86.69 353 VAL A O 1
ATOM 2675 N N . ALA A 1 354 ? -3.762 24.447 -10.121 1.00 86.81 354 ALA A N 1
ATOM 2676 C CA . ALA A 1 354 ? -5.135 24.063 -10.430 1.00 86.81 354 ALA A CA 1
ATOM 2677 C C . ALA A 1 354 ? -5.953 23.988 -9.136 1.00 86.81 354 ALA A C 1
ATOM 2679 O O . ALA A 1 354 ? -5.504 23.347 -8.191 1.00 86.81 354 ALA A O 1
ATOM 2680 N N . GLY A 1 355 ? -7.134 24.604 -9.105 1.00 87.06 355 GLY A N 1
ATOM 2681 C CA . GLY A 1 355 ? -8.050 24.537 -7.964 1.00 87.06 355 GLY A CA 1
ATOM 2682 C C . GLY A 1 355 ? -9.311 23.744 -8.306 1.00 87.06 355 GLY A C 1
ATOM 2683 O O . GLY A 1 355 ? -9.846 23.903 -9.404 1.00 87.06 355 GLY A O 1
ATOM 2684 N N . ASN A 1 356 ? -9.801 22.938 -7.362 1.00 89.56 356 ASN A N 1
ATOM 2685 C CA . ASN A 1 356 ? -10.992 22.084 -7.468 1.00 89.56 356 ASN A CA 1
ATOM 2686 C C . ASN A 1 356 ? -10.998 21.145 -8.688 1.00 89.56 356 ASN A C 1
ATOM 2688 O O . ASN A 1 356 ? -12.004 21.039 -9.386 1.00 89.56 356 ASN A O 1
ATOM 2692 N N . LEU A 1 357 ? -9.882 20.470 -8.961 1.00 90.06 357 LEU A N 1
ATOM 2693 C CA . LEU A 1 357 ? -9.813 19.452 -10.005 1.00 90.06 357 LEU A CA 1
ATOM 2694 C C . LEU A 1 357 ? -10.711 18.271 -9.607 1.00 90.06 357 LEU A C 1
ATOM 2696 O O . LEU A 1 357 ? -10.400 17.576 -8.638 1.00 90.06 357 LEU A O 1
ATOM 2700 N N . ALA A 1 358 ? -11.817 18.047 -10.314 1.00 89.94 358 ALA A N 1
ATOM 2701 C CA . ALA A 1 358 ? -12.796 17.010 -9.978 1.00 89.94 358 ALA A CA 1
ATOM 2702 C C . ALA A 1 358 ? -12.249 15.584 -10.219 1.00 89.94 358 ALA A C 1
ATOM 2704 O O . ALA A 1 358 ? -11.297 15.416 -10.987 1.00 89.94 358 ALA A O 1
ATOM 2705 N N . PRO A 1 359 ? -12.824 14.527 -9.609 1.00 84.25 359 PRO A N 1
ATOM 2706 C CA . PRO A 1 359 ? -12.430 13.141 -9.877 1.00 84.25 359 PRO A CA 1
ATOM 2707 C C . PRO A 1 359 ? -12.411 12.801 -11.376 1.00 84.25 359 PRO A C 1
ATOM 2709 O O . PRO A 1 359 ? -13.397 12.989 -12.088 1.00 84.25 359 PRO A O 1
ATOM 2712 N N . GLY A 1 360 ? -11.272 12.306 -11.868 1.00 74.06 360 GLY A N 1
ATOM 2713 C CA . GLY A 1 360 ? -11.047 11.986 -13.281 1.00 74.06 360 GLY A CA 1
ATOM 2714 C C . GLY A 1 360 ? -10.832 13.198 -14.197 1.00 74.06 360 GLY A C 1
ATOM 2715 O O . GLY A 1 360 ? -10.581 13.010 -15.393 1.00 74.06 360 GLY A O 1
ATOM 2716 N N . GLU A 1 361 ? -10.910 14.425 -13.673 1.00 85.12 361 GLU A N 1
ATOM 2717 C CA . GLU A 1 361 ? -10.567 15.645 -14.399 1.00 85.12 361 GLU A CA 1
ATOM 2718 C C . GLU A 1 361 ? -9.047 15.778 -14.543 1.00 85.12 361 GLU A C 1
ATOM 2720 O O . GLU A 1 361 ? -8.261 15.339 -13.696 1.00 85.12 361 GLU A O 1
ATOM 2725 N N . LYS A 1 362 ? -8.633 16.386 -15.656 1.00 84.75 362 LYS A N 1
ATOM 2726 C CA . LYS A 1 362 ? -7.237 16.564 -16.029 1.00 84.75 362 LYS A CA 1
ATOM 2727 C C . LYS A 1 362 ? -6.870 18.040 -16.075 1.00 84.75 362 LYS A C 1
ATOM 2729 O O . LYS A 1 362 ? -7.449 18.815 -16.831 1.00 84.75 362 LYS A O 1
ATOM 2734 N N . PHE A 1 363 ? -5.816 18.390 -15.361 1.00 84.94 363 PHE A N 1
ATOM 2735 C CA . PHE A 1 363 ? -5.112 19.650 -15.495 1.00 84.94 363 PHE A CA 1
ATOM 2736 C C . PHE A 1 363 ? -3.994 19.521 -16.536 1.00 84.94 363 PHE A C 1
ATOM 2738 O O . PHE A 1 363 ? -3.176 18.604 -16.466 1.00 84.94 363 PHE A O 1
ATOM 2745 N N . LEU A 1 364 ? -3.955 20.439 -17.502 1.00 81.19 364 LEU A N 1
ATOM 2746 C CA . LEU A 1 364 ? -2.894 20.556 -18.503 1.00 81.19 364 LEU A CA 1
ATOM 2747 C C . LEU A 1 364 ? -2.226 21.916 -18.367 1.00 81.19 364 LEU A C 1
ATOM 2749 O O . LEU A 1 364 ? -2.909 22.939 -18.412 1.00 81.19 364 LEU A O 1
ATOM 2753 N N . ALA A 1 365 ? -0.900 21.932 -18.293 1.00 80.69 365 ALA A N 1
ATOM 2754 C CA . ALA A 1 365 ? -0.145 23.176 -18.271 1.00 80.69 365 ALA A CA 1
ATOM 2755 C C . ALA A 1 365 ? 1.169 23.048 -19.031 1.00 80.69 365 ALA A C 1
ATOM 2757 O O . ALA A 1 365 ? 1.825 22.010 -18.977 1.00 80.69 365 ALA A O 1
ATOM 2758 N N . THR A 1 366 ? 1.570 24.111 -19.726 1.00 79.38 366 THR A N 1
ATOM 2759 C CA . THR A 1 366 ? 2.928 24.222 -20.268 1.00 79.38 366 THR A CA 1
ATOM 2760 C C . THR A 1 366 ? 3.872 24.685 -19.167 1.00 79.38 366 THR A C 1
ATOM 2762 O O . THR A 1 366 ? 3.446 25.408 -18.264 1.00 79.38 366 THR A O 1
ATOM 2765 N N . PHE A 1 367 ? 5.154 24.323 -19.215 1.00 73.00 367 PHE A N 1
ATOM 2766 C CA . PHE A 1 367 ? 6.092 24.823 -18.202 1.00 73.00 367 PHE A CA 1
ATOM 2767 C C . PHE A 1 367 ? 6.190 26.353 -18.241 1.00 73.00 367 PHE A C 1
ATOM 2769 O O . PHE A 1 367 ? 6.161 26.971 -17.187 1.00 73.00 367 PHE A O 1
ATOM 2776 N N . ASP A 1 368 ? 6.137 26.974 -19.419 1.00 73.38 368 ASP A N 1
ATOM 2777 C CA . ASP A 1 368 ? 6.063 28.438 -19.543 1.00 73.38 368 ASP A CA 1
ATOM 2778 C C . ASP A 1 368 ? 4.830 29.049 -18.850 1.00 73.38 368 ASP A C 1
ATOM 2780 O O . ASP A 1 368 ? 4.860 30.200 -18.426 1.00 73.38 368 ASP A O 1
ATOM 2784 N N . SER A 1 369 ? 3.726 28.299 -18.734 1.00 76.12 369 SER A N 1
ATOM 2785 C CA . SER A 1 369 ? 2.534 28.744 -17.995 1.00 76.12 369 SER A CA 1
ATOM 2786 C C . SER A 1 369 ? 2.625 28.501 -16.488 1.00 76.12 369 SER A C 1
ATOM 2788 O O . SER A 1 369 ? 1.951 29.181 -15.719 1.00 76.12 369 SER A O 1
ATOM 2790 N N . LEU A 1 370 ? 3.451 27.539 -16.067 1.00 77.94 370 LEU A N 1
ATOM 2791 C CA . LEU A 1 370 ? 3.688 27.211 -14.662 1.00 77.94 370 LEU A CA 1
ATOM 2792 C C . LEU A 1 370 ? 4.808 28.069 -14.055 1.00 77.94 370 LEU A C 1
ATOM 2794 O O . LEU A 1 370 ? 4.806 28.319 -12.850 1.00 77.94 370 LEU A O 1
ATOM 2798 N N . PHE A 1 371 ? 5.760 28.516 -14.879 1.00 73.56 371 PHE A N 1
ATOM 2799 C CA . PHE A 1 371 ? 6.985 29.179 -14.451 1.00 73.56 371 PHE A CA 1
ATOM 2800 C C . PHE A 1 371 ? 7.391 30.294 -15.424 1.00 73.56 371 PHE A C 1
ATOM 2802 O O . PHE A 1 371 ? 7.565 30.050 -16.613 1.00 73.56 371 PHE A O 1
ATOM 2809 N N . ASP A 1 372 ? 7.692 31.489 -14.907 1.00 66.81 372 ASP A N 1
ATOM 2810 C CA . ASP A 1 372 ? 8.342 32.544 -15.707 1.00 66.81 372 ASP A CA 1
ATOM 2811 C C . ASP A 1 372 ? 9.814 32.198 -16.034 1.00 66.81 372 ASP A C 1
ATOM 2813 O O . ASP A 1 372 ? 10.379 32.716 -17.000 1.00 66.81 372 ASP A O 1
ATOM 2817 N N . ARG A 1 373 ? 10.446 31.356 -15.195 1.00 64.69 373 ARG A N 1
ATOM 2818 C CA . ARG A 1 373 ? 11.763 30.696 -15.335 1.00 64.69 373 ARG A CA 1
ATOM 2819 C C . ARG A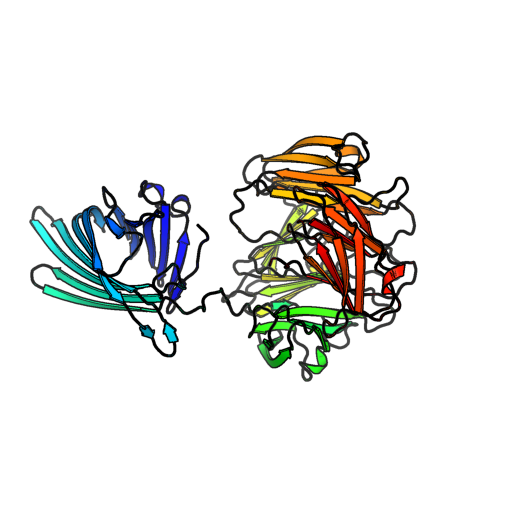 1 373 ? 11.976 29.770 -14.137 1.00 64.69 373 ARG A C 1
ATOM 2821 O O . ARG A 1 373 ? 11.890 30.234 -13.002 1.00 64.69 373 ARG A O 1
ATOM 2828 N N . VAL A 1 374 ? 12.314 28.502 -14.362 1.00 61.06 374 VAL A N 1
ATOM 2829 C CA . VAL A 1 374 ? 12.680 27.588 -13.267 1.00 61.06 374 VAL A CA 1
ATOM 2830 C C . VAL A 1 374 ? 14.177 27.752 -12.987 1.00 61.06 374 VAL A C 1
ATOM 2832 O O . VAL A 1 374 ? 14.977 27.416 -13.859 1.00 61.06 374 VAL A O 1
ATOM 2835 N N . PRO A 1 375 ? 14.612 28.283 -11.828 1.00 61.34 375 PRO A N 1
ATOM 2836 C CA . PRO A 1 375 ? 16.011 28.141 -11.439 1.00 61.34 375 PRO A CA 1
ATOM 2837 C C . PRO A 1 375 ? 16.341 26.650 -11.311 1.00 61.34 375 PRO A C 1
ATOM 2839 O O . PRO A 1 375 ? 15.484 25.880 -10.888 1.00 61.34 375 PRO A O 1
ATOM 2842 N N . GLN A 1 376 ? 17.567 26.245 -11.664 1.00 66.56 376 GLN A N 1
ATOM 2843 C CA . GLN A 1 376 ? 18.033 24.859 -11.507 1.00 66.56 376 GLN A CA 1
ATOM 2844 C C . GLN A 1 376 ? 17.641 24.347 -10.123 1.00 66.56 376 GLN A C 1
ATOM 2846 O O . GLN A 1 376 ? 18.107 24.894 -9.123 1.00 66.56 376 GLN A O 1
ATOM 2851 N N . GLY A 1 377 ? 16.736 23.375 -10.064 1.00 69.94 377 GLY A N 1
ATOM 2852 C CA . GLY A 1 377 ? 15.930 23.194 -8.869 1.00 69.94 377 GLY A CA 1
ATOM 2853 C C . GLY A 1 377 ? 15.035 21.967 -8.901 1.00 69.94 377 GLY A C 1
ATOM 2854 O O . GLY A 1 377 ? 14.995 21.235 -9.886 1.00 69.94 377 GLY A O 1
ATOM 2855 N N . LEU A 1 378 ? 14.342 21.735 -7.792 1.00 76.38 378 LEU A N 1
ATOM 2856 C CA . LEU A 1 378 ? 13.428 20.624 -7.560 1.00 76.38 378 LEU A CA 1
ATOM 2857 C C . LEU A 1 378 ? 11.990 21.158 -7.560 1.00 76.38 378 LEU A C 1
ATOM 2859 O O . LEU A 1 378 ? 11.692 22.131 -6.880 1.00 76.38 378 LEU A O 1
ATOM 2863 N N . VAL A 1 379 ? 11.089 20.525 -8.302 1.00 83.12 379 VAL A N 1
ATOM 2864 C CA . VAL A 1 379 ? 9.665 20.877 -8.363 1.00 83.12 379 VAL A CA 1
ATOM 2865 C C . VAL A 1 379 ? 8.858 19.788 -7.671 1.00 83.12 379 VAL A C 1
ATOM 2867 O O . VAL A 1 379 ? 9.043 18.603 -7.933 1.00 83.12 379 VAL A O 1
ATOM 2870 N N . LYS A 1 380 ? 7.944 20.185 -6.797 1.00 86.12 380 LYS A N 1
ATOM 2871 C CA . LYS A 1 380 ? 6.981 19.332 -6.113 1.00 86.12 380 LYS A CA 1
ATOM 2872 C C . LYS A 1 380 ? 5.582 19.700 -6.581 1.00 86.12 380 LYS A C 1
ATOM 2874 O O . LYS A 1 380 ? 5.222 20.866 -6.542 1.00 86.12 380 LYS A O 1
ATOM 2879 N N . PHE A 1 381 ? 4.780 18.718 -6.942 1.00 88.12 381 PHE A N 1
ATOM 2880 C CA . PHE A 1 381 ? 3.334 18.836 -7.056 1.00 88.12 381 PHE A CA 1
ATOM 2881 C C . PHE A 1 381 ? 2.730 18.168 -5.823 1.00 88.12 381 PHE A C 1
ATOM 2883 O O . PHE A 1 381 ? 3.108 17.045 -5.499 1.00 88.12 381 PHE A O 1
ATOM 2890 N N . SER A 1 382 ? 1.845 18.855 -5.110 1.00 89.12 382 SER A N 1
ATOM 2891 C CA . SER A 1 382 ? 1.125 18.339 -3.943 1.00 89.12 382 SER A CA 1
ATOM 2892 C C . SER A 1 382 ? -0.376 18.455 -4.177 1.00 89.12 382 SER A C 1
ATOM 2894 O O . SER A 1 382 ? -0.819 19.413 -4.804 1.00 89.12 382 SER A O 1
ATOM 2896 N N . ALA A 1 383 ? -1.143 17.506 -3.657 1.00 91.12 383 ALA A N 1
ATOM 2897 C CA . ALA A 1 383 ? -2.588 17.440 -3.799 1.00 91.12 383 ALA A CA 1
ATOM 2898 C C . ALA A 1 383 ? -3.244 16.952 -2.498 1.00 91.12 383 ALA A C 1
ATOM 2900 O O . ALA A 1 383 ? -2.613 16.258 -1.697 1.00 91.12 383 ALA A O 1
ATOM 2901 N N . THR A 1 384 ? -4.507 17.318 -2.263 1.00 87.62 384 THR A N 1
ATOM 2902 C CA . THR A 1 384 ? -5.291 16.800 -1.124 1.00 87.62 384 THR A CA 1
ATOM 2903 C C . THR A 1 384 ? -5.824 15.395 -1.401 1.00 87.62 384 THR A C 1
ATOM 2905 O O . THR A 1 384 ? -6.073 14.632 -0.466 1.00 87.62 384 THR A O 1
ATOM 2908 N N . GLN A 1 385 ? -5.939 15.033 -2.679 1.00 89.06 385 GLN A N 1
ATOM 2909 C CA . GLN A 1 385 ? -6.274 13.696 -3.157 1.00 89.06 385 GLN A CA 1
ATOM 2910 C C . GLN A 1 385 ? -5.091 13.042 -3.872 1.00 89.06 385 GLN A C 1
ATOM 2912 O O . GLN A 1 385 ? -4.074 13.676 -4.158 1.00 89.06 385 GLN A O 1
ATOM 2917 N N . ASN A 1 386 ? -5.222 11.749 -4.159 1.00 83.75 386 ASN A N 1
ATOM 2918 C CA . ASN A 1 386 ? -4.259 11.061 -5.002 1.00 83.75 386 ASN A CA 1
ATOM 2919 C C . ASN A 1 386 ? -4.297 11.640 -6.420 1.00 83.75 386 ASN A C 1
ATOM 2921 O O . ASN A 1 386 ? -5.369 11.891 -6.973 1.00 83.75 386 ASN A O 1
ATOM 2925 N N . ILE A 1 387 ? -3.122 11.803 -7.021 1.00 85.44 387 ILE A N 1
ATOM 2926 C CA . ILE A 1 387 ? -2.960 12.257 -8.401 1.00 85.44 387 ILE A CA 1
ATOM 2927 C C . ILE A 1 387 ? -2.134 11.260 -9.214 1.00 85.44 387 ILE A C 1
ATOM 2929 O O . ILE A 1 387 ? -1.328 10.505 -8.669 1.00 85.44 387 ILE A O 1
ATOM 2933 N N . SER A 1 388 ? -2.345 11.276 -10.528 1.00 81.25 388 SER A N 1
ATOM 2934 C CA . SER A 1 388 ? -1.487 10.640 -11.533 1.00 81.25 388 SER A CA 1
ATOM 2935 C C . SER A 1 388 ? -0.988 11.719 -12.484 1.00 81.25 388 SER A C 1
ATOM 2937 O O . SER A 1 388 ? -1.746 12.624 -12.836 1.00 81.25 388 SER A O 1
ATOM 2939 N N . ALA A 1 389 ? 0.278 11.666 -12.888 1.00 78.88 389 ALA A N 1
ATOM 2940 C CA . ALA A 1 389 ? 0.860 12.724 -13.699 1.00 78.88 389 ALA A CA 1
ATOM 2941 C C . ALA A 1 389 ? 1.817 12.216 -14.766 1.00 78.88 389 ALA A C 1
ATOM 2943 O O . ALA A 1 389 ? 2.461 11.173 -14.630 1.00 78.88 389 ALA A O 1
ATOM 2944 N N . ILE A 1 390 ? 1.928 13.031 -15.810 1.00 73.44 390 ILE A N 1
ATOM 2945 C CA . ILE A 1 390 ? 2.807 12.816 -16.943 1.00 73.44 390 ILE A CA 1
ATOM 2946 C C . ILE A 1 390 ? 3.483 14.127 -17.331 1.00 73.44 390 ILE A C 1
ATOM 2948 O O . ILE A 1 390 ? 2.850 15.183 -17.349 1.00 73.44 390 ILE A O 1
ATOM 2952 N N . PHE A 1 391 ? 4.769 14.067 -17.660 1.00 72.62 391 PHE A N 1
ATOM 2953 C CA . PHE A 1 391 ? 5.526 15.225 -18.138 1.00 72.62 391 PHE A CA 1
ATOM 2954 C C . PHE A 1 391 ? 5.988 14.964 -19.555 1.00 72.62 391 PHE A C 1
ATOM 2956 O O . PHE A 1 391 ? 6.570 13.910 -19.808 1.00 72.62 391 PHE A O 1
ATOM 2963 N N . LEU A 1 392 ? 5.732 15.919 -20.451 1.00 63.94 392 LEU A N 1
ATOM 2964 C CA . LEU A 1 392 ? 6.174 15.857 -21.836 1.00 63.94 392 LEU A CA 1
ATOM 2965 C C . LEU A 1 392 ? 7.362 16.767 -22.079 1.00 63.94 392 LEU A C 1
ATOM 2967 O O . LEU A 1 392 ? 7.378 17.941 -21.702 1.00 63.94 392 LEU A O 1
ATOM 2971 N N . LYS A 1 393 ? 8.327 16.212 -22.798 1.00 63.34 393 LYS A N 1
ATOM 2972 C CA . LYS A 1 393 ? 9.541 16.896 -23.207 1.00 63.34 393 LYS A CA 1
ATOM 2973 C C . LYS A 1 393 ? 9.546 17.168 -24.707 1.00 63.34 393 LYS A C 1
ATOM 2975 O O . LYS A 1 393 ? 9.589 16.211 -25.474 1.00 63.34 393 LYS A O 1
ATOM 2980 N N . GLY A 1 394 ? 9.599 18.431 -25.111 1.00 53.47 394 GLY A N 1
ATOM 2981 C CA . GLY A 1 394 ? 9.864 18.812 -26.495 1.00 53.47 394 GLY A CA 1
ATOM 2982 C C . GLY A 1 394 ? 11.359 18.933 -26.753 1.00 53.47 394 GLY A C 1
ATOM 2983 O O . GLY A 1 394 ? 12.119 19.403 -25.906 1.00 53.47 394 GLY A O 1
ATOM 2984 N N . SER A 1 395 ? 11.815 18.522 -27.936 1.00 49.28 395 SER A N 1
ATOM 2985 C CA . SER A 1 395 ? 13.133 18.945 -28.435 1.00 49.28 395 SER A CA 1
ATOM 2986 C C . SER A 1 395 ? 12.918 19.902 -29.597 1.00 49.28 395 SER A C 1
ATOM 2988 O O . SER A 1 395 ? 12.203 19.568 -30.543 1.00 49.28 395 SER A O 1
ATOM 2990 N N . TYR A 1 396 ? 13.570 21.064 -29.573 1.00 51.19 396 TYR A N 1
ATOM 2991 C CA . TYR A 1 396 ? 13.644 21.905 -30.764 1.00 51.19 396 TYR A CA 1
ATOM 2992 C C . TYR A 1 396 ? 14.404 21.169 -31.881 1.00 51.19 396 TYR A C 1
ATOM 2994 O O . TYR A 1 396 ? 15.408 20.502 -31.597 1.00 51.19 396 TYR A O 1
ATOM 3002 N N . PRO A 1 397 ? 14.000 21.328 -33.154 1.00 46.47 397 PRO A N 1
ATOM 3003 C CA . PRO A 1 397 ? 14.752 20.791 -34.280 1.00 46.47 397 PRO A CA 1
ATOM 3004 C C . PRO A 1 397 ? 16.227 21.226 -34.228 1.00 46.47 397 PRO A C 1
ATOM 3006 O O . PRO A 1 397 ? 16.532 22.419 -34.217 1.00 46.47 397 PRO A O 1
ATOM 3009 N N . GLY A 1 398 ? 17.147 20.256 -34.201 1.00 48.53 398 GLY A N 1
ATOM 3010 C CA . GLY A 1 398 ? 18.595 20.495 -34.247 1.00 48.53 398 GLY A CA 1
ATOM 3011 C C . GLY A 1 398 ? 19.292 20.757 -32.905 1.00 48.53 398 GLY A C 1
ATOM 3012 O O . GLY A 1 398 ? 20.486 21.052 -32.920 1.00 48.53 398 GLY A O 1
ATOM 3013 N N . GLN A 1 399 ? 18.606 20.646 -31.762 1.00 44.81 399 GLN A N 1
ATOM 3014 C CA . GLN A 1 399 ? 19.268 20.677 -30.452 1.00 44.81 399 GLN A CA 1
ATOM 3015 C C . GLN A 1 399 ? 19.645 19.278 -29.956 1.00 44.81 399 GLN A C 1
ATOM 3017 O O . GLN A 1 399 ? 18.910 18.313 -30.158 1.00 44.81 399 GLN A O 1
ATOM 3022 N N . SER A 1 400 ? 20.794 19.182 -29.279 1.00 38.75 400 SER A N 1
ATOM 3023 C CA . SER A 1 400 ? 21.200 17.965 -28.577 1.00 38.75 400 SER A CA 1
ATOM 3024 C C . SER A 1 400 ? 20.191 17.643 -27.465 1.00 38.75 400 SER A C 1
ATOM 3026 O O . SER A 1 400 ? 19.857 18.531 -26.675 1.00 38.75 400 SER A O 1
ATOM 3028 N N . PRO A 1 401 ? 19.696 16.400 -27.368 1.00 39.72 401 PRO A N 1
ATOM 3029 C CA . PRO A 1 401 ? 18.733 16.027 -26.342 1.00 39.72 401 PRO A CA 1
ATOM 3030 C C . PRO A 1 401 ? 19.381 16.048 -24.949 1.00 39.72 401 PRO A C 1
ATOM 3032 O O . PRO A 1 401 ? 20.359 15.347 -24.706 1.00 39.72 401 PRO A O 1
ATOM 3035 N N . ASN A 1 402 ? 18.819 16.837 -24.027 1.00 40.38 402 ASN A N 1
ATOM 3036 C CA . ASN A 1 402 ? 19.229 16.887 -22.612 1.00 40.38 402 ASN A CA 1
ATOM 3037 C C . ASN A 1 402 ? 18.505 15.815 -21.760 1.00 40.38 402 ASN A C 1
ATOM 3039 O O . ASN A 1 402 ? 17.687 15.062 -22.278 1.00 40.38 402 ASN A O 1
ATOM 3043 N N . PHE A 1 403 ? 18.780 15.726 -20.461 1.00 38.88 403 PHE A N 1
ATOM 3044 C CA . PHE A 1 403 ? 18.328 14.640 -19.568 1.00 38.88 403 PHE A CA 1
ATOM 3045 C C . PHE A 1 403 ? 16.816 14.669 -19.228 1.00 38.88 403 PHE A C 1
ATOM 3047 O O . PHE A 1 403 ? 16.139 15.666 -19.485 1.00 38.88 403 PHE A O 1
ATOM 3054 N N . LEU A 1 404 ? 16.294 13.564 -18.675 1.00 36.28 404 LEU A N 1
ATOM 3055 C CA . LEU A 1 404 ? 15.012 13.460 -17.959 1.00 36.28 404 LEU A CA 1
ATOM 3056 C C . LEU A 1 404 ? 15.243 12.574 -16.726 1.00 36.28 404 LEU A C 1
ATOM 3058 O O . LEU A 1 404 ? 15.709 11.447 -16.872 1.00 36.28 404 LEU A O 1
ATOM 3062 N N . PHE A 1 405 ? 14.907 13.072 -15.536 1.00 42.50 405 PHE A N 1
ATOM 3063 C CA . PHE A 1 405 ? 14.925 12.307 -14.289 1.00 42.50 405 PHE A CA 1
ATOM 3064 C C . PHE A 1 405 ? 13.487 12.107 -13.824 1.00 42.50 405 PHE A C 1
ATOM 3066 O O . PHE A 1 405 ? 12.834 13.063 -13.407 1.00 42.50 405 PHE A O 1
ATOM 3073 N N . ALA A 1 406 ? 12.994 10.874 -13.882 1.00 36.38 406 ALA A N 1
ATOM 3074 C CA . ALA A 1 406 ? 11.784 10.487 -13.176 1.00 36.38 406 ALA A CA 1
ATOM 3075 C C . ALA A 1 406 ? 12.215 9.768 -11.898 1.00 36.38 406 ALA A C 1
ATOM 3077 O O . ALA A 1 406 ? 12.564 8.591 -11.935 1.00 36.38 406 ALA A O 1
ATOM 3078 N N . ASN A 1 407 ? 12.227 10.478 -10.769 1.00 40.00 407 ASN A N 1
ATOM 3079 C CA . ASN A 1 407 ? 12.225 9.785 -9.488 1.00 40.00 407 ASN A CA 1
ATOM 3080 C C . ASN A 1 407 ? 10.800 9.284 -9.270 1.00 40.00 407 ASN A C 1
ATOM 3082 O O . ASN A 1 407 ? 9.869 10.084 -9.177 1.00 40.00 407 ASN A O 1
ATOM 3086 N N . GLN A 1 408 ? 10.630 7.971 -9.179 1.00 37.59 408 GLN A N 1
ATOM 3087 C CA . GLN A 1 408 ? 9.477 7.416 -8.485 1.00 37.59 408 GLN A CA 1
ATOM 3088 C C . GLN A 1 408 ? 9.666 7.812 -7.010 1.00 37.59 408 GLN A C 1
ATOM 3090 O O . GLN A 1 408 ? 10.635 7.357 -6.401 1.00 37.59 408 GLN A O 1
ATOM 3095 N N . PRO A 1 409 ? 8.850 8.699 -6.406 1.00 35.28 409 PRO A N 1
ATOM 3096 C CA . PRO A 1 409 ? 8.757 8.690 -4.964 1.00 35.28 409 PRO A CA 1
ATOM 3097 C C . PRO A 1 409 ? 8.307 7.278 -4.603 1.00 35.28 409 PRO A C 1
ATOM 3099 O O . PRO A 1 409 ? 7.324 6.771 -5.150 1.00 35.28 409 PRO A O 1
ATOM 3102 N N . PHE A 1 410 ? 9.047 6.631 -3.710 1.00 33.75 410 PHE A N 1
ATOM 3103 C CA . PHE A 1 410 ? 8.459 5.550 -2.949 1.00 33.75 410 PHE A CA 1
ATOM 3104 C C . PHE A 1 410 ? 7.196 6.147 -2.323 1.00 33.75 410 PHE A C 1
ATOM 3106 O O . PHE A 1 410 ? 7.266 7.145 -1.604 1.00 33.75 410 PHE A O 1
ATOM 3113 N N . THR A 1 411 ? 6.031 5.622 -2.704 1.00 35.06 411 THR A N 1
ATOM 3114 C CA . THR A 1 411 ? 4.803 5.814 -1.925 1.00 35.06 411 THR A CA 1
ATOM 3115 C C . THR A 1 411 ? 5.111 5.480 -0.474 1.00 35.06 411 THR A C 1
ATOM 3117 O O . THR A 1 411 ? 5.983 4.635 -0.272 1.00 35.06 411 THR A O 1
ATOM 3120 N N . ASP A 1 412 ? 4.396 6.095 0.473 1.00 32.94 412 ASP A N 1
ATOM 3121 C CA . ASP A 1 412 ? 4.442 5.903 1.937 1.00 32.94 412 ASP A CA 1
ATOM 3122 C C . ASP A 1 412 ? 4.410 4.419 2.383 1.00 32.94 412 ASP A C 1
ATOM 3124 O O . ASP A 1 412 ? 3.472 3.943 3.014 1.00 32.94 412 ASP A O 1
ATOM 3128 N N . ARG A 1 413 ? 5.426 3.637 2.024 1.00 31.47 413 ARG A N 1
ATOM 3129 C CA . ARG A 1 413 ? 5.732 2.341 2.602 1.00 31.47 413 ARG A CA 1
ATO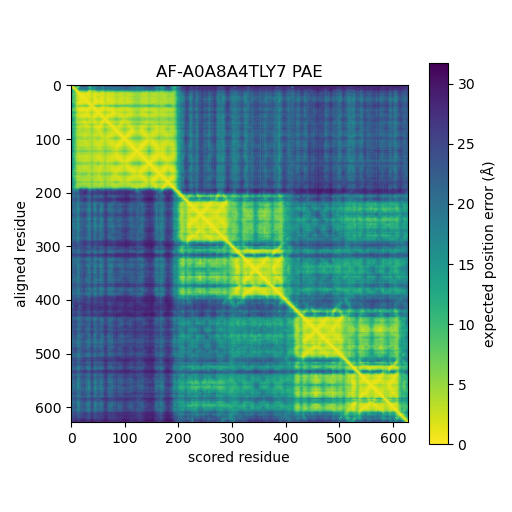M 3130 C C . ARG A 1 413 ? 6.595 2.636 3.814 1.00 31.47 413 ARG A C 1
ATOM 3132 O O . ARG A 1 413 ? 7.556 3.395 3.712 1.00 31.47 413 ARG A O 1
ATOM 3139 N N . ASP A 1 414 ? 6.261 2.011 4.936 1.00 34.97 414 ASP A N 1
ATOM 3140 C CA . ASP A 1 414 ? 7.097 1.968 6.132 1.00 34.97 414 ASP A CA 1
ATOM 3141 C C . ASP A 1 414 ? 8.459 1.343 5.805 1.00 34.97 414 ASP A C 1
ATOM 3143 O O . ASP A 1 414 ? 8.673 0.135 5.925 1.00 34.97 414 ASP A O 1
ATOM 3147 N N . ILE A 1 415 ? 9.401 2.168 5.361 1.00 39.22 415 ILE A N 1
ATOM 3148 C CA . ILE A 1 415 ? 10.779 1.765 5.111 1.00 39.22 415 ILE A CA 1
ATOM 3149 C C . ILE A 1 415 ? 11.539 2.028 6.414 1.00 39.22 415 ILE A C 1
ATOM 3151 O O . ILE A 1 415 ? 12.053 3.109 6.674 1.00 39.22 415 ILE A O 1
ATOM 3155 N N . THR A 1 416 ? 11.551 1.034 7.300 1.00 33.38 416 THR A N 1
ATOM 3156 C CA . THR A 1 416 ? 12.316 1.075 8.564 1.00 33.38 416 THR A CA 1
ATOM 3157 C C . THR A 1 416 ? 13.713 0.464 8.429 1.00 33.38 416 THR A C 1
ATOM 3159 O O . THR A 1 416 ? 14.492 0.465 9.384 1.00 33.38 416 THR A O 1
ATOM 3162 N N . GLN A 1 417 ? 14.065 -0.039 7.243 1.00 37.00 417 GLN A N 1
ATOM 3163 C CA . GLN A 1 417 ? 15.365 -0.630 6.947 1.00 37.00 417 GLN A CA 1
ATOM 3164 C C . GLN A 1 417 ? 16.178 0.339 6.088 1.00 37.00 417 GLN A C 1
ATOM 3166 O O . GLN A 1 417 ? 15.634 0.981 5.199 1.00 37.00 417 GLN A O 1
ATOM 3171 N N . ALA A 1 418 ? 17.470 0.485 6.385 1.00 44.81 418 ALA A N 1
ATOM 3172 C CA . ALA A 1 418 ? 18.341 1.358 5.612 1.00 44.81 418 ALA A CA 1
ATOM 3173 C C . ALA A 1 418 ? 18.318 0.942 4.132 1.00 44.81 418 ALA A C 1
ATOM 3175 O O . ALA A 1 418 ? 18.641 -0.209 3.830 1.00 44.81 418 ALA A O 1
ATOM 3176 N N . ASP A 1 419 ? 17.924 1.856 3.241 1.00 53.25 419 ASP A N 1
ATOM 3177 C CA . ASP A 1 419 ? 17.754 1.551 1.821 1.00 53.25 419 ASP A CA 1
ATOM 3178 C C . ASP A 1 419 ? 19.108 1.205 1.216 1.00 53.25 419 ASP A C 1
ATOM 3180 O O . ASP A 1 419 ? 20.005 2.051 1.135 1.00 53.25 419 ASP A O 1
ATOM 3184 N N . PHE A 1 420 ? 19.247 -0.060 0.822 1.00 45.97 420 PHE A N 1
ATOM 3185 C CA . PHE A 1 420 ? 20.386 -0.554 0.076 1.00 45.97 420 PHE A CA 1
ATOM 3186 C C . PHE A 1 420 ? 20.120 -0.315 -1.415 1.00 45.97 420 PHE A C 1
ATOM 3188 O O . PHE A 1 420 ? 19.201 -0.907 -1.973 1.00 45.97 420 PHE A O 1
ATOM 3195 N N . ARG A 1 421 ? 20.906 0.538 -2.084 1.00 66.50 421 ARG A N 1
ATOM 3196 C CA . ARG A 1 421 ? 20.745 0.801 -3.529 1.00 66.50 421 ARG A CA 1
ATOM 3197 C C . ARG A 1 421 ? 22.016 0.526 -4.299 1.00 66.50 421 ARG A C 1
ATOM 3199 O O . ARG A 1 421 ? 23.060 1.013 -3.891 1.00 66.50 421 ARG A O 1
ATOM 3206 N N . TRP A 1 422 ? 21.914 -0.160 -5.435 1.00 66.19 422 TRP A N 1
ATOM 3207 C CA . TRP A 1 422 ? 23.015 -0.382 -6.371 1.00 66.19 422 TRP A CA 1
ATOM 3208 C C . TRP A 1 422 ? 22.931 0.565 -7.565 1.00 66.19 422 TRP A C 1
ATOM 3210 O O . TRP A 1 422 ? 21.954 0.573 -8.299 1.00 66.19 422 TRP A O 1
ATOM 3220 N N . LEU A 1 423 ? 23.993 1.329 -7.789 1.00 64.69 423 LEU A N 1
ATOM 3221 C CA . LEU A 1 423 ? 24.089 2.353 -8.822 1.00 64.69 423 LEU A CA 1
ATOM 3222 C C . LEU A 1 423 ? 25.164 1.945 -9.831 1.00 64.69 423 LEU A C 1
ATOM 3224 O O . LEU A 1 423 ? 26.351 2.201 -9.592 1.00 64.69 423 LEU A O 1
ATOM 3228 N N . PRO A 1 424 ? 24.815 1.268 -10.934 1.00 60.31 424 PRO A N 1
ATOM 3229 C CA . PRO A 1 424 ? 25.799 0.854 -11.921 1.00 60.31 424 PRO A CA 1
ATOM 3230 C C . PRO A 1 424 ? 26.393 2.058 -12.662 1.00 60.31 424 PRO A C 1
ATOM 3232 O O . PRO A 1 424 ? 25.699 2.844 -13.295 1.00 60.31 424 PRO A O 1
ATOM 3235 N N . HIS A 1 425 ? 27.714 2.201 -12.607 1.00 64.56 425 HIS A N 1
ATOM 3236 C CA . HIS A 1 425 ? 28.467 3.237 -13.308 1.00 64.56 425 HIS A CA 1
ATOM 3237 C C . HIS A 1 425 ? 28.854 2.750 -14.709 1.00 64.56 425 HIS A C 1
ATOM 3239 O O . HIS A 1 425 ? 29.288 1.605 -14.886 1.00 64.56 425 HIS A O 1
ATOM 3245 N N . ILE A 1 426 ? 28.746 3.605 -15.725 1.00 53.72 426 ILE A N 1
ATOM 3246 C CA . ILE A 1 426 ? 29.146 3.270 -17.098 1.00 53.72 426 ILE A CA 1
ATOM 3247 C C . ILE A 1 426 ? 30.146 4.309 -17.578 1.00 53.72 426 ILE A C 1
ATOM 3249 O O . ILE A 1 426 ? 29.820 5.219 -18.330 1.00 53.72 426 ILE A O 1
ATOM 3253 N N . THR A 1 427 ? 31.399 4.131 -17.186 1.00 53.84 427 THR A N 1
ATOM 3254 C CA . THR A 1 427 ? 32.511 4.683 -17.954 1.00 53.84 427 THR A CA 1
ATOM 3255 C C . THR A 1 427 ? 33.572 3.610 -18.091 1.00 53.84 427 THR A C 1
ATOM 3257 O O . THR A 1 427 ? 34.133 3.137 -17.105 1.00 53.84 427 THR A O 1
ATOM 3260 N N . ALA A 1 428 ? 33.863 3.219 -19.327 1.00 47.66 428 ALA A N 1
ATOM 3261 C CA . ALA A 1 428 ? 35.241 2.882 -19.640 1.00 47.66 428 ALA A CA 1
ATOM 3262 C C . ALA A 1 428 ? 36.039 4.200 -19.626 1.00 47.66 428 ALA A C 1
ATOM 3264 O O . ALA A 1 428 ? 35.462 5.236 -19.969 1.00 47.66 428 ALA A O 1
ATOM 3265 N N . PRO A 1 429 ? 37.331 4.206 -19.279 1.00 42.03 429 PRO A N 1
ATOM 3266 C CA . PRO A 1 429 ? 38.182 5.373 -19.494 1.00 42.03 429 PRO A CA 1
ATOM 3267 C C . PRO A 1 429 ? 38.066 5.840 -20.959 1.00 42.03 429 PRO A C 1
ATOM 3269 O O . PRO A 1 429 ? 38.375 5.082 -21.880 1.00 42.03 429 PRO A O 1
ATOM 3272 N N . GLY A 1 430 ? 37.550 7.057 -21.185 1.00 52.53 430 GLY A N 1
ATOM 3273 C CA . GLY A 1 430 ? 37.250 7.607 -22.521 1.00 52.53 430 GLY A CA 1
ATOM 3274 C C . GLY A 1 430 ? 35.834 7.343 -23.068 1.00 52.53 430 GLY A C 1
ATOM 3275 O O . GLY A 1 430 ? 35.541 7.729 -24.199 1.00 52.53 430 GLY A O 1
ATOM 3276 N N . GLY A 1 431 ? 34.951 6.701 -22.298 1.00 53.44 431 GLY A N 1
ATOM 3277 C CA . GLY A 1 431 ? 33.524 6.580 -22.602 1.00 53.44 431 GLY A CA 1
ATOM 3278 C C . GLY A 1 431 ? 32.827 7.925 -22.412 1.00 53.44 431 GLY A C 1
ATOM 3279 O O . GLY A 1 431 ? 33.070 8.608 -21.428 1.00 53.44 431 GLY A O 1
ATOM 3280 N N . GLY A 1 432 ? 31.997 8.329 -23.370 1.00 58.25 432 GLY A N 1
ATOM 3281 C CA . GLY A 1 432 ? 31.478 9.693 -23.503 1.00 58.25 432 GLY A CA 1
ATOM 3282 C C . GLY A 1 432 ? 30.512 10.199 -22.425 1.00 58.25 432 GLY A C 1
ATOM 3283 O O . GLY A 1 432 ? 29.758 11.107 -22.758 1.00 58.25 432 GLY A O 1
ATOM 3284 N N . PHE A 1 433 ? 30.521 9.682 -21.188 1.00 62.06 433 PHE A N 1
ATOM 3285 C CA . PHE A 1 433 ? 29.683 10.148 -20.074 1.00 62.06 433 PHE A CA 1
ATOM 3286 C C . PHE A 1 433 ? 30.488 10.346 -18.765 1.00 62.06 433 PHE A C 1
ATOM 3288 O O . PHE A 1 433 ? 31.459 9.644 -18.537 1.00 62.06 433 PHE A O 1
ATOM 3295 N N . GLU A 1 434 ? 30.083 11.292 -17.918 1.00 67.81 434 GLU A N 1
ATOM 3296 C CA . GLU A 1 434 ? 30.509 11.546 -16.529 1.00 67.81 434 GLU A CA 1
ATOM 3297 C C . GLU A 1 434 ? 29.335 11.204 -15.608 1.00 67.81 434 GLU A C 1
ATOM 3299 O O . GLU A 1 434 ? 28.203 11.555 -15.931 1.00 67.81 434 GLU A O 1
ATOM 3304 N N . THR A 1 435 ? 29.558 10.579 -14.456 1.00 70.81 435 THR A N 1
ATOM 3305 C CA . THR A 1 435 ? 28.457 10.321 -13.510 1.00 70.81 435 THR A CA 1
ATOM 3306 C C . THR A 1 435 ? 28.404 11.370 -12.409 1.00 70.81 435 THR A C 1
ATOM 3308 O O . THR A 1 435 ? 29.428 11.799 -11.884 1.00 70.81 435 THR A O 1
ATOM 3311 N N . GLU A 1 436 ? 27.193 11.757 -12.026 1.00 75.44 436 GLU A N 1
ATOM 3312 C CA . GLU A 1 436 ? 26.912 12.633 -10.897 1.00 75.44 436 GLU A CA 1
ATOM 3313 C C . GLU A 1 436 ? 25.924 11.953 -9.952 1.00 75.44 436 GLU A C 1
ATOM 3315 O O . GLU A 1 436 ? 24.900 11.425 -10.380 1.00 75.44 436 GLU A O 1
ATOM 3320 N N . VAL A 1 437 ? 26.211 11.983 -8.656 1.00 81.00 437 VAL A N 1
ATOM 3321 C CA . VAL A 1 437 ? 25.337 11.468 -7.602 1.00 81.00 437 VAL A CA 1
ATOM 3322 C C . VAL A 1 437 ? 24.688 12.652 -6.898 1.00 81.00 437 VAL A C 1
ATOM 3324 O O . VAL A 1 437 ? 25.372 13.554 -6.420 1.00 81.00 437 VAL A O 1
ATOM 3327 N N . LEU A 1 438 ? 23.364 12.650 -6.821 1.00 80.00 438 LEU A N 1
ATOM 3328 C CA . LEU A 1 438 ? 22.563 13.607 -6.073 1.00 80.00 438 LEU A CA 1
ATOM 3329 C C . LEU A 1 438 ? 21.960 12.907 -4.854 1.00 80.00 438 LEU A C 1
ATOM 3331 O O . LEU A 1 438 ? 21.287 11.886 -4.979 1.00 80.00 438 LEU A O 1
ATOM 3335 N N . LEU A 1 439 ? 22.191 13.471 -3.677 1.00 84.56 439 LEU A N 1
ATOM 3336 C CA . LEU A 1 439 ? 21.690 12.989 -2.398 1.00 84.56 439 LEU A CA 1
ATOM 3337 C C . LEU A 1 439 ? 20.775 14.054 -1.801 1.00 84.56 439 LEU A C 1
ATOM 3339 O O . LEU A 1 439 ? 21.174 15.213 -1.711 1.00 84.56 439 LEU A O 1
ATOM 3343 N N . ILE A 1 440 ? 19.567 13.681 -1.388 1.00 80.62 440 ILE A N 1
ATOM 3344 C CA . ILE A 1 440 ? 18.587 14.603 -0.799 1.00 80.62 440 ILE A CA 1
ATOM 3345 C C . ILE A 1 440 ? 18.063 13.999 0.502 1.00 80.62 440 ILE A C 1
ATOM 3347 O O . ILE A 1 440 ? 17.474 12.924 0.476 1.00 80.62 440 ILE A O 1
ATOM 3351 N N . ASN A 1 441 ? 18.222 14.692 1.630 1.00 87.19 441 ASN A N 1
ATOM 3352 C CA . ASN A 1 441 ? 17.588 14.301 2.889 1.00 87.19 441 ASN A CA 1
ATOM 3353 C C . ASN A 1 441 ? 16.198 14.935 3.010 1.00 87.19 441 ASN A C 1
ATOM 3355 O O . ASN A 1 441 ? 16.078 16.136 3.227 1.00 87.19 441 ASN A O 1
ATOM 3359 N N . ARG A 1 442 ? 15.144 14.126 2.907 1.00 78.31 442 ARG A N 1
ATOM 3360 C CA . ARG A 1 442 ? 13.742 14.554 3.045 1.00 78.31 442 ARG A CA 1
ATOM 3361 C C . ARG A 1 442 ? 13.229 14.523 4.486 1.00 78.31 442 ARG A C 1
ATOM 3363 O O . ARG A 1 442 ? 12.079 14.873 4.728 1.00 78.31 442 ARG A O 1
ATOM 3370 N N . GLY A 1 443 ? 14.049 14.071 5.431 1.00 78.88 443 GLY A N 1
ATOM 3371 C CA . GLY A 1 443 ? 13.671 13.923 6.830 1.00 78.88 443 GLY A CA 1
ATOM 3372 C C . GLY A 1 443 ? 13.702 15.251 7.577 1.00 78.88 443 GLY A C 1
ATOM 3373 O O . GLY A 1 443 ? 14.340 16.213 7.151 1.00 78.88 443 GLY A O 1
ATOM 3374 N N . SER A 1 444 ? 13.048 15.282 8.737 1.00 84.44 444 SER A N 1
ATOM 3375 C CA . SER A 1 444 ? 13.105 16.405 9.684 1.00 84.44 444 SER A CA 1
ATOM 3376 C C . SER A 1 444 ? 14.389 16.433 10.519 1.00 84.44 444 SER A C 1
ATOM 3378 O O . SER A 1 444 ? 14.621 17.384 11.263 1.00 84.44 444 SER A O 1
ATOM 3380 N N . GLU A 1 445 ? 15.229 15.404 10.404 1.00 90.06 445 GLU A N 1
ATOM 3381 C CA . GLU A 1 445 ? 16.476 15.251 11.150 1.00 90.06 445 GLU A CA 1
ATOM 3382 C C . GLU A 1 445 ? 17.659 15.035 10.208 1.00 90.06 445 GLU A C 1
ATOM 3384 O O . GLU A 1 445 ? 17.493 14.611 9.063 1.00 90.06 445 GLU A O 1
ATOM 3389 N N . SER A 1 446 ? 18.870 15.307 10.695 1.00 93.75 446 SER A N 1
ATOM 3390 C CA . SER A 1 446 ? 20.089 14.961 9.966 1.00 93.75 446 SER A CA 1
ATOM 3391 C C . SER A 1 446 ? 20.210 13.448 9.806 1.00 93.75 446 SER A C 1
ATOM 3393 O O . SER A 1 446 ? 19.979 12.699 10.751 1.00 93.75 446 SER A O 1
ATOM 3395 N N . GLN A 1 447 ? 20.625 13.005 8.627 1.00 91.12 447 GLN A N 1
ATOM 3396 C CA . GLN A 1 447 ? 20.757 11.593 8.285 1.00 91.12 447 GLN A CA 1
ATOM 3397 C C . GLN A 1 447 ? 22.141 11.336 7.704 1.00 91.12 447 GLN A C 1
ATOM 3399 O O . GLN A 1 447 ? 22.679 12.170 6.975 1.00 91.12 447 GLN A O 1
ATOM 3404 N N . THR A 1 448 ? 22.715 10.179 8.019 1.00 91.81 448 THR A N 1
ATOM 3405 C CA . THR A 1 448 ? 23.988 9.749 7.439 1.00 91.81 448 THR A CA 1
ATOM 3406 C C . THR A 1 448 ? 23.733 8.693 6.374 1.00 91.81 448 THR A C 1
ATOM 3408 O O . THR A 1 448 ? 23.031 7.718 6.629 1.00 91.81 448 THR A O 1
ATOM 3411 N N . ILE A 1 449 ? 24.342 8.870 5.205 1.00 90.31 449 ILE A N 1
ATOM 3412 C CA . ILE A 1 449 ? 24.392 7.879 4.134 1.00 90.31 449 ILE A CA 1
ATOM 3413 C C . ILE A 1 449 ? 25.813 7.325 4.006 1.00 90.31 449 ILE A C 1
ATOM 3415 O O . ILE A 1 449 ? 26.791 8.072 3.995 1.00 90.31 449 ILE A O 1
ATOM 3419 N N . GLN A 1 450 ? 25.922 6.003 3.930 1.00 91.06 450 GLN A N 1
ATOM 3420 C CA . GLN A 1 450 ? 27.134 5.283 3.561 1.00 91.06 450 GLN A CA 1
ATOM 3421 C C . GLN A 1 450 ? 27.087 4.953 2.074 1.00 91.06 450 GLN A C 1
ATOM 3423 O O . GLN A 1 450 ? 26.047 4.565 1.555 1.00 91.06 450 GLN A O 1
ATOM 3428 N N . MET A 1 451 ? 28.219 5.078 1.401 1.00 92.19 451 MET A N 1
ATOM 3429 C CA . MET A 1 451 ? 28.418 4.775 -0.007 1.00 92.19 451 MET A CA 1
ATOM 3430 C C . MET A 1 451 ? 29.622 3.841 -0.133 1.00 92.19 451 MET A C 1
ATOM 3432 O O . MET A 1 451 ? 30.681 4.139 0.417 1.00 92.19 451 MET A O 1
ATOM 3436 N N . VAL A 1 452 ? 29.488 2.724 -0.843 1.00 89.50 452 VAL A N 1
ATOM 3437 C CA . VAL A 1 452 ? 30.582 1.774 -1.099 1.00 89.50 452 VAL A CA 1
ATOM 3438 C C . VAL A 1 452 ? 30.783 1.658 -2.598 1.00 89.50 452 VAL A C 1
ATOM 3440 O O . VAL A 1 452 ? 29.876 1.255 -3.316 1.00 89.50 452 VAL A O 1
ATOM 3443 N N . GLY A 1 453 ? 31.959 2.030 -3.085 1.00 87.94 453 GLY A N 1
ATOM 3444 C CA . GLY A 1 453 ? 32.319 1.924 -4.495 1.00 87.94 453 GLY A CA 1
ATOM 3445 C C . GLY A 1 453 ? 32.895 0.549 -4.791 1.00 87.94 453 GLY A C 1
ATOM 3446 O O . GLY A 1 453 ? 33.656 0.012 -3.989 1.00 87.94 453 GLY A O 1
ATOM 3447 N N . TYR A 1 454 ? 32.589 -0.004 -5.958 1.00 87.75 454 TYR A N 1
ATOM 3448 C CA . TYR A 1 454 ? 33.049 -1.321 -6.396 1.00 87.75 454 TYR A CA 1
ATOM 3449 C C . TYR A 1 454 ? 33.649 -1.247 -7.796 1.00 87.75 454 TYR A C 1
ATOM 3451 O O . TYR A 1 454 ? 33.220 -0.445 -8.624 1.00 87.75 454 TYR A O 1
ATOM 3459 N N . ARG A 1 455 ? 34.624 -2.107 -8.094 1.00 86.69 455 ARG A N 1
ATOM 3460 C CA . ARG A 1 455 ? 35.161 -2.332 -9.443 1.00 86.69 455 ARG A CA 1
ATOM 3461 C C . ARG A 1 455 ? 34.271 -3.307 -10.214 1.00 86.69 455 ARG A C 1
ATOM 3463 O O . ARG A 1 455 ? 33.323 -3.873 -9.681 1.00 86.69 455 ARG A O 1
ATOM 3470 N N . THR A 1 456 ? 34.563 -3.501 -11.500 1.00 81.94 456 THR A N 1
ATOM 3471 C CA . THR A 1 456 ? 33.779 -4.391 -12.377 1.00 81.94 456 THR A CA 1
ATOM 3472 C C . THR A 1 456 ? 33.765 -5.840 -11.880 1.00 81.94 456 THR A C 1
ATOM 3474 O O . THR A 1 456 ? 32.785 -6.543 -12.088 1.00 81.94 456 THR A O 1
ATOM 3477 N N . ASP A 1 457 ? 34.822 -6.273 -11.192 1.00 84.00 457 ASP A N 1
ATOM 3478 C CA . ASP A 1 457 ? 34.955 -7.612 -10.607 1.00 84.00 457 ASP A CA 1
ATOM 3479 C C . ASP A 1 457 ? 34.292 -7.766 -9.223 1.00 84.00 457 ASP A C 1
ATOM 3481 O O . ASP A 1 457 ? 34.421 -8.819 -8.605 1.00 84.00 457 ASP A O 1
ATOM 3485 N N . GLY A 1 458 ? 33.617 -6.725 -8.724 1.00 84.38 458 GLY A N 1
ATOM 3486 C CA . GLY A 1 458 ? 32.988 -6.707 -7.401 1.00 84.38 458 GLY A CA 1
ATOM 3487 C C . GLY A 1 458 ? 33.939 -6.411 -6.240 1.00 84.38 458 GLY A C 1
ATOM 3488 O O . GLY A 1 458 ? 33.510 -6.376 -5.088 1.00 84.38 458 GLY A O 1
ATOM 3489 N N . SER A 1 459 ? 35.226 -6.145 -6.495 1.00 88.38 459 SER A N 1
ATOM 3490 C CA . SER A 1 459 ? 36.144 -5.698 -5.442 1.00 88.38 459 SER A CA 1
ATOM 3491 C C . SER A 1 459 ? 35.839 -4.263 -5.000 1.00 88.38 459 SER A C 1
ATOM 3493 O O . SER A 1 459 ? 35.574 -3.389 -5.824 1.00 88.38 459 SER A O 1
ATOM 3495 N N . ILE A 1 460 ? 35.914 -3.990 -3.695 1.00 89.81 460 ILE A N 1
ATOM 3496 C CA . ILE A 1 460 ? 35.656 -2.650 -3.147 1.00 89.81 460 ILE A CA 1
ATOM 3497 C C . ILE A 1 460 ? 36.769 -1.676 -3.576 1.00 89.81 460 ILE A C 1
ATOM 3499 O O . ILE A 1 460 ? 37.966 -1.968 -3.475 1.00 89.81 460 ILE A O 1
ATOM 3503 N N . VAL A 1 461 ? 36.360 -0.510 -4.071 1.00 90.50 461 VAL A N 1
ATOM 3504 C CA . VAL A 1 461 ? 37.207 0.648 -4.385 1.00 90.50 461 VAL A CA 1
ATOM 3505 C C . VAL A 1 461 ? 37.437 1.471 -3.124 1.00 90.50 461 VAL A C 1
ATOM 3507 O O . VAL A 1 461 ? 38.581 1.704 -2.751 1.00 90.50 461 VAL A O 1
ATOM 3510 N N . GLY A 1 462 ? 36.358 1.826 -2.426 1.00 90.75 462 GLY A N 1
ATOM 3511 C CA . GLY A 1 462 ? 36.402 2.638 -1.219 1.00 90.75 462 GLY A CA 1
ATOM 3512 C C . GLY A 1 462 ? 35.035 2.754 -0.553 1.00 90.75 462 GLY A C 1
ATOM 3513 O O . GLY A 1 462 ? 34.021 2.358 -1.123 1.00 90.75 462 GLY A O 1
ATOM 3514 N N . ASN A 1 463 ? 35.029 3.308 0.659 1.00 92.69 463 ASN A N 1
ATOM 3515 C CA . ASN A 1 463 ? 33.822 3.610 1.426 1.00 92.69 463 ASN A CA 1
ATOM 3516 C C . ASN A 1 463 ? 33.796 5.108 1.737 1.00 92.69 463 ASN A C 1
ATOM 3518 O O . ASN A 1 463 ? 34.812 5.660 2.159 1.00 92.69 463 ASN A O 1
ATOM 3522 N N . ARG A 1 464 ? 32.634 5.743 1.599 1.00 92.81 464 ARG A N 1
ATOM 3523 C CA . ARG A 1 464 ? 32.404 7.150 1.927 1.00 92.81 464 ARG A CA 1
ATOM 3524 C C . ARG A 1 464 ? 31.160 7.295 2.796 1.00 92.81 464 ARG A C 1
ATOM 3526 O O . ARG A 1 464 ? 30.174 6.602 2.588 1.00 92.81 464 ARG A O 1
ATOM 3533 N N . SER A 1 465 ? 31.202 8.215 3.753 1.00 94.19 465 SER A N 1
ATOM 3534 C CA . SER A 1 465 ? 30.081 8.543 4.635 1.00 94.19 465 SER A CA 1
ATOM 3535 C C . SER A 1 465 ? 29.760 10.024 4.514 1.00 94.19 465 SER A C 1
ATOM 3537 O O . SER A 1 465 ? 30.659 10.841 4.685 1.00 94.19 465 SER A O 1
ATOM 3539 N N . GLU A 1 466 ? 28.493 10.368 4.313 1.00 94.94 466 GLU A N 1
ATOM 3540 C CA . GLU A 1 466 ? 28.025 11.756 4.257 1.00 94.94 466 GLU A CA 1
ATOM 3541 C C . GLU A 1 466 ? 26.876 11.986 5.234 1.00 94.94 466 GLU A C 1
ATOM 3543 O O . GLU A 1 466 ? 25.937 11.196 5.278 1.00 94.94 466 GLU A O 1
ATOM 3548 N N . THR A 1 467 ? 26.935 13.066 6.019 1.00 95.56 467 THR A N 1
ATOM 3549 C CA . THR A 1 467 ? 25.828 13.486 6.891 1.00 95.56 467 THR A CA 1
ATOM 3550 C C . THR A 1 467 ? 25.129 14.687 6.278 1.00 95.56 467 THR A C 1
ATOM 3552 O O . THR A 1 467 ? 25.699 15.771 6.171 1.00 95.56 467 THR A O 1
ATOM 3555 N N . LEU A 1 468 ? 23.867 14.496 5.913 1.00 91.88 468 LEU A N 1
ATOM 3556 C CA . LEU A 1 468 ? 23.008 15.504 5.309 1.00 91.88 468 LEU A CA 1
ATOM 3557 C C . LEU A 1 468 ? 22.091 16.077 6.386 1.00 91.88 468 LEU A C 1
ATOM 3559 O O . LEU A 1 468 ? 21.372 15.327 7.045 1.00 91.88 468 LEU A O 1
ATOM 3563 N N . ALA A 1 469 ? 22.082 17.399 6.561 1.00 94.19 469 ALA A N 1
ATOM 3564 C CA . ALA A 1 469 ? 21.083 18.054 7.407 1.00 94.19 469 ALA A CA 1
ATOM 3565 C C . ALA A 1 469 ? 19.659 17.834 6.858 1.00 94.19 469 ALA A C 1
ATOM 3567 O O . ALA A 1 469 ? 19.493 17.498 5.686 1.00 94.19 469 ALA A O 1
ATOM 3568 N N . ALA A 1 470 ? 18.635 18.022 7.692 1.00 88.19 470 ALA A N 1
ATOM 3569 C CA . ALA A 1 470 ? 17.234 17.978 7.265 1.00 88.19 470 ALA A CA 1
ATOM 3570 C C . ALA A 1 470 ? 16.992 18.918 6.066 1.00 88.19 470 ALA A C 1
ATOM 3572 O O . ALA A 1 470 ? 17.359 20.093 6.123 1.00 88.19 470 ALA A O 1
ATOM 3573 N N . GLY A 1 471 ? 16.420 18.403 4.975 1.00 78.56 471 GLY A N 1
ATOM 3574 C CA . GLY A 1 471 ? 16.190 19.144 3.727 1.00 78.56 471 GLY A CA 1
ATOM 3575 C C . GLY A 1 471 ? 17.430 19.368 2.848 1.00 78.56 471 GLY A C 1
ATOM 3576 O O . GLY A 1 471 ? 17.305 19.928 1.760 1.00 78.56 471 GLY A O 1
ATOM 3577 N N . ALA A 1 472 ? 18.628 18.963 3.285 1.00 86.88 472 ALA A N 1
ATOM 3578 C CA . ALA A 1 472 ? 19.858 19.246 2.552 1.00 86.88 472 ALA A CA 1
ATOM 3579 C C . ALA A 1 472 ? 19.971 18.421 1.265 1.00 86.88 472 ALA A C 1
ATOM 3581 O O . ALA A 1 472 ? 19.612 17.242 1.222 1.00 86.88 472 ALA A O 1
ATOM 3582 N N . THR A 1 473 ? 20.553 19.050 0.244 1.00 81.88 473 THR A N 1
ATOM 3583 C CA . THR A 1 473 ? 20.911 18.426 -1.031 1.00 81.88 473 THR A CA 1
ATOM 3584 C C . THR A 1 473 ? 22.428 18.467 -1.217 1.00 81.88 473 THR A C 1
ATOM 3586 O O . THR A 1 473 ? 23.045 19.517 -1.037 1.00 81.88 473 THR A O 1
ATOM 3589 N N . LEU A 1 474 ? 23.036 17.339 -1.585 1.00 88.19 474 LEU A N 1
ATOM 3590 C CA . LEU A 1 474 ? 24.457 17.220 -1.911 1.00 88.19 474 LEU A CA 1
ATOM 3591 C C . LEU A 1 474 ? 24.611 16.619 -3.306 1.00 88.19 474 LEU A C 1
ATOM 3593 O O . LEU A 1 474 ? 24.043 15.573 -3.602 1.00 88.19 474 LEU A O 1
ATOM 3597 N N . ARG A 1 475 ? 25.404 17.276 -4.149 1.00 85.56 475 ARG A N 1
ATOM 3598 C CA . ARG A 1 475 ? 25.787 16.792 -5.476 1.00 85.56 475 ARG A CA 1
ATOM 3599 C C . ARG A 1 475 ? 27.260 16.406 -5.442 1.00 85.56 475 ARG A C 1
ATOM 3601 O O . ARG A 1 475 ? 28.067 17.196 -4.963 1.00 85.56 475 ARG A O 1
ATOM 3608 N N . LEU A 1 476 ? 27.576 15.218 -5.941 1.00 86.62 476 LEU A N 1
ATOM 3609 C CA . LEU A 1 476 ? 28.927 14.675 -6.034 1.00 86.62 476 LEU A CA 1
ATOM 3610 C C . LEU A 1 476 ? 29.206 14.288 -7.486 1.00 86.62 476 LEU A C 1
ATOM 3612 O O . LEU A 1 476 ? 28.506 13.444 -8.044 1.00 86.62 476 L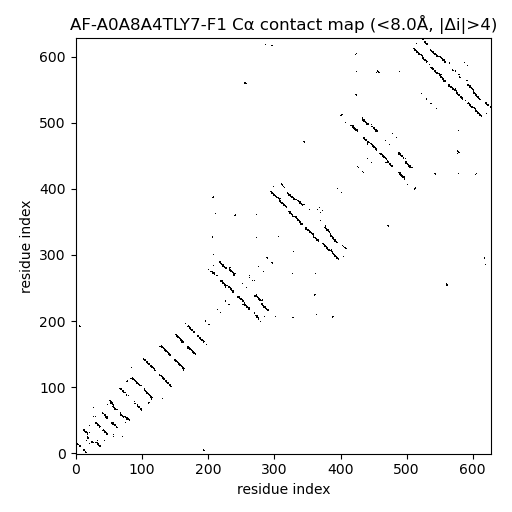EU A O 1
ATOM 3616 N N . GLY A 1 477 ? 30.217 14.886 -8.105 1.00 82.50 477 GLY A N 1
ATOM 3617 C CA . GLY A 1 477 ? 30.770 14.393 -9.365 1.00 82.50 477 GLY A CA 1
ATOM 3618 C C . GLY A 1 477 ? 31.520 13.075 -9.164 1.00 82.50 477 GLY A C 1
ATOM 3619 O O . GLY A 1 477 ? 31.937 12.760 -8.052 1.00 82.50 477 GLY A O 1
ATOM 3620 N N . GLN A 1 478 ? 31.721 12.311 -10.238 1.00 79.94 478 GLN A N 1
ATOM 3621 C CA . GLN A 1 478 ? 32.425 11.022 -10.216 1.00 79.94 478 GLN A CA 1
ATOM 3622 C C . GLN A 1 478 ? 33.755 11.074 -9.446 1.00 79.94 478 GLN A C 1
ATOM 3624 O O . GLN A 1 478 ? 33.980 10.245 -8.565 1.00 79.94 478 GLN A O 1
ATOM 3629 N N . ASP A 1 479 ? 34.593 12.074 -9.732 1.00 83.00 479 ASP A N 1
ATOM 3630 C CA . ASP A 1 479 ? 35.894 12.251 -9.073 1.00 83.00 479 ASP A CA 1
ATOM 3631 C C . ASP A 1 479 ? 35.758 12.621 -7.594 1.00 83.00 479 ASP A C 1
ATOM 3633 O O . ASP A 1 479 ? 36.664 12.384 -6.799 1.00 83.00 479 ASP A O 1
ATOM 3637 N N . GLU A 1 480 ? 34.622 13.193 -7.204 1.00 87.12 480 GLU A N 1
ATOM 3638 C CA . GLU A 1 480 ? 34.371 13.547 -5.819 1.00 87.12 480 GLU A CA 1
ATOM 3639 C C . GLU A 1 480 ? 33.985 12.302 -5.027 1.00 87.12 480 GLU A C 1
ATOM 3641 O O . GLU A 1 480 ? 34.484 12.161 -3.918 1.00 87.12 480 GLU A O 1
ATOM 3646 N N . VAL A 1 481 ? 33.153 11.389 -5.559 1.00 84.81 481 VAL A N 1
ATOM 3647 C CA . VAL A 1 481 ? 32.558 10.272 -4.790 1.00 84.81 481 VAL A CA 1
ATOM 3648 C C . VAL A 1 481 ? 33.611 9.416 -4.072 1.00 84.81 481 VAL A C 1
ATOM 3650 O O . VAL A 1 481 ? 33.435 9.149 -2.884 1.00 84.81 481 VAL A O 1
ATOM 3653 N N . PHE A 1 482 ? 34.707 9.046 -4.741 1.00 87.12 482 PHE A N 1
ATOM 3654 C CA . PHE A 1 482 ? 35.782 8.215 -4.175 1.00 87.12 482 PHE A CA 1
ATOM 3655 C C . PHE A 1 482 ? 37.184 8.774 -4.472 1.00 87.12 482 PHE A C 1
ATOM 3657 O O . PHE A 1 482 ? 38.080 8.032 -4.859 1.00 87.12 482 PHE A O 1
ATOM 3664 N N . ASP A 1 483 ? 37.372 10.088 -4.303 1.00 86.19 483 ASP A N 1
ATOM 3665 C CA . ASP A 1 483 ? 38.679 10.767 -4.401 1.00 86.19 483 ASP A CA 1
ATOM 3666 C C . ASP A 1 483 ? 39.440 10.512 -5.725 1.00 86.19 483 ASP A C 1
ATOM 3668 O O . ASP A 1 483 ? 40.670 10.414 -5.757 1.00 86.19 483 ASP A O 1
ATOM 3672 N N . GLY A 1 484 ? 38.705 10.416 -6.836 1.00 82.25 484 GLY A N 1
ATOM 3673 C CA . GLY A 1 484 ? 39.242 10.169 -8.177 1.00 82.25 484 GLY A CA 1
ATOM 3674 C C . GLY A 1 484 ? 39.513 8.699 -8.509 1.00 82.25 484 GLY A C 1
ATOM 3675 O O . GLY A 1 484 ? 39.963 8.413 -9.621 1.00 82.25 484 GLY A O 1
ATOM 3676 N N . ASP A 1 485 ? 39.240 7.760 -7.597 1.00 82.00 485 ASP A N 1
ATOM 3677 C CA . ASP A 1 485 ? 39.328 6.338 -7.918 1.00 82.00 485 ASP A CA 1
ATOM 3678 C C . ASP A 1 485 ? 38.194 5.923 -8.868 1.00 82.00 485 ASP A C 1
ATOM 3680 O O . ASP A 1 485 ? 37.008 6.160 -8.626 1.00 82.00 485 ASP A O 1
ATOM 3684 N N . GLU A 1 486 ? 38.554 5.233 -9.952 1.00 80.56 486 GLU A N 1
ATOM 3685 C CA . GLU A 1 486 ? 37.574 4.678 -10.881 1.00 80.56 486 GLU A CA 1
ATOM 3686 C C . GLU A 1 486 ? 36.753 3.572 -10.204 1.00 80.56 486 GLU A C 1
ATOM 3688 O O . GLU A 1 486 ? 37.281 2.540 -9.773 1.00 80.56 486 GLU A O 1
ATOM 3693 N N . PHE A 1 487 ? 35.434 3.758 -10.177 1.00 83.75 487 PHE A N 1
ATOM 3694 C CA . PHE A 1 487 ? 34.481 2.751 -9.732 1.00 83.75 487 PHE A CA 1
ATOM 3695 C C . PHE A 1 487 ? 33.513 2.371 -10.857 1.00 83.75 487 PHE A C 1
ATOM 3697 O O . PHE A 1 487 ? 33.165 3.142 -11.748 1.00 83.75 487 PHE A O 1
ATOM 3704 N N . SER A 1 488 ? 33.104 1.111 -10.831 1.00 80.12 488 SER A N 1
ATOM 3705 C CA . SER A 1 488 ? 32.190 0.491 -11.778 1.00 80.12 488 SER A CA 1
ATOM 3706 C C . SER A 1 488 ? 30.740 0.591 -11.344 1.00 80.12 488 SER A C 1
ATOM 3708 O O . SER A 1 488 ? 29.868 0.482 -12.201 1.00 80.12 488 SER A O 1
ATOM 3710 N N . HIS A 1 489 ? 30.469 0.632 -10.052 1.00 84.69 489 HIS A N 1
ATOM 3711 C CA . HIS A 1 489 ? 29.137 0.768 -9.485 1.00 84.69 489 HIS A CA 1
ATOM 3712 C C . HIS A 1 489 ? 29.278 1.085 -7.997 1.00 84.69 489 HIS A C 1
ATOM 3714 O O . HIS A 1 489 ? 30.366 0.942 -7.437 1.00 84.69 489 HIS A O 1
ATOM 3720 N N . MET A 1 490 ? 28.206 1.546 -7.370 1.00 87.25 490 MET A N 1
ATOM 3721 C CA . MET A 1 490 ? 28.221 1.939 -5.966 1.00 87.25 490 MET A CA 1
ATOM 3722 C C . MET A 1 490 ? 27.006 1.378 -5.246 1.00 87.25 490 MET A C 1
ATOM 3724 O O . MET A 1 490 ? 25.914 1.419 -5.803 1.00 87.25 490 MET A O 1
ATOM 3728 N N . SER A 1 491 ? 27.182 0.891 -4.021 1.00 85.31 491 SER A N 1
ATOM 3729 C CA . SER A 1 491 ? 26.062 0.679 -3.115 1.00 85.31 491 SER A CA 1
ATOM 3730 C C . SER A 1 491 ? 25.876 1.870 -2.189 1.00 85.31 491 SER A C 1
ATOM 3732 O O . SER A 1 491 ? 26.852 2.522 -1.813 1.00 85.31 491 SER A O 1
ATOM 3734 N N . THR A 1 492 ? 24.640 2.167 -1.806 1.00 84.12 492 THR A N 1
ATOM 3735 C CA . THR A 1 492 ? 24.350 3.161 -0.770 1.00 84.12 492 THR A CA 1
ATOM 3736 C C . THR A 1 492 ? 23.516 2.560 0.340 1.00 84.12 492 THR A C 1
ATOM 3738 O O . THR A 1 492 ? 22.652 1.751 0.042 1.00 84.12 492 THR A O 1
ATOM 3741 N N . VAL A 1 493 ? 23.745 2.978 1.584 1.00 83.12 493 VAL A N 1
ATOM 3742 C CA . VAL A 1 493 ? 22.967 2.601 2.770 1.00 83.12 493 VAL A CA 1
ATOM 3743 C C . VAL A 1 493 ? 22.693 3.868 3.574 1.00 83.12 493 VAL A C 1
ATOM 3745 O O . VAL A 1 493 ? 23.620 4.464 4.121 1.00 83.12 493 VAL A O 1
ATOM 3748 N N . GLY A 1 494 ? 21.440 4.309 3.640 1.00 85.25 494 GLY A N 1
ATOM 3749 C CA . GLY A 1 494 ? 21.041 5.526 4.359 1.00 85.25 494 GLY A CA 1
ATOM 3750 C C . GLY A 1 494 ? 19.705 5.367 5.075 1.00 85.25 494 GLY A C 1
ATOM 3751 O O . GLY A 1 494 ? 19.028 4.356 4.912 1.00 85.25 494 GLY A O 1
ATOM 3752 N N . GLY A 1 495 ? 19.326 6.354 5.890 1.00 76.31 495 GLY A N 1
ATOM 3753 C CA . GLY A 1 495 ? 17.966 6.410 6.432 1.00 76.31 495 GLY A CA 1
ATOM 3754 C C . GLY A 1 495 ? 16.936 6.538 5.307 1.00 76.31 495 GLY A C 1
ATOM 3755 O O . GLY A 1 495 ? 17.237 7.138 4.278 1.00 76.31 495 GLY A O 1
ATOM 3756 N N . ALA A 1 496 ? 15.724 6.025 5.516 1.00 73.75 496 ALA A N 1
ATOM 3757 C CA . ALA A 1 496 ? 14.649 5.984 4.511 1.00 73.75 496 ALA A CA 1
ATOM 3758 C C . ALA A 1 496 ? 14.228 7.352 3.951 1.00 73.75 496 ALA A C 1
ATOM 3760 O O . ALA A 1 496 ? 13.584 7.464 2.913 1.00 73.75 496 ALA A O 1
ATOM 3761 N N . SER A 1 497 ? 14.596 8.428 4.640 1.00 79.94 497 SER A N 1
ATOM 3762 C CA . SER A 1 497 ? 14.366 9.785 4.169 1.00 79.94 497 SER A CA 1
ATOM 3763 C C . SER A 1 497 ? 15.445 10.295 3.206 1.00 79.94 497 SER A C 1
ATOM 3765 O O . SER A 1 497 ? 15.264 11.359 2.612 1.00 79.94 497 SER A O 1
ATOM 3767 N N . ILE A 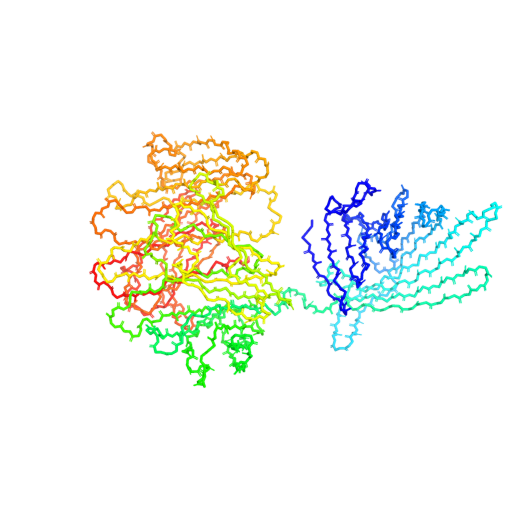1 498 ? 16.551 9.569 3.007 1.00 80.44 498 ILE A N 1
ATOM 3768 C CA . ILE A 1 498 ? 17.568 9.908 2.012 1.00 80.44 498 ILE A CA 1
ATOM 3769 C C . ILE A 1 498 ? 17.155 9.383 0.639 1.00 80.44 498 ILE A C 1
ATOM 3771 O O . ILE A 1 498 ? 17.125 8.186 0.385 1.00 80.44 498 ILE A O 1
ATOM 3775 N N . THR A 1 499 ? 16.917 10.297 -0.293 1.00 76.69 499 THR A N 1
ATOM 3776 C CA . THR A 1 499 ? 16.791 9.974 -1.713 1.00 76.69 499 THR A CA 1
ATOM 3777 C C . THR A 1 499 ? 18.157 10.054 -2.379 1.00 76.69 499 THR A C 1
ATOM 3779 O O . THR A 1 499 ? 18.821 11.088 -2.319 1.00 76.69 499 THR A O 1
ATOM 3782 N N . VAL A 1 500 ? 18.549 8.983 -3.063 1.00 76.75 500 VAL A N 1
ATOM 3783 C CA . VAL A 1 500 ? 19.714 8.968 -3.954 1.00 76.75 500 VAL A CA 1
ATOM 3784 C C . VAL A 1 500 ? 19.233 9.103 -5.395 1.00 76.75 500 VAL A C 1
ATOM 3786 O O . VAL A 1 500 ? 18.152 8.642 -5.753 1.00 76.75 500 VAL A O 1
ATOM 3789 N N . SER A 1 501 ? 19.975 9.780 -6.255 1.00 74.44 501 SER A N 1
ATOM 3790 C CA . SER A 1 501 ? 19.692 9.863 -7.688 1.00 74.44 501 SER A CA 1
ATOM 3791 C C . SER A 1 501 ? 21.006 9.939 -8.442 1.00 74.44 501 SER A C 1
ATOM 3793 O O . SER A 1 501 ? 21.942 10.577 -7.973 1.00 74.44 501 SER A O 1
ATOM 3795 N N . VAL A 1 502 ? 21.093 9.279 -9.592 1.00 68.94 502 VAL A N 1
ATOM 3796 C CA . VAL A 1 502 ? 22.316 9.262 -10.396 1.00 68.94 502 VAL A CA 1
ATOM 3797 C C . VAL A 1 502 ? 22.031 9.838 -11.767 1.00 68.94 502 VAL A C 1
ATOM 3799 O O . VAL A 1 502 ? 21.110 9.406 -12.454 1.00 68.94 502 VAL A O 1
ATOM 3802 N N . GLY A 1 503 ? 22.819 10.839 -12.142 1.00 64.69 503 GLY A N 1
ATOM 3803 C CA . GLY A 1 503 ? 22.849 11.429 -13.468 1.00 64.69 503 GLY A CA 1
ATOM 3804 C C . GLY A 1 503 ? 24.079 10.991 -14.237 1.00 64.69 503 GLY A C 1
ATOM 3805 O O . GLY A 1 503 ? 25.146 10.816 -13.665 1.00 64.69 503 GLY A O 1
ATOM 3806 N N . TYR A 1 504 ? 23.934 10.858 -15.551 1.00 68.12 504 TYR A N 1
ATOM 3807 C CA . TYR A 1 504 ? 25.048 10.621 -16.463 1.00 68.12 504 TYR A CA 1
ATOM 3808 C C . TYR A 1 504 ? 25.101 11.791 -17.428 1.00 68.12 504 TYR A C 1
ATOM 3810 O O . TYR A 1 504 ? 24.134 12.034 -18.136 1.00 68.12 504 TYR A O 1
ATOM 3818 N N . ARG A 1 505 ? 26.203 12.529 -17.460 1.00 62.59 505 ARG A N 1
ATOM 3819 C CA . ARG A 1 505 ? 26.424 13.707 -18.291 1.00 62.59 505 ARG A CA 1
ATOM 3820 C C . ARG A 1 505 ? 27.293 13.348 -19.485 1.00 62.59 505 ARG A C 1
ATOM 3822 O O . ARG A 1 505 ? 28.419 12.927 -19.297 1.00 62.59 505 ARG A O 1
ATOM 3829 N N . ALA A 1 506 ? 26.831 13.565 -20.712 1.00 61.69 506 ALA A N 1
ATOM 3830 C CA . ALA A 1 506 ? 27.683 13.375 -21.885 1.00 61.69 506 ALA A CA 1
ATOM 3831 C C . ALA A 1 506 ? 28.892 14.341 -21.875 1.00 61.69 506 ALA A C 1
ATOM 3833 O O . ALA A 1 506 ? 28.707 15.549 -21.725 1.00 61.69 506 ALA A O 1
ATOM 3834 N N . ILE A 1 507 ? 30.111 13.821 -22.056 1.00 61.66 507 ILE A N 1
ATOM 3835 C CA . ILE A 1 507 ? 31.367 14.602 -22.101 1.00 61.66 507 ILE A CA 1
ATOM 3836 C C . ILE A 1 507 ? 32.000 14.692 -23.491 1.00 61.66 507 ILE A C 1
ATOM 3838 O O . ILE A 1 507 ? 32.902 15.500 -23.704 1.00 61.66 507 ILE A O 1
ATOM 3842 N N . ALA A 1 508 ? 31.541 13.880 -24.443 1.00 60.19 508 ALA A N 1
ATOM 3843 C CA . ALA A 1 508 ? 31.987 13.950 -25.828 1.00 60.19 508 ALA A CA 1
ATOM 3844 C C . ALA A 1 508 ? 30.986 14.747 -26.677 1.00 60.19 508 ALA A C 1
ATOM 3846 O O . ALA A 1 508 ? 29.784 14.464 -26.656 1.00 60.19 508 ALA A O 1
ATOM 3847 N N . ASP A 1 509 ? 31.489 15.694 -27.475 1.00 53.59 509 ASP A N 1
ATOM 3848 C CA . ASP A 1 509 ? 30.717 16.300 -28.561 1.00 53.59 509 ASP A CA 1
ATOM 3849 C C . ASP A 1 509 ? 30.182 15.161 -29.449 1.00 53.59 509 ASP A C 1
ATOM 3851 O O . ASP A 1 509 ? 30.972 14.380 -29.976 1.00 53.59 509 ASP A O 1
ATOM 3855 N N . GLN A 1 510 ? 28.855 15.078 -29.624 1.00 53.12 510 GLN A N 1
ATOM 3856 C CA . GLN A 1 510 ? 28.112 14.055 -30.397 1.00 53.12 510 GLN A CA 1
ATOM 3857 C C . GLN A 1 510 ? 27.670 12.773 -29.663 1.00 53.12 510 GLN A C 1
ATOM 3859 O O . GLN A 1 510 ? 27.082 11.902 -30.304 1.00 53.12 510 GLN A O 1
ATOM 3864 N N . ALA A 1 511 ? 27.850 12.648 -28.346 1.00 48.56 511 ALA A N 1
ATOM 3865 C CA . ALA A 1 511 ? 27.143 11.606 -27.596 1.00 48.56 511 ALA A CA 1
ATOM 3866 C C . ALA A 1 511 ? 25.670 12.016 -27.413 1.00 48.56 511 ALA A C 1
ATOM 3868 O O . ALA A 1 511 ? 25.363 12.967 -26.693 1.00 48.56 511 ALA A O 1
ATOM 3869 N N . ALA A 1 512 ? 24.753 11.333 -28.098 1.00 47.84 512 ALA A N 1
ATOM 3870 C CA . ALA A 1 512 ? 23.330 11.499 -27.839 1.00 47.84 512 ALA A CA 1
ATOM 3871 C C . ALA A 1 512 ? 22.955 10.781 -26.533 1.00 47.84 512 ALA A C 1
ATOM 3873 O O . ALA A 1 512 ? 23.578 9.787 -26.153 1.00 47.84 512 ALA A O 1
ATOM 3874 N N . THR A 1 513 ? 21.976 11.326 -25.812 1.00 47.78 513 THR A N 1
ATOM 3875 C CA . THR A 1 513 ? 21.628 10.881 -24.460 1.00 47.78 513 THR A CA 1
ATOM 3876 C C . THR A 1 513 ? 21.276 9.400 -24.419 1.00 47.78 513 THR A C 1
ATOM 3878 O O . THR A 1 513 ? 20.457 8.918 -25.200 1.00 47.78 513 THR A O 1
ATOM 3881 N N . ALA A 1 514 ? 21.886 8.698 -23.464 1.00 50.31 514 ALA A N 1
ATOM 3882 C CA . ALA A 1 514 ? 21.454 7.373 -23.072 1.00 50.31 514 ALA A CA 1
ATOM 3883 C C . ALA A 1 514 ? 20.175 7.502 -22.241 1.00 50.31 514 ALA A C 1
ATOM 3885 O O . ALA A 1 514 ? 20.186 8.163 -21.202 1.00 50.31 514 ALA A O 1
ATOM 3886 N N . TYR A 1 515 ? 19.069 6.896 -22.678 1.00 55.41 515 TYR A N 1
ATOM 3887 C CA . TYR A 1 515 ? 18.000 6.594 -21.724 1.00 55.41 515 TYR A CA 1
ATOM 3888 C C . TYR A 1 515 ? 18.529 5.532 -20.764 1.00 55.41 515 TYR A C 1
ATOM 3890 O O . TYR A 1 515 ? 19.126 4.560 -21.223 1.00 55.41 515 TYR A O 1
ATOM 3898 N N . VAL A 1 516 ? 18.306 5.752 -19.469 1.00 58.09 516 VAL A N 1
ATOM 3899 C CA . VAL A 1 516 ? 18.723 4.893 -18.362 1.00 58.09 516 VAL A CA 1
ATOM 3900 C C . VAL A 1 516 ? 17.462 4.531 -17.588 1.00 58.09 516 VAL A C 1
ATOM 3902 O O . VAL A 1 516 ? 16.925 5.371 -16.871 1.00 58.09 516 VAL A O 1
ATOM 3905 N N . HIS A 1 517 ? 16.962 3.308 -17.743 1.00 62.09 517 HIS A N 1
ATOM 3906 C CA . HIS A 1 517 ? 16.078 2.748 -16.719 1.00 62.09 517 HIS A CA 1
ATOM 3907 C C . HIS A 1 517 ? 16.920 1.957 -15.742 1.00 62.09 517 HIS A C 1
ATOM 3909 O O . HIS A 1 517 ? 17.784 1.206 -16.184 1.00 62.09 517 HIS A O 1
ATOM 3915 N N . GLU A 1 518 ? 16.635 2.113 -14.458 1.00 62.50 518 GLU A N 1
ATOM 3916 C CA . GLU A 1 518 ? 17.248 1.388 -13.353 1.00 62.50 518 GLU A CA 1
ATOM 3917 C C . GLU A 1 518 ? 16.180 0.503 -12.712 1.00 62.50 518 GLU A C 1
ATOM 3919 O O . GLU A 1 518 ? 15.093 0.994 -12.395 1.00 62.50 518 GLU A O 1
ATOM 3924 N N . SER A 1 519 ? 16.481 -0.783 -12.515 1.00 63.44 519 SER A N 1
ATOM 3925 C CA . SER A 1 519 ? 15.621 -1.652 -11.716 1.00 63.44 519 SER A CA 1
ATOM 3926 C C . SER A 1 519 ? 15.592 -1.128 -10.279 1.00 63.44 519 SER A C 1
ATOM 3928 O O . SER A 1 519 ? 16.624 -0.963 -9.623 1.00 63.44 519 SER A O 1
ATOM 3930 N N . THR A 1 520 ? 14.392 -0.823 -9.791 1.00 59.16 520 THR A N 1
ATOM 3931 C CA . THR A 1 520 ? 14.183 -0.209 -8.472 1.00 59.16 520 THR A CA 1
ATOM 3932 C C . THR A 1 520 ? 14.153 -1.225 -7.332 1.00 59.16 520 THR A C 1
ATOM 3934 O O . THR A 1 520 ? 14.042 -0.829 -6.176 1.00 59.16 520 THR A O 1
ATOM 3937 N N . ALA A 1 521 ? 14.234 -2.517 -7.647 1.00 61.00 521 ALA A N 1
ATOM 3938 C CA . ALA A 1 521 ? 14.243 -3.616 -6.694 1.00 61.00 521 ALA A CA 1
ATOM 3939 C C . ALA A 1 521 ? 15.295 -4.663 -7.084 1.00 61.00 521 ALA A C 1
ATOM 3941 O O . ALA A 1 521 ? 15.746 -4.711 -8.233 1.00 61.00 521 ALA A O 1
ATOM 3942 N N . GLU A 1 522 ? 15.664 -5.491 -6.106 1.00 69.56 522 GLU A N 1
ATOM 3943 C CA . GLU A 1 522 ? 16.384 -6.734 -6.352 1.00 69.56 522 GLU A CA 1
ATOM 3944 C C . GLU A 1 522 ? 15.440 -7.687 -7.092 1.00 69.56 522 GLU A C 1
ATOM 3946 O O . GLU A 1 522 ? 14.409 -8.096 -6.556 1.00 69.56 522 GLU A O 1
ATOM 3951 N N . GLU A 1 523 ? 15.771 -8.015 -8.336 1.00 72.62 523 GLU A N 1
ATOM 3952 C CA . GLU A 1 523 ? 14.919 -8.839 -9.192 1.00 72.62 523 GLU A CA 1
ATOM 3953 C C . GLU A 1 523 ? 15.690 -10.071 -9.673 1.00 72.62 523 GLU A C 1
ATOM 3955 O O . GLU A 1 523 ? 16.904 -10.032 -9.865 1.00 72.62 523 GLU A O 1
ATOM 3960 N N . ASN A 1 524 ? 14.979 -11.178 -9.898 1.00 84.50 524 ASN A N 1
ATOM 3961 C CA . ASN A 1 524 ? 15.517 -12.342 -10.617 1.00 84.50 524 ASN A CA 1
ATOM 3962 C C . ASN A 1 524 ? 15.144 -12.308 -12.107 1.00 84.50 524 ASN A C 1
ATOM 3964 O O . ASN A 1 524 ? 15.596 -13.146 -12.889 1.00 84.50 524 ASN A O 1
ATOM 3968 N N . SER A 1 525 ? 14.321 -11.345 -12.525 1.00 85.12 525 SER A N 1
ATOM 3969 C CA . SER A 1 525 ? 13.890 -11.168 -13.905 1.00 85.12 525 SER A CA 1
ATOM 3970 C C . SER A 1 525 ? 13.537 -9.708 -14.156 1.00 85.12 525 SER A C 1
ATOM 3972 O O . SER A 1 525 ? 12.888 -9.106 -13.324 1.00 85.12 525 SER A O 1
ATOM 3974 N N . VAL A 1 526 ? 13.883 -9.151 -15.314 1.00 83.19 526 VAL A N 1
ATOM 3975 C CA . VAL A 1 526 ? 13.393 -7.845 -15.776 1.00 83.19 526 VAL A CA 1
ATOM 3976 C C . VAL A 1 526 ? 13.049 -7.949 -17.257 1.00 83.19 526 VAL A C 1
ATOM 3978 O O . VAL A 1 526 ? 13.781 -8.568 -18.026 1.00 83.19 526 VAL A O 1
ATOM 3981 N N . GLN A 1 527 ? 11.934 -7.365 -17.691 1.00 81.94 527 GLN A N 1
ATOM 3982 C CA . GLN A 1 527 ? 11.533 -7.368 -19.101 1.00 81.94 527 GLN A CA 1
ATOM 3983 C C . GLN A 1 527 ? 11.401 -5.949 -19.628 1.00 81.94 527 GLN A C 1
ATOM 3985 O O . GLN A 1 527 ? 10.793 -5.086 -18.994 1.00 81.94 527 GLN A O 1
ATOM 3990 N N . ILE A 1 528 ? 11.950 -5.723 -20.817 1.00 78.56 528 ILE A N 1
ATOM 3991 C CA . ILE A 1 528 ? 12.004 -4.407 -21.440 1.00 78.56 528 ILE A CA 1
ATOM 3992 C C . ILE A 1 528 ? 11.561 -4.472 -22.879 1.00 78.56 528 ILE A C 1
ATOM 3994 O O . ILE A 1 528 ? 11.908 -5.396 -23.607 1.00 78.56 528 ILE A O 1
ATOM 3998 N N . TYR A 1 529 ? 10.823 -3.449 -23.286 1.00 74.44 529 TYR A N 1
ATOM 3999 C CA . TYR A 1 529 ? 10.321 -3.316 -24.639 1.00 74.44 529 TYR A CA 1
ATOM 4000 C C . TYR A 1 529 ? 11.340 -2.601 -25.508 1.00 74.44 529 TYR A C 1
ATOM 4002 O O . TYR A 1 529 ? 11.816 -1.517 -25.163 1.00 74.44 529 TYR A O 1
ATOM 4010 N N . LEU A 1 530 ? 11.653 -3.222 -26.644 1.00 69.50 530 LEU A N 1
ATOM 4011 C CA . LEU A 1 530 ? 12.626 -2.710 -27.598 1.00 69.50 530 LEU A CA 1
ATOM 4012 C C . LEU A 1 530 ? 12.074 -1.562 -28.468 1.00 69.50 530 LEU A C 1
ATOM 4014 O O . LEU A 1 530 ? 12.853 -0.822 -29.066 1.00 69.50 530 LEU A O 1
ATOM 4018 N N . GLY A 1 531 ? 10.747 -1.382 -28.488 1.00 62.50 531 GLY A N 1
ATOM 4019 C CA . GLY A 1 531 ? 10.047 -0.458 -29.383 1.00 62.50 531 GLY A CA 1
ATOM 4020 C C . GLY A 1 531 ? 9.843 -1.041 -30.788 1.00 62.50 531 GLY A C 1
ATOM 4021 O O . GLY A 1 531 ? 10.304 -2.137 -31.095 1.00 62.50 531 GLY A O 1
ATOM 4022 N N . GLU A 1 532 ? 9.119 -0.322 -31.649 1.00 54.31 532 GLU A N 1
ATOM 4023 C CA . GLU A 1 532 ? 8.985 -0.677 -33.069 1.00 54.31 532 GLU A CA 1
ATOM 4024 C C . GLU A 1 532 ? 10.218 -0.172 -33.842 1.00 54.31 532 GLU A C 1
ATOM 4026 O O . GLU A 1 532 ? 10.348 1.028 -34.081 1.00 54.31 532 GLU A O 1
ATOM 4031 N N . GLY A 1 533 ? 11.138 -1.069 -34.217 1.00 53.72 533 GLY A N 1
ATOM 4032 C CA . GLY A 1 533 ? 12.258 -0.761 -35.120 1.00 53.72 533 GLY A CA 1
ATOM 4033 C C . GLY A 1 533 ? 13.538 -1.564 -34.854 1.00 53.72 533 GLY A C 1
ATOM 4034 O O . GLY A 1 533 ? 13.876 -1.853 -33.713 1.00 53.72 533 GLY A O 1
ATOM 4035 N N . ASP A 1 534 ? 14.282 -1.888 -35.918 1.00 50.34 534 ASP A N 1
ATOM 4036 C CA . ASP A 1 534 ? 15.488 -2.746 -35.912 1.00 50.34 534 ASP A CA 1
ATOM 4037 C C . ASP A 1 534 ? 16.711 -2.180 -35.162 1.00 50.34 534 ASP A C 1
ATOM 4039 O O . ASP A 1 534 ? 17.797 -2.762 -35.198 1.00 50.34 534 ASP A O 1
ATOM 4043 N N . LEU A 1 535 ? 16.613 -1.018 -34.521 1.00 51.25 535 LEU A N 1
ATOM 4044 C CA . LEU A 1 535 ? 17.782 -0.296 -34.035 1.00 51.25 535 LEU A CA 1
ATOM 4045 C C . LEU A 1 535 ? 17.475 0.406 -32.717 1.00 51.25 535 LEU A C 1
ATOM 4047 O O . LEU A 1 535 ? 16.348 0.786 -32.436 1.00 51.25 535 LEU A O 1
ATOM 4051 N N . VAL A 1 536 ? 18.538 0.671 -31.963 1.00 54.56 536 VAL A N 1
ATOM 4052 C CA . VAL A 1 536 ? 18.578 1.549 -30.789 1.00 54.56 536 VAL A CA 1
ATOM 4053 C C . VAL A 1 536 ? 18.408 0.883 -29.406 1.00 54.56 536 VAL A C 1
ATOM 4055 O O . VAL A 1 536 ? 17.867 1.498 -28.492 1.00 54.56 536 VAL A O 1
ATOM 4058 N N . PHE A 1 537 ? 18.963 -0.318 -29.199 1.00 58.75 537 PHE A N 1
ATOM 4059 C CA . PHE A 1 537 ? 19.447 -0.740 -27.871 1.00 58.75 537 PHE A CA 1
ATOM 4060 C C . PHE A 1 537 ? 20.948 -0.985 -27.900 1.00 58.75 537 PHE A C 1
ATOM 4062 O O . PHE A 1 537 ? 21.420 -1.959 -28.492 1.00 58.75 537 PHE A O 1
ATOM 4069 N N . ASP A 1 538 ? 21.691 -0.119 -27.218 1.00 63.69 538 ASP A N 1
ATOM 4070 C CA . ASP A 1 538 ? 23.150 -0.197 -27.195 1.00 63.69 538 ASP A CA 1
ATOM 4071 C C . ASP A 1 538 ? 23.655 -1.076 -26.060 1.00 63.69 538 ASP A C 1
ATOM 4073 O O . ASP A 1 538 ? 24.734 -1.645 -26.179 1.00 63.69 538 ASP A O 1
ATOM 4077 N N . GLY A 1 539 ? 22.879 -1.273 -24.992 1.00 70.75 539 GLY A N 1
ATOM 4078 C CA . GLY A 1 539 ? 23.232 -2.285 -24.014 1.00 70.75 539 GLY A CA 1
ATOM 4079 C C . GLY A 1 539 ? 22.518 -2.216 -22.678 1.00 70.75 539 GLY A C 1
ATOM 4080 O O . GLY A 1 539 ? 21.539 -1.505 -22.490 1.00 70.75 539 GLY A O 1
ATOM 4081 N N . MET A 1 540 ? 23.039 -2.993 -21.743 1.00 83.69 540 MET A N 1
ATOM 4082 C CA . MET A 1 540 ? 22.623 -3.082 -20.355 1.00 83.69 540 MET A CA 1
ATOM 4083 C C . MET A 1 540 ? 23.871 -3.225 -19.483 1.00 83.69 540 MET A C 1
ATOM 4085 O O . MET A 1 540 ? 24.822 -3.912 -19.856 1.00 83.69 540 MET A O 1
ATOM 4089 N N . ALA A 1 541 ? 23.857 -2.599 -18.314 1.00 81.44 541 ALA A N 1
ATOM 4090 C CA . ALA A 1 541 ? 24.742 -2.899 -17.204 1.00 81.44 541 ALA A CA 1
ATOM 4091 C C . ALA A 1 541 ? 23.950 -3.667 -16.146 1.00 81.44 541 ALA A C 1
ATOM 4093 O O . ALA A 1 541 ? 22.915 -3.184 -15.711 1.00 81.44 541 ALA A O 1
ATOM 4094 N N . LEU A 1 542 ? 24.426 -4.829 -15.716 1.00 88.00 542 LEU A N 1
ATOM 4095 C CA . LEU A 1 542 ? 23.813 -5.591 -14.630 1.00 88.00 542 LEU A CA 1
ATOM 4096 C C . LEU A 1 542 ? 24.821 -5.835 -13.506 1.00 88.00 542 LEU A C 1
ATOM 4098 O O . LEU A 1 542 ? 26.014 -5.966 -13.780 1.00 88.00 542 LEU A O 1
ATOM 4102 N N . VAL A 1 543 ? 24.360 -5.890 -12.263 1.00 85.88 543 VAL A N 1
ATOM 4103 C CA . VAL A 1 543 ? 25.163 -6.193 -11.072 1.00 85.88 543 VAL A CA 1
ATOM 4104 C C . VAL A 1 543 ? 24.503 -7.352 -10.342 1.00 85.88 543 VAL A C 1
ATOM 4106 O O . VAL A 1 543 ? 23.325 -7.259 -10.009 1.00 85.88 543 VAL A O 1
ATOM 4109 N N . ASN A 1 544 ? 25.247 -8.430 -10.093 1.00 89.81 544 ASN A N 1
ATOM 4110 C CA . ASN A 1 544 ? 24.774 -9.518 -9.235 1.00 89.81 544 ASN A CA 1
ATOM 4111 C C . ASN A 1 544 ? 24.780 -9.041 -7.779 1.00 89.81 544 ASN A C 1
ATOM 4113 O O . ASN A 1 544 ? 25.834 -8.678 -7.268 1.00 89.81 544 ASN A O 1
ATOM 4117 N N . VAL A 1 545 ? 23.634 -9.055 -7.110 1.00 87.81 545 VAL A N 1
ATOM 4118 C CA . VAL A 1 545 ? 23.518 -8.624 -5.707 1.00 87.81 545 VAL A CA 1
ATOM 4119 C C . VAL A 1 545 ? 23.254 -9.795 -4.761 1.00 87.81 545 VAL A C 1
ATOM 4121 O O . VAL A 1 545 ? 23.219 -9.620 -3.545 1.00 87.81 545 VAL A O 1
ATOM 4124 N N . GLY A 1 546 ? 23.150 -11.007 -5.312 1.00 85.62 546 GLY A N 1
ATOM 4125 C CA . GLY A 1 546 ? 23.087 -12.249 -4.562 1.00 85.62 546 GLY A CA 1
ATOM 4126 C C . GLY A 1 546 ? 24.410 -12.631 -3.895 1.00 85.62 546 GLY A C 1
ATOM 4127 O O . GLY A 1 546 ? 25.496 -12.154 -4.225 1.00 85.62 546 GLY A O 1
ATOM 4128 N N . ALA A 1 547 ? 24.312 -13.548 -2.932 1.00 89.62 547 ALA A N 1
ATOM 4129 C CA . ALA A 1 547 ? 25.450 -14.019 -2.141 1.00 89.62 547 ALA A CA 1
ATOM 4130 C C . ALA A 1 547 ? 26.313 -15.081 -2.856 1.00 89.62 547 ALA A C 1
ATOM 4132 O O . ALA A 1 547 ? 27.362 -15.468 -2.334 1.00 89.62 547 ALA A O 1
ATOM 4133 N N . ALA A 1 548 ? 25.880 -15.571 -4.020 1.00 94.38 548 ALA A N 1
ATOM 4134 C CA . ALA A 1 548 ? 26.576 -16.569 -4.829 1.00 94.38 548 ALA A CA 1
ATOM 4135 C C . ALA A 1 548 ? 26.788 -16.066 -6.270 1.00 94.38 548 ALA A C 1
ATOM 4137 O O . ALA A 1 548 ? 26.140 -15.101 -6.674 1.00 94.38 548 ALA A O 1
ATOM 4138 N N . PRO A 1 549 ? 27.701 -16.674 -7.053 1.00 95.81 549 PRO A N 1
ATOM 4139 C CA . PRO A 1 549 ? 27.817 -16.363 -8.473 1.00 95.81 549 PRO A CA 1
ATOM 4140 C C . PRO A 1 549 ? 26.508 -16.621 -9.230 1.00 95.81 549 PRO A C 1
ATOM 4142 O O . PRO A 1 549 ? 25.789 -17.560 -8.891 1.00 95.81 549 PRO A O 1
ATOM 4145 N N . ALA A 1 550 ? 26.222 -15.795 -10.238 1.00 94.69 550 ALA A N 1
ATOM 4146 C CA . ALA A 1 550 ? 24.965 -15.808 -10.980 1.00 94.69 550 ALA A CA 1
ATOM 4147 C C . ALA A 1 550 ? 25.134 -16.233 -12.444 1.00 94.69 550 ALA A C 1
ATOM 4149 O O . ALA A 1 550 ? 26.073 -15.809 -13.128 1.00 94.69 550 ALA A O 1
ATOM 4150 N N . THR A 1 551 ? 24.169 -16.997 -12.947 1.00 96.38 551 THR A N 1
ATOM 4151 C CA . THR A 1 551 ? 23.943 -17.218 -14.377 1.00 96.38 551 THR A CA 1
ATOM 4152 C C . THR A 1 551 ? 22.865 -16.264 -14.866 1.00 96.38 551 THR A C 1
ATOM 4154 O O . THR A 1 551 ? 21.722 -16.339 -14.430 1.00 96.38 551 THR A O 1
ATOM 4157 N N . VAL A 1 552 ? 23.210 -15.406 -15.825 1.00 94.31 552 VAL A N 1
ATOM 4158 C CA . VAL A 1 552 ? 22.319 -14.385 -16.377 1.00 94.31 552 VAL A CA 1
ATOM 4159 C C . VAL A 1 552 ? 22.045 -14.662 -17.847 1.00 94.31 552 VAL A C 1
ATOM 4161 O O . VAL A 1 552 ? 22.962 -14.827 -18.656 1.00 94.31 552 VAL A O 1
ATOM 4164 N N . THR A 1 553 ? 20.769 -14.682 -18.208 1.00 94.81 553 THR A N 1
ATOM 4165 C CA . THR A 1 553 ? 20.280 -14.912 -19.571 1.00 94.81 553 THR A CA 1
ATOM 4166 C C . THR A 1 553 ? 19.450 -13.730 -20.052 1.00 94.81 553 THR A C 1
ATOM 4168 O O . THR A 1 553 ? 18.878 -13.002 -19.249 1.00 94.81 553 THR A O 1
ATOM 4171 N N . ALA A 1 554 ? 19.409 -13.515 -21.362 1.00 92.12 554 ALA A N 1
ATOM 4172 C CA . ALA A 1 554 ? 18.531 -12.565 -22.026 1.00 92.12 554 ALA A CA 1
ATOM 4173 C C . ALA A 1 554 ? 17.765 -13.287 -23.132 1.00 92.12 554 ALA A C 1
ATOM 4175 O O . ALA A 1 554 ? 18.379 -13.848 -24.037 1.00 92.12 554 ALA A O 1
ATOM 4176 N N . THR A 1 555 ? 16.442 -13.250 -23.066 1.00 91.25 555 THR A N 1
ATOM 4177 C CA . THR A 1 555 ? 15.523 -13.893 -24.001 1.00 91.25 555 THR A CA 1
ATOM 4178 C C . THR A 1 555 ? 14.781 -12.835 -24.803 1.00 91.25 555 THR A C 1
ATOM 4180 O O . THR A 1 555 ? 14.116 -11.972 -24.231 1.00 91.25 555 THR A O 1
ATOM 4183 N N . LEU A 1 556 ? 14.888 -12.891 -26.127 1.00 89.88 556 LEU A N 1
ATOM 4184 C CA . LEU A 1 556 ? 14.119 -12.068 -27.050 1.00 89.88 556 LEU A CA 1
ATOM 4185 C C . LEU A 1 556 ? 12.704 -12.637 -27.189 1.00 89.88 556 LEU A C 1
ATOM 4187 O O . LEU A 1 556 ? 12.533 -13.832 -27.416 1.00 89.88 556 LEU A O 1
ATOM 4191 N N . LEU A 1 557 ? 11.699 -11.774 -27.088 1.00 86.00 557 LEU A N 1
ATOM 4192 C CA . LEU A 1 557 ? 10.284 -12.125 -27.142 1.00 86.00 557 LEU A CA 1
ATOM 4193 C C . LEU A 1 557 ? 9.606 -11.483 -28.356 1.00 86.00 557 LEU A C 1
ATOM 4195 O O . LEU A 1 557 ? 9.846 -10.312 -28.670 1.00 86.00 557 LEU A O 1
ATOM 4199 N N . ALA A 1 558 ? 8.728 -12.236 -29.011 1.00 86.56 558 ALA A N 1
ATOM 4200 C CA . ALA A 1 558 ? 7.785 -11.737 -30.007 1.00 86.56 558 ALA A CA 1
ATOM 4201 C C . ALA A 1 558 ? 6.613 -10.981 -29.352 1.00 86.56 558 ALA A C 1
ATOM 4203 O O . ALA A 1 558 ? 6.458 -10.977 -28.130 1.00 86.56 558 ALA A O 1
ATOM 4204 N N . GLY A 1 559 ? 5.774 -10.334 -30.171 1.00 75.50 559 GLY A N 1
ATOM 4205 C CA . GLY A 1 559 ? 4.599 -9.583 -29.699 1.00 75.50 559 GLY A CA 1
ATOM 4206 C C . GLY A 1 559 ? 3.564 -10.427 -28.954 1.00 75.50 559 GLY A C 1
ATOM 4207 O O . GLY A 1 559 ? 2.915 -9.940 -28.040 1.00 75.50 559 GLY A O 1
ATOM 4208 N N . ASP A 1 560 ? 3.456 -11.710 -29.275 1.00 79.88 560 ASP A N 1
ATOM 4209 C CA . ASP A 1 560 ? 2.582 -12.662 -28.583 1.00 79.88 560 ASP A CA 1
ATOM 4210 C C . ASP A 1 560 ? 3.240 -13.310 -27.349 1.00 79.88 560 ASP A C 1
ATOM 4212 O O . ASP A 1 560 ? 2.679 -14.235 -26.766 1.00 79.88 560 ASP A O 1
ATOM 4216 N N . GLY A 1 561 ? 4.432 -12.848 -26.957 1.00 79.38 561 GLY A N 1
ATOM 4217 C CA . GLY A 1 561 ? 5.197 -13.397 -25.841 1.00 79.38 561 GLY A CA 1
ATOM 4218 C C . GLY A 1 561 ? 6.007 -14.652 -26.182 1.00 79.38 561 GLY A C 1
ATOM 4219 O O . GLY A 1 561 ? 6.701 -15.161 -25.299 1.00 79.38 561 GLY A O 1
ATOM 4220 N N . GLN A 1 562 ? 5.973 -15.147 -27.428 1.00 86.19 562 GLN A N 1
ATOM 4221 C CA . GLN A 1 562 ? 6.789 -16.289 -27.838 1.00 86.19 562 GLN A CA 1
ATOM 4222 C C . GLN A 1 562 ? 8.285 -15.968 -27.699 1.00 86.19 562 GLN A C 1
ATOM 4224 O O . GLN A 1 562 ? 8.768 -14.956 -28.206 1.00 86.19 562 GLN A O 1
ATOM 4229 N N . GLU A 1 563 ? 9.040 -16.866 -27.066 1.00 92.38 563 GLU A N 1
ATOM 4230 C CA . GLU A 1 563 ? 10.502 -16.789 -27.023 1.00 92.38 563 GLU A CA 1
ATOM 4231 C C . GLU A 1 563 ? 11.084 -17.056 -28.418 1.00 92.38 563 GLU A C 1
ATOM 4233 O O . GLU A 1 563 ? 10.854 -18.109 -29.022 1.00 92.38 563 GLU A O 1
ATOM 4238 N N . LEU A 1 564 ? 11.811 -16.072 -28.945 1.00 88.75 564 LEU A N 1
ATOM 4239 C CA . LEU A 1 564 ? 12.445 -16.124 -30.260 1.00 88.75 564 LEU A CA 1
ATOM 4240 C C . LEU A 1 564 ? 13.873 -16.664 -30.170 1.00 88.75 564 LEU A C 1
ATOM 4242 O O . LEU A 1 564 ? 14.261 -17.499 -30.987 1.00 88.75 564 LEU A O 1
ATOM 4246 N N . ASP A 1 565 ? 14.632 -16.208 -29.171 1.00 91.88 565 ASP A N 1
ATOM 4247 C CA . ASP A 1 565 ? 16.023 -16.604 -28.939 1.00 91.88 565 ASP A CA 1
ATOM 4248 C C . ASP A 1 565 ? 16.452 -16.279 -27.506 1.00 91.88 565 ASP A C 1
ATOM 4250 O O . ASP A 1 565 ? 15.924 -15.352 -26.893 1.00 91.88 565 ASP A O 1
ATOM 4254 N N . THR A 1 566 ? 17.433 -17.012 -26.985 1.00 92.81 566 THR A N 1
ATOM 4255 C CA . THR A 1 566 ? 17.965 -16.839 -25.630 1.00 92.81 566 THR A CA 1
ATOM 4256 C C . THR A 1 566 ? 19.487 -16.850 -25.656 1.00 92.81 566 THR A C 1
ATOM 4258 O O . THR A 1 566 ? 20.123 -17.815 -26.078 1.00 92.81 566 THR A O 1
ATOM 4261 N N . LEU A 1 567 ? 20.084 -15.787 -25.122 1.00 92.38 567 LEU A N 1
ATOM 4262 C CA . LEU A 1 567 ? 21.522 -15.622 -24.966 1.00 92.38 567 LEU A CA 1
ATOM 4263 C C . LEU A 1 567 ? 21.910 -15.708 -23.486 1.00 92.38 567 LEU A C 1
ATOM 4265 O O . LEU A 1 567 ? 21.414 -14.941 -22.666 1.00 92.38 567 LEU A O 1
ATOM 4269 N N . THR A 1 568 ? 22.878 -16.558 -23.141 1.00 94.38 568 THR A N 1
ATOM 4270 C CA . THR A 1 568 ? 23.573 -16.457 -21.848 1.00 94.38 568 THR A CA 1
ATOM 4271 C C . THR A 1 568 ? 24.516 -15.255 -21.875 1.00 94.38 568 THR A C 1
ATOM 4273 O O . THR A 1 568 ? 25.503 -15.250 -22.611 1.00 94.38 568 THR A O 1
ATOM 4276 N N . LEU A 1 569 ? 24.209 -14.226 -21.084 1.00 91.25 569 LEU A N 1
ATOM 4277 C CA . LEU A 1 569 ? 25.034 -13.025 -20.952 1.00 91.25 569 LEU A CA 1
ATOM 4278 C C . LEU A 1 569 ? 26.291 -13.299 -20.120 1.00 91.25 569 LEU A C 1
ATOM 4280 O O . LEU A 1 569 ? 27.378 -12.820 -20.456 1.00 91.25 569 LEU A O 1
ATOM 4284 N N . GLU A 1 570 ? 26.128 -14.057 -19.036 1.00 94.38 570 GLU A N 1
ATOM 4285 C CA . GLU A 1 570 ? 27.195 -14.487 -18.135 1.00 94.38 570 GLU A CA 1
ATOM 4286 C C . GLU A 1 570 ? 26.782 -15.780 -17.420 1.00 94.38 570 GLU A C 1
ATOM 4288 O O . GLU A 1 570 ? 25.610 -15.941 -17.100 1.00 94.38 570 GLU A O 1
ATOM 4293 N N . SER A 1 571 ? 27.711 -16.708 -17.186 1.00 95.38 571 SER A N 1
ATOM 4294 C CA . SER A 1 571 ? 27.411 -17.988 -16.511 1.00 95.38 571 SER A CA 1
ATOM 4295 C C . SER A 1 571 ? 27.976 -18.090 -15.095 1.00 95.38 571 SER A C 1
ATOM 4297 O O . SER A 1 571 ? 27.712 -19.068 -14.406 1.00 95.38 571 SER A O 1
ATOM 4299 N N . ASP A 1 572 ? 28.818 -17.136 -14.698 1.00 95.38 572 ASP A N 1
ATOM 4300 C CA . ASP A 1 572 ? 29.506 -17.136 -13.404 1.00 95.38 572 ASP A CA 1
ATOM 4301 C C . ASP A 1 572 ? 29.792 -15.694 -12.947 1.00 95.38 572 ASP A C 1
ATOM 4303 O O . ASP A 1 572 ? 30.929 -15.304 -12.670 1.00 95.38 572 ASP A O 1
ATOM 4307 N N . LEU A 1 573 ? 28.760 -14.841 -12.944 1.00 94.19 573 LEU A N 1
ATOM 4308 C CA . LEU A 1 573 ? 28.903 -13.454 -12.508 1.00 94.19 573 LEU A CA 1
ATOM 4309 C C . LEU A 1 573 ? 29.065 -13.432 -10.988 1.00 94.19 573 LEU A C 1
ATOM 4311 O O . LEU A 1 573 ? 28.090 -13.623 -10.268 1.00 94.19 573 LEU A O 1
ATOM 4315 N N . ALA A 1 574 ? 30.283 -13.217 -10.493 1.00 93.81 574 ALA A N 1
ATOM 4316 C CA . ALA A 1 574 ? 30.570 -13.214 -9.058 1.00 93.81 574 ALA A CA 1
ATOM 4317 C C . ALA A 1 574 ? 29.666 -12.238 -8.264 1.00 93.81 574 ALA A C 1
ATOM 4319 O O . ALA A 1 574 ? 29.190 -11.253 -8.835 1.00 93.81 574 ALA A O 1
ATOM 4320 N N . PRO A 1 575 ? 29.440 -12.471 -6.955 1.00 91.06 575 PRO A N 1
ATOM 4321 C CA . PRO A 1 575 ? 28.737 -11.521 -6.093 1.00 91.06 575 PRO A CA 1
ATOM 4322 C C . PRO A 1 575 ? 29.305 -10.109 -6.227 1.00 91.06 575 PRO A C 1
ATOM 4324 O O . PRO A 1 575 ? 30.519 -9.911 -6.143 1.00 91.06 575 PRO A O 1
ATOM 4327 N N . PHE A 1 576 ? 28.420 -9.142 -6.449 1.00 87.31 576 PHE A N 1
ATOM 4328 C CA . PHE A 1 576 ? 28.722 -7.728 -6.679 1.00 87.31 576 PHE A CA 1
ATOM 4329 C C . PHE A 1 576 ? 29.541 -7.445 -7.940 1.00 87.31 576 PHE A C 1
ATOM 4331 O O . PHE A 1 576 ? 29.988 -6.325 -8.135 1.00 87.31 576 PHE A O 1
ATOM 4338 N N . ALA A 1 577 ? 29.757 -8.408 -8.834 1.00 88.50 577 ALA A N 1
ATOM 4339 C CA . ALA A 1 577 ? 30.386 -8.125 -10.118 1.00 88.50 577 ALA A CA 1
ATOM 4340 C C . ALA A 1 577 ? 29.382 -7.491 -11.092 1.00 88.50 577 ALA A C 1
ATOM 4342 O O . ALA A 1 577 ? 28.184 -7.785 -11.069 1.00 88.50 577 ALA A O 1
ATOM 4343 N N . LYS A 1 578 ? 29.893 -6.634 -11.985 1.00 87.88 578 LYS A N 1
ATOM 4344 C CA . LYS A 1 578 ? 29.113 -5.977 -13.040 1.00 87.88 578 LYS A CA 1
ATOM 4345 C C . LYS A 1 578 ? 29.357 -6.642 -14.390 1.00 87.88 578 LYS A C 1
ATOM 4347 O O . LYS A 1 578 ? 30.506 -6.815 -14.797 1.00 87.88 578 LYS A O 1
ATOM 4352 N N . LYS A 1 579 ? 28.295 -6.876 -15.159 1.00 88.50 579 LYS A N 1
ATOM 4353 C CA . LYS A 1 579 ? 28.371 -7.262 -16.572 1.00 88.50 579 LYS A CA 1
ATOM 4354 C C . LYS A 1 579 ? 27.757 -6.188 -17.465 1.00 88.50 579 LYS A C 1
ATOM 4356 O O . LYS A 1 579 ? 26.646 -5.731 -17.230 1.00 88.50 579 LYS A O 1
ATOM 4361 N N . LEU A 1 580 ? 28.493 -5.804 -18.507 1.00 83.69 580 LEU A N 1
ATOM 4362 C CA . LEU A 1 580 ? 27.967 -5.013 -19.617 1.00 83.69 580 LEU A CA 1
ATOM 4363 C C . LEU A 1 580 ? 27.571 -5.962 -20.754 1.00 83.69 580 LEU A C 1
ATOM 4365 O O . LEU A 1 580 ? 28.362 -6.828 -21.136 1.00 83.69 580 LEU A O 1
ATOM 4369 N N . ALA A 1 581 ? 26.370 -5.794 -21.295 1.00 81.62 581 ALA A N 1
ATOM 4370 C CA . ALA A 1 581 ? 25.851 -6.539 -22.437 1.00 81.62 581 ALA A CA 1
ATOM 4371 C C . ALA A 1 581 ? 25.398 -5.561 -23.524 1.00 81.62 581 ALA A C 1
ATOM 4373 O O . ALA A 1 581 ? 24.776 -4.560 -23.207 1.00 81.62 581 ALA A O 1
ATOM 4374 N N . VAL A 1 582 ? 25.694 -5.844 -24.793 1.00 79.12 582 VAL A N 1
ATOM 4375 C CA . VAL A 1 582 ? 25.256 -5.054 -25.960 1.00 79.12 582 VAL A CA 1
ATOM 4376 C C . VAL A 1 582 ? 24.317 -5.933 -26.782 1.00 79.12 582 VAL A C 1
ATOM 4378 O O . VAL A 1 582 ? 24.723 -7.013 -27.206 1.00 79.12 582 VAL A O 1
ATOM 4381 N N . PHE A 1 583 ? 23.069 -5.504 -27.000 1.00 73.62 583 PHE A N 1
ATOM 4382 C CA . PHE A 1 583 ? 22.048 -6.341 -27.653 1.00 73.62 583 PHE A CA 1
ATOM 4383 C C . PHE A 1 583 ? 21.995 -6.189 -29.181 1.00 73.62 583 PHE A C 1
ATOM 4385 O O . PHE A 1 583 ? 21.619 -7.138 -29.872 1.00 73.62 583 PHE A O 1
ATOM 4392 N N . ASN A 1 584 ? 22.413 -5.031 -29.710 1.00 65.50 584 ASN A N 1
ATOM 4393 C CA . ASN A 1 584 ? 22.316 -4.658 -31.129 1.00 65.50 584 ASN A CA 1
ATOM 4394 C C . ASN A 1 584 ? 22.861 -5.735 -32.095 1.00 65.50 584 ASN A C 1
ATOM 4396 O O . ASN A 1 584 ? 22.232 -6.051 -33.100 1.00 65.50 584 ASN A O 1
ATOM 4400 N N . SER A 1 585 ? 23.987 -6.383 -31.783 1.00 59.72 585 SER A N 1
ATOM 4401 C CA . SER A 1 585 ? 24.555 -7.406 -32.677 1.00 59.72 585 SER A CA 1
ATOM 4402 C C . SER A 1 585 ? 23.857 -8.766 -32.622 1.00 59.72 585 SER A C 1
ATOM 4404 O O . SER A 1 585 ? 24.046 -9.569 -33.530 1.00 59.72 585 SER A O 1
ATOM 4406 N N . THR A 1 586 ? 23.108 -9.052 -31.557 1.00 66.06 586 THR A N 1
ATOM 4407 C CA . THR A 1 586 ? 22.614 -10.407 -31.273 1.00 66.06 586 THR A CA 1
ATOM 4408 C C . THR A 1 586 ? 21.158 -10.579 -31.703 1.00 66.06 586 THR A C 1
ATOM 4410 O O . THR A 1 586 ? 20.827 -11.590 -32.311 1.00 66.06 586 THR A O 1
ATOM 4413 N N . PHE A 1 587 ? 20.298 -9.583 -31.459 1.00 75.25 587 PHE A N 1
ATOM 4414 C CA . PHE A 1 587 ? 18.846 -9.712 -31.675 1.00 75.25 587 PHE A CA 1
ATOM 4415 C C . PHE A 1 587 ? 18.292 -8.966 -32.900 1.00 75.25 587 PHE A C 1
ATOM 4417 O O . PHE A 1 587 ? 17.138 -9.175 -33.270 1.00 75.25 587 PHE A O 1
ATOM 4424 N N . SER A 1 588 ? 19.103 -8.152 -33.583 1.00 67.25 588 SER A N 1
ATOM 4425 C CA . SER A 1 588 ? 18.670 -7.234 -34.658 1.00 67.25 588 SER A CA 1
ATOM 4426 C C . SER A 1 588 ? 18.062 -7.879 -35.910 1.00 67.25 588 SER A C 1
ATOM 4428 O O . SER A 1 588 ? 17.575 -7.165 -36.775 1.00 67.25 588 SER A O 1
ATOM 4430 N N . SER A 1 589 ? 18.071 -9.208 -36.044 1.00 72.00 589 SER A N 1
ATOM 4431 C CA . SER A 1 589 ? 17.526 -9.899 -37.227 1.00 72.00 589 SER A CA 1
ATOM 4432 C C . SER A 1 589 ? 16.213 -10.647 -36.988 1.00 72.00 589 SER A C 1
ATOM 4434 O O . SER A 1 589 ? 15.663 -11.210 -37.933 1.00 72.00 589 SER A O 1
ATOM 4436 N N . GLN A 1 590 ? 15.715 -10.688 -35.750 1.00 75.12 590 GLN A N 1
ATOM 4437 C CA . GLN A 1 590 ? 14.653 -11.624 -35.369 1.00 75.12 590 GLN A CA 1
ATOM 4438 C C . GLN A 1 590 ? 13.279 -10.980 -35.133 1.00 75.12 590 GLN A C 1
ATOM 4440 O O . GLN A 1 590 ? 12.317 -11.701 -34.895 1.00 75.12 590 GLN A O 1
ATOM 4445 N N . GLY A 1 591 ? 13.151 -9.651 -35.240 1.00 78.50 591 GLY A N 1
ATOM 4446 C CA . GLY A 1 591 ? 11.853 -8.965 -35.146 1.00 78.50 591 GLY A CA 1
ATOM 4447 C C . GLY A 1 591 ? 11.166 -9.076 -33.778 1.00 78.50 591 GLY A C 1
ATOM 4448 O O . GLY A 1 591 ? 9.942 -8.989 -33.700 1.00 78.50 591 GLY A O 1
ATOM 4449 N N . GLY A 1 592 ? 11.931 -9.304 -32.707 1.00 81.12 592 GLY A N 1
ATOM 4450 C CA . GLY A 1 592 ? 11.399 -9.311 -31.346 1.00 81.12 592 GLY A CA 1
ATOM 4451 C C . GLY A 1 592 ? 11.034 -7.911 -30.859 1.00 81.12 592 GLY A C 1
ATOM 4452 O O . GLY A 1 592 ? 11.661 -6.927 -31.245 1.00 81.12 592 GLY A O 1
ATOM 4453 N N . VAL A 1 593 ? 10.030 -7.830 -29.988 1.00 76.50 593 VAL A N 1
ATOM 4454 C CA . VAL A 1 593 ? 9.512 -6.565 -29.438 1.00 76.50 593 VAL A CA 1
ATOM 4455 C C . VAL A 1 593 ? 9.970 -6.308 -28.005 1.00 76.50 593 VAL A C 1
ATOM 4457 O O . VAL A 1 593 ? 9.837 -5.189 -27.510 1.00 76.50 593 VAL A O 1
ATOM 4460 N N . ALA A 1 594 ? 10.490 -7.327 -27.316 1.00 82.06 594 ALA A N 1
ATOM 4461 C CA . ALA A 1 594 ? 10.937 -7.219 -25.933 1.00 82.06 594 ALA A CA 1
ATOM 4462 C C . ALA A 1 594 ? 12.118 -8.149 -25.630 1.00 82.06 594 ALA A C 1
ATOM 4464 O O . ALA A 1 594 ? 12.289 -9.176 -26.277 1.00 82.06 594 ALA A O 1
ATOM 4465 N N . VAL A 1 595 ? 12.916 -7.802 -24.620 1.00 86.56 595 VAL A N 1
ATOM 4466 C CA . VAL A 1 595 ? 13.966 -8.654 -24.047 1.00 86.56 595 VAL A CA 1
ATOM 4467 C C . VAL A 1 595 ? 13.655 -8.880 -22.576 1.00 86.56 595 VAL A C 1
ATOM 4469 O O . VAL A 1 595 ? 13.503 -7.922 -21.819 1.00 86.56 595 VAL A O 1
ATOM 4472 N N . ARG A 1 596 ? 13.577 -10.146 -22.171 1.00 88.88 596 ARG A N 1
ATOM 4473 C CA . ARG A 1 596 ? 13.508 -10.573 -20.774 1.00 88.88 596 ARG A CA 1
ATOM 4474 C C . ARG A 1 596 ? 14.892 -11.004 -20.315 1.00 88.88 596 ARG A C 1
ATOM 4476 O O . ARG A 1 596 ? 15.454 -11.936 -20.871 1.00 88.88 596 ARG A O 1
ATOM 4483 N N . VAL A 1 597 ? 15.442 -10.343 -19.311 1.00 90.44 597 VAL A N 1
ATOM 4484 C CA . VAL A 1 597 ? 16.702 -10.715 -18.667 1.00 90.44 597 VAL A CA 1
ATOM 4485 C C . VAL A 1 597 ? 16.379 -11.471 -17.388 1.00 90.44 597 VAL A C 1
ATOM 4487 O O . VAL A 1 597 ? 15.611 -10.961 -16.585 1.00 90.44 597 VAL A O 1
ATOM 4490 N N . GLN A 1 598 ? 16.941 -12.662 -17.193 1.00 92.69 598 GLN A N 1
ATOM 4491 C CA . GLN A 1 598 ? 16.699 -13.512 -16.023 1.00 92.69 598 GLN A CA 1
ATOM 4492 C C . GLN A 1 598 ? 18.010 -13.946 -15.376 1.00 92.69 598 GLN A C 1
ATOM 4494 O O . GLN A 1 598 ? 19.017 -14.117 -16.066 1.00 92.69 598 GLN A O 1
ATOM 4499 N N . SER A 1 599 ? 17.978 -14.162 -14.065 1.00 93.94 599 SER A N 1
ATOM 4500 C CA . SER A 1 599 ? 19.115 -14.582 -13.252 1.00 93.94 599 SER A CA 1
ATOM 4501 C C . SER A 1 599 ? 18.677 -15.575 -12.176 1.00 93.94 599 SER A C 1
ATOM 4503 O O . SER A 1 599 ? 17.566 -15.487 -11.657 1.00 93.94 599 SER A O 1
ATOM 4505 N N . ASP A 1 600 ? 19.555 -16.512 -11.819 1.00 93.75 600 ASP A N 1
ATOM 4506 C CA . ASP A 1 600 ? 19.365 -17.437 -10.691 1.00 93.75 600 ASP A CA 1
ATOM 4507 C C . ASP A 1 600 ? 19.754 -16.831 -9.329 1.00 93.75 600 ASP A C 1
ATOM 4509 O O . ASP A 1 600 ? 19.601 -17.476 -8.289 1.00 93.75 600 ASP A O 1
ATOM 4513 N N . GLN A 1 601 ? 20.251 -15.594 -9.331 1.00 93.25 601 GLN A N 1
ATOM 4514 C CA . GLN A 1 601 ? 20.492 -14.756 -8.159 1.00 93.25 601 GLN A CA 1
ATOM 4515 C C . GLN A 1 601 ? 19.871 -13.369 -8.366 1.00 93.25 601 GLN A C 1
ATOM 4517 O O . GLN A 1 601 ? 19.822 -12.907 -9.512 1.00 93.25 601 GLN A O 1
ATOM 4522 N N . PRO A 1 602 ? 19.495 -12.660 -7.288 1.00 87.94 602 PRO A N 1
ATOM 4523 C CA . PRO A 1 602 ? 18.999 -11.298 -7.414 1.00 87.94 602 PRO A CA 1
ATOM 4524 C C . PRO A 1 602 ? 20.030 -10.387 -8.086 1.00 87.94 602 PRO A C 1
ATOM 4526 O O . PRO A 1 602 ? 21.233 -10.476 -7.812 1.00 87.94 602 PRO A O 1
ATOM 4529 N N . PHE A 1 603 ? 19.573 -9.500 -8.966 1.00 87.31 603 PHE A N 1
ATOM 4530 C CA . PHE A 1 603 ? 20.412 -8.510 -9.636 1.00 87.31 603 PHE A CA 1
ATOM 4531 C C . PHE A 1 603 ? 19.763 -7.127 -9.663 1.00 87.31 603 PHE A C 1
ATOM 4533 O O . PHE A 1 603 ? 18.554 -6.975 -9.501 1.00 87.31 603 PHE A O 1
ATOM 4540 N N . HIS A 1 604 ? 20.597 -6.121 -9.924 1.00 82.38 604 HIS A N 1
ATOM 4541 C CA . HIS A 1 604 ? 20.159 -4.809 -10.390 1.00 82.38 604 HIS A CA 1
ATOM 4542 C C . HIS A 1 604 ? 20.602 -4.596 -11.832 1.00 82.38 604 HIS A C 1
ATOM 4544 O O . HIS A 1 604 ? 21.735 -4.927 -12.186 1.00 82.38 604 HIS A O 1
ATOM 4550 N N . ALA A 1 605 ? 19.736 -4.026 -12.665 1.00 82.50 605 ALA A N 1
ATOM 4551 C CA . ALA A 1 605 ? 20.045 -3.738 -14.058 1.00 82.50 605 ALA A CA 1
ATOM 4552 C C . ALA A 1 605 ? 19.749 -2.288 -14.427 1.00 82.50 605 ALA A C 1
ATOM 4554 O O . ALA A 1 605 ? 18.761 -1.693 -14.004 1.00 82.50 605 ALA A O 1
ATOM 4555 N N . VAL A 1 606 ? 20.619 -1.745 -15.271 1.00 77.25 606 VAL A N 1
ATOM 4556 C CA . VAL A 1 606 ? 20.455 -0.470 -15.946 1.00 77.25 606 VAL A CA 1
ATOM 4557 C C . VAL A 1 606 ? 20.510 -0.674 -17.447 1.00 77.25 606 VAL A C 1
ATOM 4559 O O . VAL A 1 606 ? 21.452 -1.267 -17.966 1.00 77.25 606 VAL A O 1
ATOM 4562 N N . PHE A 1 607 ? 19.526 -0.144 -18.159 1.00 74.19 607 PHE A N 1
ATOM 4563 C CA . PHE A 1 607 ? 19.411 -0.300 -19.606 1.00 74.19 607 PHE A CA 1
ATOM 4564 C C . PHE A 1 607 ? 19.754 0.986 -20.316 1.00 74.19 607 PHE A C 1
ATOM 4566 O O . PHE A 1 607 ? 19.292 2.042 -19.906 1.00 74.19 607 PHE A O 1
ATOM 4573 N N . LEU A 1 608 ? 20.550 0.873 -21.377 1.00 67.69 608 LEU A N 1
ATOM 4574 C CA . LEU A 1 608 ? 21.097 1.993 -22.119 1.00 67.69 608 LEU A CA 1
ATOM 4575 C C . LEU A 1 608 ? 20.642 1.973 -23.565 1.00 67.69 608 LEU A C 1
ATOM 4577 O O . LEU A 1 608 ? 20.753 0.979 -24.290 1.00 67.69 608 LEU A O 1
ATOM 4581 N N . ARG A 1 609 ? 20.239 3.154 -24.006 1.00 66.06 609 ARG A N 1
ATOM 4582 C CA . ARG A 1 609 ? 19.877 3.423 -25.387 1.00 66.06 609 ARG A CA 1
ATOM 4583 C C . ARG A 1 609 ? 20.714 4.565 -25.936 1.00 66.06 609 ARG A C 1
ATOM 4585 O O . ARG A 1 609 ? 20.380 5.707 -25.660 1.00 66.06 609 ARG A O 1
ATOM 4592 N N . GLY A 1 610 ? 21.759 4.301 -26.713 1.00 56.03 610 GLY A N 1
ATOM 4593 C CA . GLY A 1 610 ? 22.422 5.366 -27.465 1.00 56.03 610 GLY A CA 1
ATOM 4594 C C . GLY A 1 610 ? 21.736 5.569 -28.812 1.00 56.03 610 GLY A C 1
ATOM 4595 O O . GLY A 1 610 ? 21.362 4.617 -29.489 1.00 56.03 610 GLY A O 1
ATOM 4596 N N . THR A 1 611 ? 21.515 6.825 -29.193 1.00 49.91 611 THR A N 1
ATOM 4597 C CA . THR A 1 611 ? 21.055 7.171 -30.543 1.00 49.91 611 THR A CA 1
ATOM 4598 C C . THR A 1 611 ? 22.265 7.559 -31.389 1.00 49.91 611 THR A C 1
ATOM 4600 O O . THR A 1 611 ? 23.123 8.325 -30.952 1.00 49.91 611 THR A O 1
ATOM 4603 N N . TYR A 1 612 ? 22.369 7.030 -32.610 1.00 51.53 612 TYR A N 1
ATOM 4604 C CA . TYR A 1 612 ? 23.307 7.580 -33.589 1.00 51.53 612 TYR A CA 1
ATOM 4605 C C . TYR A 1 612 ? 22.711 8.848 -34.214 1.00 51.53 612 TYR A C 1
ATOM 4607 O O . TYR A 1 612 ? 21.493 9.036 -34.256 1.00 51.53 612 TYR A O 1
ATOM 4615 N N . VAL A 1 613 ? 23.575 9.727 -34.722 1.00 44.75 613 VAL A N 1
ATOM 4616 C CA . VAL A 1 613 ? 23.157 10.962 -35.400 1.00 44.75 613 VAL A CA 1
ATOM 4617 C C . VAL A 1 613 ? 22.253 10.621 -36.592 1.00 44.75 613 VAL A C 1
ATOM 4619 O O . VAL A 1 613 ? 22.697 9.974 -37.539 1.00 44.75 613 VAL A O 1
ATOM 4622 N N . GLY A 1 614 ? 20.995 11.073 -36.548 1.00 49.44 614 GLY A N 1
ATOM 4623 C CA . GLY A 1 614 ? 19.999 10.858 -37.607 1.00 49.44 614 GLY A CA 1
ATOM 4624 C C . GLY A 1 614 ? 19.119 9.611 -37.456 1.00 49.44 614 GLY A C 1
ATOM 4625 O O . GLY A 1 614 ? 18.391 9.294 -38.392 1.00 49.44 614 GLY A O 1
ATOM 4626 N N . ALA A 1 615 ? 19.177 8.900 -36.324 1.00 46.25 615 ALA A N 1
ATOM 4627 C CA . ALA A 1 615 ? 18.230 7.825 -36.023 1.00 46.2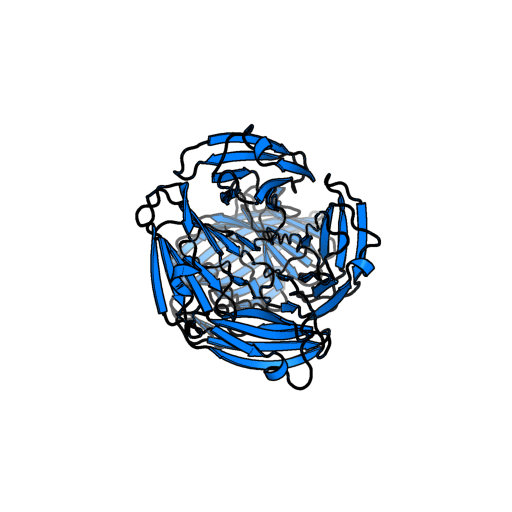5 615 ALA A CA 1
ATOM 4628 C C . ALA A 1 615 ? 16.798 8.369 -35.860 1.00 46.25 615 ALA A C 1
ATOM 4630 O O . ALA A 1 615 ? 16.605 9.426 -35.253 1.00 46.25 615 ALA A O 1
ATOM 4631 N N . GLU A 1 616 ? 15.801 7.639 -36.370 1.00 40.00 616 GLU A N 1
ATOM 4632 C CA . GLU A 1 616 ? 14.400 7.941 -36.070 1.00 40.00 616 GLU A CA 1
ATOM 4633 C C . GLU A 1 616 ? 14.104 7.718 -34.570 1.00 40.00 616 GLU A C 1
ATOM 4635 O O . GLU A 1 616 ? 14.722 6.861 -33.923 1.00 40.00 616 GLU A O 1
ATOM 4640 N N . PRO A 1 617 ? 13.168 8.491 -33.990 1.00 39.62 617 PRO A N 1
ATOM 4641 C CA . PRO A 1 617 ? 12.573 8.210 -32.689 1.00 39.62 617 PRO A CA 1
ATOM 4642 C C . PRO A 1 617 ? 12.213 6.732 -32.498 1.00 39.62 617 PRO A C 1
ATOM 4644 O O . PRO A 1 617 ? 11.594 6.131 -33.364 1.00 39.62 617 PRO A O 1
ATOM 4647 N N . ALA A 1 618 ? 12.515 6.170 -31.327 1.00 39.91 618 ALA A N 1
ATOM 4648 C CA . ALA A 1 618 ? 11.919 4.896 -30.900 1.00 39.91 618 ALA A CA 1
ATOM 4649 C C . ALA A 1 618 ? 11.507 4.997 -29.427 1.00 39.91 618 ALA A C 1
ATOM 4651 O O . ALA A 1 618 ? 11.949 5.913 -28.724 1.00 39.91 618 ALA A O 1
ATOM 4652 N N . TYR A 1 619 ? 10.655 4.088 -28.969 1.00 39.56 619 TYR A N 1
ATOM 4653 C CA . TYR A 1 619 ? 10.085 4.084 -27.620 1.00 39.56 619 TYR A CA 1
ATOM 4654 C C . TYR A 1 619 ? 10.876 3.141 -26.729 1.00 39.56 619 TYR A C 1
ATOM 4656 O O . TYR A 1 619 ? 11.162 2.021 -27.136 1.00 39.56 619 TYR A O 1
ATOM 4664 N N . LEU A 1 620 ? 11.211 3.584 -25.518 1.00 37.38 620 LEU A N 1
ATOM 4665 C CA . LEU A 1 620 ? 11.771 2.714 -24.496 1.00 37.38 620 LEU A CA 1
ATOM 4666 C C . LEU A 1 620 ? 10.833 2.706 -23.296 1.00 37.38 620 LEU A C 1
ATOM 4668 O O . LEU A 1 620 ? 10.635 3.736 -22.655 1.00 37.38 620 LEU A O 1
ATOM 4672 N N . TYR A 1 621 ? 10.239 1.542 -23.043 1.00 44.66 621 TYR A N 1
ATOM 4673 C CA . TYR A 1 621 ? 9.367 1.295 -21.905 1.00 44.66 621 TYR A CA 1
ATOM 4674 C C . TYR A 1 621 ? 9.963 0.205 -21.027 1.00 44.66 621 TYR A C 1
ATOM 4676 O O . TYR A 1 621 ? 10.436 -0.831 -21.505 1.00 44.66 621 TYR A O 1
ATOM 4684 N N . THR A 1 622 ? 9.923 0.455 -19.730 1.00 39.72 622 THR A N 1
ATOM 4685 C CA . THR A 1 622 ? 10.421 -0.444 -18.703 1.00 39.72 622 THR A CA 1
ATOM 4686 C C . THR A 1 622 ? 9.313 -0.702 -17.707 1.00 39.72 622 THR A C 1
ATOM 4688 O O . THR A 1 622 ? 8.565 0.201 -17.337 1.00 39.72 622 THR A O 1
ATOM 4691 N N . ASN A 1 623 ? 9.166 -1.968 -17.338 1.00 40.56 623 ASN A N 1
ATOM 4692 C CA . ASN A 1 623 ? 8.107 -2.428 -16.460 1.00 40.56 623 ASN A CA 1
ATOM 4693 C C . ASN A 1 623 ? 8.745 -2.897 -15.145 1.00 40.56 623 ASN A C 1
ATOM 4695 O O . ASN A 1 623 ? 9.190 -4.045 -15.083 1.00 40.56 623 ASN A O 1
ATOM 4699 N N . PRO A 1 624 ? 8.854 -2.026 -14.125 1.00 38.38 624 PRO A N 1
ATOM 4700 C CA . PRO A 1 624 ? 9.369 -2.417 -12.821 1.00 38.38 624 PRO A CA 1
ATOM 4701 C C . PRO A 1 624 ? 8.276 -3.184 -12.068 1.00 38.38 624 PRO A C 1
ATOM 4703 O O . PRO A 1 624 ? 7.434 -2.574 -11.414 1.00 38.38 624 PRO A O 1
ATOM 4706 N N . ALA A 1 625 ? 8.240 -4.506 -12.242 1.00 35.28 625 ALA A N 1
ATOM 4707 C CA . ALA A 1 625 ? 7.595 -5.471 -11.347 1.00 35.28 625 ALA A CA 1
ATOM 4708 C C . ALA A 1 625 ? 7.716 -6.884 -11.939 1.00 35.28 625 ALA A C 1
ATOM 4710 O O . ALA A 1 625 ? 6.832 -7.348 -12.665 1.00 35.28 625 ALA A O 1
ATOM 4711 N N . PHE A 1 626 ? 8.800 -7.569 -11.593 1.00 34.09 626 PHE A N 1
ATOM 4712 C CA . PHE A 1 626 ? 8.906 -9.025 -11.659 1.00 34.09 626 PHE A CA 1
ATOM 4713 C C . PHE A 1 626 ? 9.488 -9.513 -10.329 1.00 34.09 626 PHE A C 1
ATOM 4715 O O . PHE A 1 626 ? 10.692 -9.709 -10.186 1.00 34.09 626 PHE A O 1
ATOM 4722 N N . SER A 1 627 ? 8.623 -9.697 -9.338 1.00 29.77 627 SER A N 1
ATOM 4723 C CA . SER A 1 627 ? 8.914 -10.592 -8.222 1.00 29.77 627 SER A CA 1
ATOM 4724 C C . SER A 1 627 ? 7.928 -11.749 -8.320 1.00 29.77 627 SER A C 1
ATOM 4726 O O . SER A 1 627 ? 6.733 -11.530 -8.107 1.00 29.77 627 SER A O 1
ATOM 4728 N N . ASP A 1 628 ? 8.426 -12.924 -8.703 1.00 28.12 628 ASP A N 1
ATOM 4729 C CA . ASP A 1 628 ? 7.749 -14.195 -8.415 1.00 28.12 628 ASP A CA 1
ATOM 4730 C C . ASP A 1 628 ? 7.717 -14.442 -6.899 1.00 28.12 628 ASP A C 1
ATOM 4732 O O . ASP A 1 628 ? 8.730 -14.114 -6.226 1.00 28.12 628 ASP A O 1
#